Protein AF-A0A139MU69-F1 (afdb_monomer)

Mean predicted aligned error: 9.37 Å

Solvent-accessible surface area (backbone atoms only — not comparable to full-atom values): 25262 Å² total; per-residue (Å²): 107,77,69,49,55,79,63,37,50,41,62,69,64,75,73,54,64,96,88,66,72,86,47,88,47,71,69,44,45,25,43,49,53,46,54,61,52,50,75,86,38,44,63,69,55,56,43,46,54,33,32,76,75,68,75,51,57,77,60,75,48,75,47,77,56,99,90,41,80,45,60,46,54,68,58,50,38,25,66,50,50,47,55,44,51,50,55,53,51,60,60,43,34,82,79,35,79,86,57,38,70,68,53,52,52,53,50,50,46,66,46,70,63,71,76,56,83,47,34,45,54,64,43,96,91,43,53,29,84,79,19,17,26,26,76,88,71,51,73,43,90,41,52,62,62,82,68,53,56,52,8,64,75,43,71,91,38,53,32,26,28,49,54,8,52,61,46,36,51,44,50,31,42,40,49,54,32,46,33,34,39,79,46,98,82,32,46,70,52,41,68,56,49,53,54,51,51,53,50,37,54,70,44,95,78,70,53,38,66,58,51,44,49,52,51,16,62,76,57,78,47,52,58,87,58,51,43,62,66,47,65,46,89,82,74,41,70,44,57,68,48,42,65,56,61,44,56,50,57,70,45,88,80,46,68,55,88,78,51,52,65,68,56,44,30,51,49,23,37,45,52,45,74,33,88,47,63,68,51,38,53,52,48,51,59,64,75,37,77,85,58,87,63,53,75,68,41,50,53,48,52,45,51,50,42,63,79,40,43,75,64,34,66,72,46,66,41,70,46,16,56,70,58,45,64,67,44,44,60,52,38,42,76,39,61,51,35,68,67,58,50,34,56,74,71,66,61,58,65,74,68,78,79,72,87,77,59,98,55,78,63,45,60,74,76,30,67,88,44,85,50,66,67,60,32,49,52,53,31,51,54,45,50,50,51,42,51,47,37,70,75,74,42,86,71,97,72,85,92,76,92,69,101,68,84,85,63,51,74,66,57,48,52,55,49,51,50,53,56,37,52,57,50,53,50,52,50,50,56,56,49,51,64,66,72,75,114

Secondary structure (DSSP, 8-state):
-HHHHHT--BSTTTTS-TTS---SSHHHHHHHHHHHHTTTS-HHHHHHHHHHHHS--SSEEEEEETTEEEEEE---BHHHHHHHHHHHHHHHHTT-TT--HHHHHHHHHHHH----TTT-S-BTTB--TTSSB-TTS-B-S-TTGGGSPBPSS-TTSBPPBTTSHHHHHHHHHHHHHH-B-SSTTSS--HHHHHHHHHHHHH-SS--HHHHHHHHHHHTTS-STT-B--EE-TTS-EE----HHHHHHTT-SS--GGGS-HHHHHHHHHHHHH--SHHHHHHHHHHH-TT--S-HHHHHHHHHHHHHTHHHHTT-B-SS-HHHHHHHHHHHHHSS--HHHHHHHTT-----------SS--TTGGGTT---HHHHHHHHHHHHHHHHHHHHH---S------------HHHHHHHHHHHHHHHHHHHHHHHHHHT--

Nearest PDB structures (foldseek):
  6m0w-assembly1_A  TM=9.654E-01  e=9.403E-43  Streptococcus thermophilus LMD-9
  6m0x-assembly1_A  TM=9.626E-01  e=1.706E-41  Streptococcus thermophilus LMD-9
  6rj9-assembly1_C  TM=9.426E-01  e=1.218E-40  Streptococcus thermophilus LMD-9
  6rjd-assembly1_C  TM=9.379E-01  e=3.252E-40  Streptococcus thermophilus DGCC 7710
  6rjg-assembly1_C  TM=9.411E-01  e=6.511E-39  Streptococcus thermophilus DGCC 7710

Structure (mmCIF, N/CA/C/O backbone):
data_AF-A0A139MU69-F1
#
_entry.id   AF-A0A139MU69-F1
#
loop_
_atom_site.group_PDB
_atom_site.id
_atom_site.type_symbol
_atom_site.label_atom_id
_atom_site.label_alt_id
_atom_site.label_comp_id
_atom_site.label_asym_id
_atom_site.label_entity_id
_atom_site.label_seq_id
_atom_site.pdbx_PDB_ins_code
_atom_site.Cartn_x
_atom_site.Cartn_y
_atom_site.Cartn_z
_atom_site.occupancy
_atom_site.B_iso_or_equiv
_atom_site.auth_seq_id
_atom_site.auth_comp_id
_atom_site.auth_asym_id
_atom_site.auth_atom_id
_atom_site.pdbx_PDB_model_num
ATOM 1 N N . MET A 1 1 ? 22.999 -3.461 -32.732 1.00 93.31 1 MET A N 1
ATOM 2 C CA . MET A 1 1 ? 21.613 -3.038 -32.420 1.00 93.31 1 MET A CA 1
ATOM 3 C C . MET A 1 1 ? 20.670 -4.208 -32.127 1.00 93.31 1 MET A C 1
ATOM 5 O O . MET A 1 1 ? 20.370 -4.431 -30.964 1.00 93.31 1 MET A O 1
ATOM 9 N N . LYS A 1 2 ? 20.269 -5.047 -33.101 1.00 95.94 2 LYS A N 1
ATOM 10 C CA . LYS A 1 2 ? 19.337 -6.184 -32.860 1.00 95.94 2 LYS A CA 1
ATOM 11 C C . LYS A 1 2 ? 19.743 -7.125 -31.710 1.00 95.94 2 LYS A C 1
ATOM 13 O O . LYS A 1 2 ? 18.878 -7.624 -30.998 1.00 95.94 2 LYS A O 1
ATOM 18 N N . ASN A 1 3 ? 21.041 -7.390 -31.535 1.00 95.44 3 ASN A N 1
ATOM 19 C CA . ASN A 1 3 ? 21.543 -8.219 -30.432 1.00 95.44 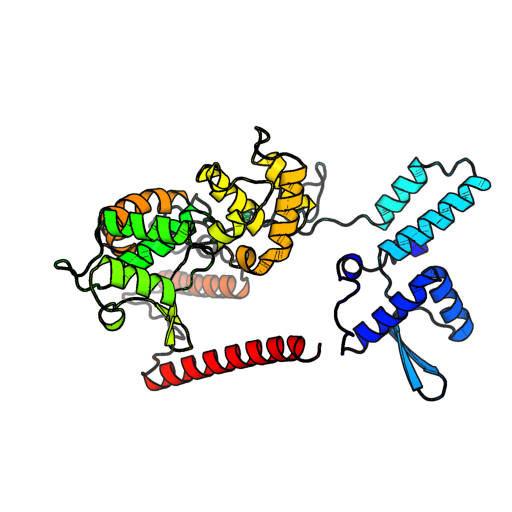3 ASN A CA 1
ATOM 20 C C . ASN A 1 3 ? 21.282 -7.574 -29.056 1.00 95.44 3 ASN A C 1
ATOM 22 O O . ASN A 1 3 ? 20.731 -8.239 -28.182 1.00 95.44 3 ASN A O 1
ATOM 26 N N . ILE A 1 4 ? 21.575 -6.276 -28.924 1.00 95.31 4 ILE A N 1
ATOM 27 C CA . ILE A 1 4 ? 21.392 -5.490 -27.695 1.00 95.31 4 ILE A CA 1
ATOM 28 C C . ILE A 1 4 ? 19.915 -5.503 -27.269 1.00 95.31 4 ILE A C 1
ATOM 30 O O . ILE A 1 4 ? 19.604 -5.845 -26.134 1.00 95.31 4 ILE A O 1
ATOM 34 N N . VAL A 1 5 ? 18.982 -5.259 -28.200 1.00 94.75 5 VAL A N 1
ATOM 35 C CA . VAL A 1 5 ? 17.531 -5.273 -27.904 1.00 94.75 5 VAL A CA 1
ATOM 36 C C . VAL A 1 5 ? 17.056 -6.625 -27.360 1.00 94.75 5 VAL A C 1
ATOM 38 O O . VAL A 1 5 ? 16.236 -6.673 -26.446 1.00 94.75 5 VAL A O 1
ATOM 41 N N . LYS A 1 6 ? 17.589 -7.744 -27.873 1.00 93.81 6 LYS A N 1
ATOM 42 C CA . LYS A 1 6 ? 17.211 -9.090 -27.401 1.00 93.81 6 LYS A CA 1
ATOM 43 C C . LYS A 1 6 ? 17.614 -9.352 -25.947 1.00 93.81 6 LYS A C 1
ATOM 45 O O . LYS A 1 6 ? 17.043 -10.248 -25.331 1.00 93.81 6 LYS A O 1
ATOM 50 N N . ARG A 1 7 ? 18.621 -8.644 -25.422 1.00 91.94 7 ARG A N 1
ATOM 51 C CA . ARG A 1 7 ? 19.172 -8.833 -24.069 1.00 91.94 7 ARG A CA 1
ATOM 52 C C . ARG A 1 7 ? 19.522 -7.496 -23.435 1.00 91.94 7 ARG A C 1
ATOM 54 O O . ARG A 1 7 ? 20.656 -7.245 -23.058 1.00 91.94 7 ARG A O 1
ATOM 61 N N . ARG A 1 8 ? 18.501 -6.667 -23.297 1.00 91.62 8 ARG A N 1
ATOM 62 C CA . ARG A 1 8 ? 18.551 -5.289 -22.798 1.00 91.62 8 ARG A CA 1
ATOM 63 C C . ARG A 1 8 ? 18.842 -5.121 -21.297 1.00 91.62 8 ARG A C 1
ATOM 65 O O . ARG A 1 8 ? 18.516 -4.085 -20.728 1.00 91.62 8 ARG A O 1
ATOM 72 N N . GLY A 1 9 ? 19.423 -6.129 -20.651 1.00 90.56 9 GLY A N 1
ATOM 73 C CA . GLY A 1 9 ? 19.780 -6.075 -19.233 1.00 90.56 9 GLY A CA 1
ATOM 74 C C . GLY A 1 9 ? 18.594 -6.033 -18.263 1.00 90.56 9 GLY A C 1
ATOM 75 O O . GLY A 1 9 ? 17.453 -6.330 -18.626 1.00 90.56 9 GLY A O 1
ATOM 76 N N . ILE A 1 10 ? 18.903 -5.689 -17.014 1.00 87.62 10 ILE A N 1
ATOM 77 C CA . ILE A 1 10 ? 17.967 -5.599 -15.890 1.00 87.62 10 ILE A CA 1
ATOM 78 C C . ILE A 1 10 ? 17.878 -4.145 -15.419 1.00 87.62 10 ILE A C 1
ATOM 80 O O . ILE A 1 10 ? 18.896 -3.543 -15.093 1.00 87.62 10 ILE A O 1
ATOM 84 N N . SER A 1 11 ? 16.661 -3.603 -15.335 1.00 83.50 11 SER A N 1
ATOM 85 C CA . SER A 1 11 ? 16.449 -2.192 -14.986 1.00 83.50 11 SER A CA 1
ATOM 86 C C . SER A 1 11 ? 16.471 -1.907 -13.481 1.00 83.50 11 SER A C 1
ATOM 88 O O . SER A 1 11 ? 16.871 -0.828 -13.091 1.00 83.50 11 SER A O 1
ATOM 90 N N . TYR A 1 12 ? 16.079 -2.849 -12.610 1.00 76.00 12 TYR A N 1
ATOM 91 C CA . TYR A 1 12 ? 16.060 -2.587 -11.155 1.00 76.00 12 TYR A CA 1
ATOM 92 C C . TYR A 1 12 ? 17.467 -2.477 -10.543 1.00 76.00 12 TYR A C 1
ATOM 94 O O . TYR A 1 12 ? 17.614 -2.010 -9.420 1.00 76.00 12 TYR A O 1
ATOM 102 N N . LEU A 1 13 ? 18.505 -2.925 -11.263 1.00 72.50 13 LEU A N 1
ATOM 103 C CA . LEU A 1 13 ? 19.899 -2.727 -10.855 1.00 72.50 13 LEU A CA 1
ATOM 104 C C . LEU A 1 13 ? 20.318 -1.254 -10.933 1.00 72.50 13 LEU A C 1
ATOM 106 O O . LEU A 1 13 ? 21.306 -0.887 -10.302 1.00 72.50 13 LEU A O 1
ATOM 110 N N . ASP A 1 14 ? 19.585 -0.444 -11.703 1.00 67.25 14 ASP A N 1
ATOM 111 C CA . ASP A 1 14 ? 19.800 0.999 -11.810 1.00 67.25 14 ASP A CA 1
ATOM 112 C C . ASP A 1 14 ? 19.248 1.750 -10.581 1.00 67.25 14 ASP A C 1
ATOM 114 O O . ASP A 1 14 ? 19.761 2.808 -10.237 1.00 67.25 14 ASP A O 1
ATOM 118 N N . ASP A 1 15 ? 18.251 1.180 -9.890 1.00 57.56 15 ASP A N 1
ATOM 119 C CA . ASP A 1 15 ? 17.611 1.764 -8.699 1.00 57.56 15 ASP A CA 1
ATOM 120 C C . ASP A 1 15 ? 18.249 1.306 -7.373 1.00 57.56 15 ASP A C 1
ATOM 122 O O . ASP A 1 15 ? 17.943 1.837 -6.304 1.00 57.56 15 ASP A O 1
ATOM 126 N N . ALA A 1 16 ? 19.111 0.287 -7.414 1.00 57.97 16 ALA A N 1
ATOM 127 C CA . ALA A 1 16 ? 19.837 -0.202 -6.249 1.00 57.97 16 ALA A CA 1
ATOM 128 C C . ALA A 1 16 ? 21.079 0.677 -6.017 1.00 57.97 16 ALA A C 1
ATOM 130 O O . ALA A 1 16 ? 22.056 0.540 -6.758 1.00 57.97 16 ALA A O 1
ATOM 131 N N . ASN A 1 17 ? 21.008 1.567 -5.014 1.00 47.91 17 ASN A N 1
ATOM 132 C CA . ASN A 1 17 ? 22.061 2.509 -4.598 1.00 47.91 17 ASN A CA 1
ATOM 133 C C . ASN A 1 17 ? 23.495 1.946 -4.692 1.00 47.91 17 ASN A C 1
ATOM 135 O O . ASN A 1 17 ? 23.742 0.774 -4.404 1.00 47.91 17 ASN A O 1
ATOM 139 N N . GLU A 1 18 ? 24.440 2.833 -5.021 1.00 46.91 18 GLU A N 1
ATOM 140 C CA . GLU A 1 18 ? 25.888 2.568 -5.102 1.00 46.91 18 GLU A CA 1
ATOM 141 C C . GLU A 1 18 ? 26.520 2.179 -3.745 1.00 46.91 18 GLU A C 1
ATOM 143 O O . GLU A 1 18 ? 27.543 1.504 -3.736 1.00 46.91 18 GLU A O 1
ATOM 148 N N . ASP A 1 19 ? 25.864 2.483 -2.615 1.00 39.53 19 ASP A N 1
ATOM 149 C CA . ASP A 1 19 ? 26.404 2.299 -1.253 1.00 39.53 19 ASP A CA 1
ATOM 150 C C . ASP A 1 19 ? 25.739 1.167 -0.428 1.00 39.53 19 ASP A C 1
ATOM 152 O O . ASP A 1 19 ? 25.703 1.215 0.802 1.00 39.53 19 ASP A O 1
ATOM 156 N N . GLY A 1 20 ? 25.164 0.141 -1.069 1.00 38.88 20 GLY A N 1
ATOM 157 C CA . GLY A 1 20 ? 24.408 -0.917 -0.376 1.00 38.88 20 GLY A CA 1
ATOM 158 C C . GLY A 1 20 ? 24.973 -2.332 -0.522 1.00 38.88 20 GLY A C 1
ATOM 159 O O . GLY A 1 20 ? 24.798 -2.932 -1.575 1.00 38.88 20 GLY A O 1
ATOM 160 N N . GLU A 1 21 ? 25.556 -2.852 0.569 1.00 42.44 21 GLU A N 1
ATOM 161 C CA . GLU A 1 21 ? 25.925 -4.253 0.877 1.00 42.44 21 GLU A CA 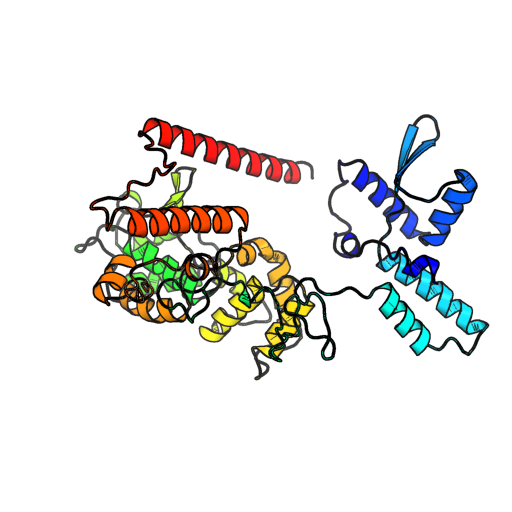1
ATOM 162 C C . GLU A 1 21 ? 26.591 -5.076 -0.246 1.00 42.44 21 GLU A C 1
ATOM 164 O O . GLU A 1 21 ? 25.975 -5.459 -1.241 1.00 42.44 21 GLU A O 1
ATOM 169 N N . SER A 1 22 ? 27.828 -5.533 -0.005 1.00 44.19 22 SER A N 1
ATOM 170 C CA . SER A 1 22 ? 28.369 -6.686 -0.727 1.00 44.19 22 SER A CA 1
ATOM 171 C C . SER A 1 22 ? 27.390 -7.854 -0.582 1.00 44.19 22 SER A C 1
ATOM 173 O O . SER A 1 22 ? 27.273 -8.440 0.498 1.00 44.19 22 SER A O 1
ATOM 175 N N . SER A 1 23 ? 26.656 -8.184 -1.645 1.00 50.22 23 SER A N 1
ATOM 176 C CA . SER A 1 23 ? 25.734 -9.313 -1.613 1.00 50.22 23 SER A CA 1
ATOM 177 C C . SER A 1 23 ? 26.505 -10.564 -1.199 1.00 50.22 23 SER A C 1
ATOM 179 O O . SER A 1 23 ? 27.459 -10.973 -1.861 1.00 50.22 23 SER A O 1
ATOM 181 N N . SER A 1 24 ? 26.100 -11.182 -0.090 1.00 56.81 24 SER A N 1
ATOM 182 C CA . SER A 1 24 ? 26.714 -12.422 0.395 1.00 56.81 24 SER A CA 1
ATOM 183 C C . SER A 1 24 ? 26.454 -13.601 -0.548 1.00 56.81 24 SER A C 1
ATOM 185 O O . SER A 1 24 ? 27.184 -14.593 -0.516 1.00 56.81 24 SER A O 1
ATOM 187 N N . SER A 1 25 ? 25.448 -13.478 -1.422 1.00 72.88 25 SER A N 1
ATOM 188 C CA . SER A 1 25 ? 25.125 -14.465 -2.445 1.00 72.88 25 SER A CA 1
ATOM 189 C C . SER A 1 25 ? 26.139 -14.445 -3.590 1.00 72.88 25 SER A C 1
ATOM 191 O O . SER A 1 25 ? 26.544 -13.386 -4.069 1.00 72.88 25 SER A O 1
ATOM 193 N N . GLU A 1 26 ? 26.503 -15.624 -4.095 1.00 73.81 26 GLU A N 1
ATOM 194 C CA . GLU A 1 26 ? 27.380 -15.751 -5.268 1.00 73.81 26 GLU A CA 1
ATOM 195 C C . GLU A 1 26 ? 26.846 -15.001 -6.497 1.00 73.81 26 GLU A C 1
ATOM 197 O O . GLU A 1 26 ? 27.622 -14.437 -7.264 1.00 73.81 26 GLU A O 1
ATOM 202 N N . TYR A 1 27 ? 25.519 -14.951 -6.659 1.00 79.50 27 TYR A N 1
ATOM 203 C CA . TYR A 1 27 ? 24.873 -14.196 -7.730 1.00 79.50 27 TYR A CA 1
ATOM 204 C C . TYR A 1 27 ? 25.175 -12.698 -7.626 1.00 79.50 27 TYR A C 1
ATOM 206 O O . TYR A 1 27 ? 25.574 -12.073 -8.605 1.00 79.50 27 TYR A O 1
ATOM 214 N N . GLY A 1 28 ? 25.005 -12.112 -6.439 1.00 79.56 28 GLY A N 1
ATOM 215 C CA . GLY A 1 28 ? 25.227 -10.683 -6.266 1.00 79.56 28 GLY A CA 1
ATOM 216 C C . GLY A 1 28 ? 26.703 -10.292 -6.350 1.00 79.56 28 GLY A C 1
ATOM 217 O O . GLY A 1 28 ? 26.999 -9.239 -6.905 1.00 79.56 28 GLY A O 1
ATOM 218 N N . LYS A 1 29 ? 27.635 -11.163 -5.932 1.00 81.69 29 LYS A N 1
ATOM 219 C CA . LYS A 1 29 ? 29.077 -10.959 -6.175 1.00 81.69 29 LYS A CA 1
ATOM 220 C C . LYS A 1 29 ? 29.403 -10.869 -7.669 1.00 81.69 29 LYS A C 1
ATOM 222 O O . LYS A 1 29 ? 30.111 -9.958 -8.081 1.00 81.69 29 LYS A O 1
ATOM 227 N N . ALA A 1 30 ? 28.843 -11.767 -8.479 1.00 83.56 30 ALA A N 1
ATOM 228 C CA . ALA A 1 30 ? 29.053 -11.776 -9.927 1.00 83.56 30 ALA A CA 1
ATOM 229 C C . ALA A 1 30 ? 28.421 -10.556 -10.635 1.00 83.56 30 ALA A C 1
ATOM 231 O O . ALA A 1 30 ? 28.959 -10.053 -11.623 1.00 83.56 30 ALA A O 1
ATOM 232 N N . VAL A 1 31 ? 27.291 -10.045 -10.129 1.00 85.50 31 VAL A N 1
ATOM 233 C CA . VAL A 1 31 ? 26.697 -8.784 -10.614 1.00 85.50 31 VAL A CA 1
ATOM 234 C C . VAL A 1 31 ? 27.564 -7.579 -10.236 1.00 85.50 31 VAL A C 1
ATOM 236 O O . VAL A 1 31 ? 27.759 -6.690 -11.063 1.00 85.50 31 VAL A O 1
ATOM 239 N N . GLU A 1 32 ? 28.119 -7.558 -9.026 1.00 84.56 32 GLU A N 1
ATOM 240 C CA . GLU A 1 32 ? 29.001 -6.483 -8.561 1.00 84.56 32 GLU A CA 1
ATOM 241 C C . GLU A 1 32 ? 30.325 -6.447 -9.340 1.00 84.56 32 GLU A C 1
ATOM 243 O O . GLU A 1 32 ? 30.812 -5.384 -9.715 1.00 84.56 32 GLU A O 1
ATOM 248 N N . GLU A 1 33 ? 30.882 -7.609 -9.681 1.00 86.50 33 GLU A N 1
ATOM 249 C CA . GLU A 1 33 ? 32.050 -7.697 -10.561 1.00 86.50 33 GLU A CA 1
ATOM 250 C C . GLU A 1 33 ? 31.767 -7.092 -11.947 1.00 86.50 33 GLU A C 1
ATOM 252 O O . GLU A 1 33 ? 32.555 -6.290 -12.452 1.00 86.50 33 GLU A O 1
ATOM 257 N N . ASN A 1 34 ? 30.603 -7.393 -12.538 1.00 89.88 34 ASN A N 1
ATOM 258 C CA . ASN A 1 34 ? 30.174 -6.741 -13.777 1.00 89.88 34 ASN A CA 1
ATOM 259 C C . ASN A 1 34 ? 30.075 -5.221 -13.606 1.00 89.88 34 ASN A C 1
ATOM 261 O O . ASN A 1 34 ? 30.511 -4.489 -14.490 1.00 89.88 34 ASN A O 1
ATOM 265 N N . ARG A 1 35 ? 29.520 -4.740 -12.487 1.00 87.44 35 ARG A N 1
ATOM 266 C CA . ARG A 1 35 ? 29.383 -3.305 -12.198 1.00 87.44 35 ARG A CA 1
ATOM 267 C C . ARG A 1 35 ? 30.746 -2.608 -12.131 1.00 87.44 35 ARG A C 1
ATOM 269 O O . ARG A 1 35 ? 30.896 -1.551 -12.734 1.00 87.44 35 ARG A O 1
ATOM 276 N N . LYS A 1 36 ? 31.750 -3.227 -11.504 1.00 89.62 36 LYS A N 1
ATOM 277 C CA . LYS A 1 36 ? 33.132 -2.710 -11.482 1.00 89.62 36 LYS A CA 1
ATOM 278 C C . LYS A 1 36 ? 33.729 -2.599 -12.883 1.00 89.62 36 LYS A C 1
ATOM 280 O O . LYS A 1 36 ? 34.282 -1.564 -13.232 1.00 89.62 36 LYS A O 1
ATOM 285 N N . LEU A 1 37 ? 33.570 -3.632 -13.714 1.00 91.06 37 LEU A N 1
ATOM 286 C CA . LEU A 1 37 ? 34.056 -3.613 -15.100 1.00 91.06 37 LEU A CA 1
ATOM 287 C C . LEU A 1 37 ? 33.347 -2.555 -15.964 1.00 91.06 37 LEU A C 1
ATOM 289 O O . LEU A 1 37 ? 33.948 -2.019 -16.896 1.00 91.06 37 LEU A O 1
ATOM 293 N N . LEU A 1 38 ? 32.084 -2.240 -15.653 1.00 92.00 38 LEU A N 1
ATOM 294 C CA . LEU A 1 38 ? 31.299 -1.217 -16.348 1.00 92.00 38 LEU A CA 1
ATOM 295 C C . LEU A 1 38 ? 31.778 0.223 -16.099 1.00 92.00 38 LEU A C 1
ATOM 297 O O . LEU A 1 38 ? 31.307 1.124 -16.795 1.00 92.00 38 LEU A O 1
ATOM 301 N N . ALA A 1 39 ? 32.692 0.453 -15.148 1.00 90.56 39 ALA A N 1
ATOM 302 C CA . ALA A 1 39 ? 33.307 1.764 -14.944 1.00 90.56 39 ALA A CA 1
ATOM 303 C C . ALA A 1 39 ? 34.108 2.207 -16.183 1.00 90.56 39 ALA A C 1
ATOM 305 O O . ALA A 1 39 ? 33.970 3.343 -16.634 1.00 90.56 39 ALA A O 1
ATOM 306 N N . ASP A 1 40 ? 34.858 1.277 -16.784 1.00 92.75 40 ASP A N 1
ATOM 307 C CA . ASP A 1 40 ? 35.762 1.563 -17.905 1.00 92.75 40 ASP A CA 1
ATOM 308 C C . ASP A 1 40 ? 35.285 0.971 -19.241 1.00 92.75 40 ASP A C 1
ATOM 310 O O . ASP A 1 40 ? 35.675 1.436 -20.317 1.00 92.75 40 ASP A O 1
ATOM 314 N N . LYS A 1 41 ? 34.443 -0.071 -19.204 1.00 95.25 41 LYS A N 1
ATOM 315 C CA . LYS A 1 41 ? 34.051 -0.852 -20.387 1.00 95.25 41 LYS A CA 1
ATOM 316 C C . LYS A 1 41 ? 32.544 -0.858 -20.607 1.00 95.25 41 LYS A C 1
ATOM 318 O O . LYS A 1 41 ? 31.738 -0.809 -19.687 1.00 95.25 41 LYS A O 1
ATOM 323 N N . THR A 1 42 ? 32.145 -0.976 -21.867 1.00 96.19 42 THR A N 1
ATOM 324 C CA . THR A 1 42 ? 30.750 -1.248 -22.242 1.00 96.19 42 THR A CA 1
ATOM 325 C C . THR A 1 42 ? 30.412 -2.734 -22.068 1.00 96.19 42 THR A C 1
ATOM 327 O O . THR A 1 42 ? 31.316 -3.572 -22.165 1.00 96.19 42 THR A O 1
ATOM 330 N N . PRO A 1 43 ? 29.129 -3.103 -21.869 1.00 96.50 43 PRO A N 1
ATOM 331 C CA . PRO A 1 43 ? 28.713 -4.505 -21.844 1.00 96.50 43 PRO A CA 1
ATOM 332 C C . PRO A 1 43 ? 29.248 -5.319 -23.030 1.00 96.50 43 PRO A C 1
ATOM 334 O O . PRO A 1 43 ? 29.755 -6.419 -22.828 1.00 96.50 43 PRO A O 1
ATOM 337 N N . GLY A 1 44 ? 29.197 -4.781 -24.251 1.00 96.88 44 GLY A N 1
ATOM 338 C CA . GLY A 1 44 ? 29.717 -5.429 -25.455 1.00 96.88 44 GLY A CA 1
ATOM 339 C C . GLY A 1 44 ? 31.223 -5.701 -25.414 1.00 96.88 44 GLY A C 1
ATOM 340 O O . GLY A 1 44 ? 31.648 -6.779 -25.822 1.00 96.88 44 GLY A O 1
ATOM 341 N N . GLN A 1 45 ? 32.029 -4.783 -24.869 1.00 97.50 45 GLN A N 1
ATOM 342 C CA . GLN A 1 45 ? 33.475 -4.991 -24.692 1.00 97.50 45 GLN A CA 1
ATOM 343 C C . GLN A 1 45 ? 33.764 -6.098 -23.675 1.00 97.50 45 GLN A C 1
ATOM 345 O O . GLN A 1 45 ? 34.541 -7.003 -23.961 1.00 97.50 45 GLN A O 1
ATOM 350 N N . ILE A 1 46 ? 33.080 -6.084 -22.526 1.00 96.06 46 ILE A N 1
ATOM 351 C CA . ILE A 1 46 ? 33.221 -7.131 -21.499 1.00 96.06 46 ILE A CA 1
ATOM 352 C C . ILE A 1 46 ? 32.814 -8.496 -22.072 1.00 96.06 46 ILE A C 1
ATOM 354 O O . ILE A 1 46 ? 33.464 -9.514 -21.836 1.00 96.06 46 ILE A O 1
ATOM 358 N N . GLN A 1 47 ? 31.726 -8.531 -22.843 1.00 96.19 47 GLN A N 1
ATOM 359 C CA . GLN A 1 47 ? 31.255 -9.740 -23.513 1.00 96.19 47 GLN A CA 1
ATOM 360 C C . GLN A 1 47 ? 32.245 -10.247 -24.566 1.00 96.19 47 GLN A C 1
ATOM 362 O O . GLN A 1 47 ? 32.435 -11.457 -24.662 1.00 96.19 47 GLN A O 1
ATOM 367 N N . LEU A 1 48 ? 32.871 -9.356 -25.338 1.00 97.00 48 LEU A N 1
ATOM 368 C CA . LEU A 1 48 ? 33.878 -9.726 -26.330 1.00 97.00 48 LEU A CA 1
ATOM 369 C C . LEU A 1 48 ? 35.121 -10.321 -25.664 1.00 97.00 48 LEU A C 1
ATOM 371 O O . LEU A 1 48 ? 35.540 -11.406 -26.046 1.00 97.00 48 LEU A O 1
ATOM 375 N N . GLU A 1 49 ? 35.636 -9.690 -24.609 1.00 95.38 49 GLU A N 1
ATOM 376 C CA . GLU A 1 49 ? 36.794 -10.206 -23.866 1.00 95.38 49 GLU A CA 1
ATOM 377 C C . GLU A 1 49 ? 36.522 -11.592 -23.271 1.00 95.38 49 GLU A C 1
ATOM 379 O O . GLU A 1 49 ? 37.358 -12.490 -23.350 1.00 95.38 49 GLU A O 1
ATOM 384 N N . ARG A 1 50 ? 35.318 -11.809 -22.724 1.00 94.75 50 ARG A N 1
ATOM 385 C CA . ARG A 1 50 ? 34.895 -13.135 -22.245 1.00 94.75 50 ARG A CA 1
ATOM 386 C C . ARG A 1 50 ? 34.819 -14.157 -23.373 1.00 94.75 50 ARG A C 1
ATOM 388 O O . ARG A 1 50 ? 35.178 -15.313 -23.170 1.00 94.75 50 ARG A O 1
ATOM 395 N N . PHE A 1 51 ? 34.358 -13.747 -24.552 1.00 95.75 51 PHE A N 1
ATOM 396 C CA . PHE A 1 51 ? 34.307 -14.626 -25.713 1.00 95.75 51 PHE A CA 1
ATOM 397 C C . PHE A 1 51 ? 35.705 -15.028 -26.180 1.00 95.75 51 PHE A C 1
ATOM 399 O O . PHE A 1 51 ? 35.952 -16.207 -26.397 1.00 95.75 51 PHE A O 1
ATOM 406 N N . GLU A 1 52 ? 36.620 -14.069 -26.295 1.00 95.88 52 GLU A N 1
ATOM 407 C CA . GLU A 1 52 ? 37.991 -14.312 -26.744 1.00 95.88 52 GLU A CA 1
ATOM 408 C C . GLU A 1 52 ? 38.778 -15.157 -25.738 1.00 95.88 52 GLU A C 1
ATOM 410 O O . GLU A 1 52 ? 39.507 -16.064 -26.130 1.00 95.88 52 GLU A O 1
ATOM 415 N N . LYS A 1 53 ? 38.595 -14.899 -24.438 1.00 93.56 53 LYS A N 1
ATOM 416 C CA . LYS A 1 53 ? 39.345 -15.570 -23.373 1.00 93.56 53 LYS A CA 1
ATOM 417 C C . LYS A 1 53 ? 38.779 -16.935 -22.984 1.00 93.56 53 LYS A C 1
ATOM 419 O O . LYS A 1 53 ? 39.545 -17.853 -22.708 1.00 93.56 53 LYS A O 1
ATOM 424 N N . TYR A 1 54 ? 37.454 -17.078 -22.948 1.00 92.38 54 TYR A N 1
ATOM 425 C CA . TYR A 1 54 ? 36.786 -18.276 -22.420 1.00 92.38 54 TYR A CA 1
ATOM 426 C C . TYR A 1 54 ? 35.951 -19.026 -23.466 1.00 92.38 54 TYR A C 1
ATOM 428 O O . TYR A 1 54 ? 35.377 -20.067 -23.158 1.00 92.38 54 TYR A O 1
ATOM 436 N N . GLY A 1 55 ? 35.807 -18.499 -24.686 1.00 93.25 55 GLY A N 1
ATOM 437 C CA . GLY A 1 55 ? 34.961 -19.089 -25.733 1.00 93.25 55 GLY A CA 1
ATOM 438 C C . GLY A 1 55 ? 33.455 -19.004 -25.452 1.00 93.25 55 GLY A C 1
ATOM 439 O O . GLY A 1 55 ? 32.645 -19.471 -26.256 1.00 93.25 55 GLY A O 1
ATOM 440 N N . GLN A 1 56 ? 33.047 -18.403 -24.329 1.00 91.62 56 GLN A N 1
ATOM 441 C CA . GLN A 1 56 ? 31.664 -18.377 -23.862 1.00 91.62 56 GLN A CA 1
ATOM 442 C C . GLN A 1 56 ? 31.289 -17.017 -23.266 1.00 91.62 56 GLN A C 1
ATOM 444 O O . GLN A 1 56 ? 32.022 -16.405 -22.500 1.00 91.62 56 GLN A O 1
ATOM 449 N N . VAL A 1 57 ? 30.076 -16.566 -23.599 1.00 91.25 57 VAL A N 1
ATOM 450 C CA . VAL A 1 57 ? 29.472 -15.332 -23.056 1.00 91.25 57 VAL A CA 1
ATOM 451 C C . VAL A 1 57 ? 28.148 -15.613 -22.352 1.00 91.25 57 VAL A C 1
ATOM 453 O O . VAL A 1 57 ? 27.669 -14.820 -21.553 1.00 91.25 57 VAL A O 1
ATOM 456 N N . ARG A 1 58 ? 27.475 -16.709 -22.702 1.00 90.19 58 ARG A N 1
ATOM 457 C CA . ARG A 1 58 ? 26.067 -16.924 -22.363 1.00 90.19 58 ARG A CA 1
ATOM 458 C C . ARG A 1 58 ? 25.906 -17.628 -21.027 1.00 90.19 58 ARG A C 1
ATOM 460 O O . ARG A 1 58 ? 26.624 -18.578 -20.742 1.00 90.19 58 ARG A O 1
ATOM 467 N N . GLY A 1 59 ? 24.847 -17.236 -20.324 1.00 87.44 59 GLY A N 1
ATOM 468 C CA . GLY A 1 59 ? 24.378 -17.915 -19.127 1.00 87.44 59 GLY A CA 1
ATOM 469 C C . GLY A 1 59 ? 25.150 -17.496 -17.887 1.00 87.44 59 GLY A C 1
ATOM 470 O O . GLY A 1 59 ? 25.557 -16.341 -17.755 1.00 87.44 59 GLY A O 1
ATOM 471 N N . ASP A 1 60 ? 25.279 -18.468 -17.002 1.00 89.12 60 ASP A N 1
ATOM 472 C CA . ASP A 1 60 ? 25.974 -18.420 -15.731 1.00 89.12 60 ASP A CA 1
ATOM 473 C C . ASP A 1 60 ? 27.013 -19.533 -15.773 1.00 89.12 60 ASP A C 1
ATOM 475 O O . ASP A 1 60 ? 26.651 -20.694 -15.988 1.00 89.12 60 ASP A O 1
ATOM 479 N N . PHE A 1 61 ? 28.289 -19.171 -15.705 1.00 89.31 61 PHE A N 1
ATOM 480 C CA . PHE A 1 61 ? 29.370 -20.137 -15.829 1.00 89.31 61 PHE A CA 1
ATOM 481 C C . PHE A 1 61 ? 30.534 -19.779 -14.920 1.00 89.31 61 PHE A C 1
ATOM 483 O O . PHE A 1 61 ? 30.822 -18.611 -14.665 1.00 89.31 61 PHE A O 1
ATOM 490 N N . THR A 1 62 ? 31.203 -20.812 -14.427 1.00 89.25 62 THR A N 1
ATOM 491 C CA . THR A 1 62 ? 32.376 -20.677 -13.573 1.00 89.25 62 THR A CA 1
ATOM 492 C C . THR A 1 62 ? 33.629 -20.814 -14.421 1.00 89.25 62 THR A C 1
ATOM 494 O O . THR A 1 62 ? 33.753 -21.761 -15.195 1.00 89.25 62 THR A O 1
ATOM 497 N N . ILE A 1 63 ? 34.549 -19.876 -14.258 1.00 88.62 63 ILE A N 1
ATOM 498 C CA . ILE A 1 63 ? 35.908 -19.948 -14.785 1.00 88.62 63 ILE A CA 1
ATOM 499 C C . ILE A 1 63 ? 36.872 -20.248 -13.637 1.00 88.62 63 ILE A C 1
ATOM 501 O O . ILE A 1 63 ? 36.543 -20.030 -12.470 1.00 88.62 63 ILE A O 1
ATOM 505 N N . GLU A 1 64 ? 38.066 -20.718 -13.969 1.00 85.94 64 GLU A N 1
ATOM 506 C CA . GLU A 1 64 ? 39.158 -20.867 -13.014 1.00 85.94 64 GLU A CA 1
ATOM 507 C C . GLU A 1 64 ? 40.304 -19.947 -13.436 1.00 85.94 64 GLU A C 1
ATOM 509 O O . GLU A 1 64 ? 40.817 -20.067 -14.549 1.00 85.94 64 GLU A O 1
ATOM 514 N N . GLU A 1 65 ? 40.679 -19.009 -12.569 1.00 83.06 65 GLU A N 1
ATOM 515 C CA . GLU A 1 65 ? 41.795 -18.088 -12.781 1.00 83.06 65 GLU A CA 1
ATOM 516 C C . GLU A 1 65 ? 42.704 -18.111 -11.563 1.00 83.06 65 GLU A C 1
ATOM 518 O O . GLU A 1 65 ? 42.243 -17.990 -10.435 1.00 83.06 65 GLU A O 1
ATOM 523 N N . ASN A 1 66 ? 44.010 -18.286 -11.776 1.00 81.31 66 ASN A N 1
ATOM 524 C CA . ASN A 1 66 ? 45.005 -18.332 -10.697 1.00 81.31 66 ASN A CA 1
ATOM 525 C C . ASN A 1 66 ? 44.695 -19.362 -9.582 1.00 81.31 66 ASN A C 1
ATOM 527 O O . ASN A 1 66 ? 45.122 -19.188 -8.445 1.00 81.31 66 ASN A O 1
ATOM 531 N N . GLY A 1 67 ? 43.971 -20.441 -9.909 1.00 80.56 67 GLY A N 1
ATOM 532 C CA . GLY A 1 67 ? 43.549 -21.481 -8.960 1.00 80.56 67 GLY A CA 1
ATOM 533 C C . GLY A 1 67 ? 42.278 -21.151 -8.167 1.00 80.56 67 GLY A C 1
ATOM 534 O O . GLY A 1 67 ? 41.837 -21.968 -7.357 1.00 80.56 67 GLY A O 1
ATOM 535 N N . GLU A 1 68 ? 41.661 -19.991 -8.404 1.00 84.00 68 GLU A N 1
ATOM 536 C CA . GLU A 1 68 ? 40.386 -19.591 -7.813 1.00 84.00 68 GLU A CA 1
ATOM 537 C C . GLU A 1 68 ? 39.239 -19.718 -8.822 1.00 84.00 68 GLU A C 1
ATOM 539 O O . GLU A 1 68 ? 39.373 -19.440 -10.014 1.00 84.00 68 GLU A O 1
ATOM 544 N N . LYS A 1 69 ? 38.073 -20.157 -8.336 1.00 84.69 69 LYS A N 1
ATOM 545 C CA . LYS A 1 69 ? 36.863 -20.292 -9.150 1.00 84.69 69 LYS A CA 1
ATOM 546 C C . LYS A 1 69 ? 36.045 -19.007 -9.099 1.00 84.69 69 LYS A C 1
ATOM 548 O O . LYS A 1 69 ? 35.509 -18.664 -8.047 1.00 84.69 69 LYS A O 1
ATOM 553 N N . HIS A 1 70 ? 35.871 -18.358 -10.245 1.00 84.19 70 HIS A N 1
ATOM 554 C CA . HIS A 1 70 ? 35.056 -17.151 -10.384 1.00 84.19 70 HIS A CA 1
ATOM 555 C C . HIS A 1 70 ? 33.779 -17.455 -11.160 1.00 84.19 70 HIS A C 1
ATOM 557 O O . HIS A 1 70 ? 33.809 -18.085 -12.215 1.00 84.19 70 HIS A O 1
ATOM 563 N N . ARG A 1 71 ? 32.632 -17.009 -10.646 1.00 87.56 71 ARG A N 1
ATOM 564 C CA . ARG A 1 71 ? 31.332 -17.169 -11.305 1.00 87.56 71 ARG A CA 1
ATOM 565 C C . ARG A 1 71 ? 31.029 -15.924 -12.130 1.00 87.56 71 ARG A C 1
ATOM 567 O O . ARG A 1 71 ? 30.926 -14.836 -11.580 1.00 87.56 71 ARG A O 1
ATOM 574 N N . LEU A 1 72 ? 30.845 -16.089 -13.435 1.00 88.38 72 LEU A N 1
ATOM 575 C CA . LEU A 1 72 ? 30.517 -15.008 -14.355 1.00 88.38 72 LEU A CA 1
ATOM 576 C C . LEU A 1 72 ? 29.053 -15.078 -14.781 1.00 88.38 72 LEU A C 1
ATOM 578 O O . LEU A 1 72 ? 28.542 -16.125 -15.181 1.00 88.38 72 LEU A O 1
ATOM 582 N N . LEU A 1 73 ? 28.396 -13.918 -14.774 1.00 90.44 73 LEU A N 1
ATOM 583 C CA . LEU A 1 73 ? 27.015 -13.759 -15.217 1.00 90.44 73 LEU A CA 1
ATOM 584 C C . LEU A 1 73 ? 26.930 -12.827 -16.416 1.00 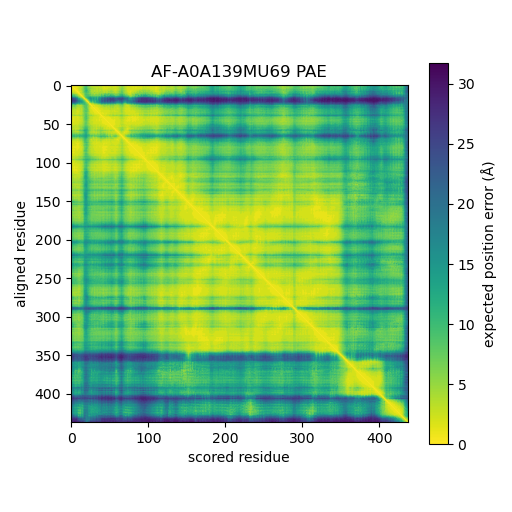90.44 73 LEU A C 1
ATOM 586 O O . LEU A 1 73 ? 27.511 -11.740 -16.428 1.00 90.44 73 LEU A O 1
ATOM 590 N N . ASN A 1 74 ? 26.107 -13.193 -17.396 1.00 92.12 74 ASN A N 1
ATOM 591 C CA . ASN A 1 74 ? 25.754 -12.297 -18.495 1.00 92.12 74 ASN A CA 1
ATOM 592 C C . ASN A 1 74 ? 24.578 -11.371 -18.140 1.00 92.12 74 ASN A C 1
ATOM 594 O O . ASN A 1 74 ? 23.574 -11.317 -18.860 1.00 92.12 74 ASN A O 1
ATOM 598 N N . VAL A 1 75 ? 24.701 -10.689 -17.002 1.00 91.75 75 VAL A N 1
ATOM 599 C CA . VAL A 1 75 ? 23.694 -9.797 -16.426 1.00 91.75 75 VAL A CA 1
ATOM 600 C C . VAL A 1 75 ? 24.306 -8.411 -16.260 1.00 91.75 75 VAL A C 1
ATOM 602 O O . VAL A 1 75 ? 25.207 -8.219 -15.452 1.00 91.75 75 VAL A O 1
ATOM 605 N N . PHE A 1 76 ? 23.794 -7.448 -17.020 1.00 92.19 76 PHE A N 1
ATOM 606 C CA . PHE A 1 76 ? 24.201 -6.044 -16.973 1.00 92.19 76 PHE A CA 1
ATOM 607 C C . PHE A 1 76 ? 22.965 -5.162 -16.797 1.00 92.19 76 PHE A C 1
ATOM 609 O O . PHE A 1 76 ? 21.840 -5.606 -17.060 1.00 92.19 76 PHE A O 1
ATOM 616 N N . SER A 1 77 ? 23.161 -3.919 -16.367 1.00 92.38 77 SER A N 1
ATOM 617 C CA . SER A 1 77 ? 22.056 -2.978 -16.230 1.00 92.38 77 SER A CA 1
ATOM 618 C C . SER A 1 77 ? 21.529 -2.513 -17.590 1.00 92.38 77 SER A C 1
ATOM 620 O O . SER A 1 77 ? 22.248 -2.485 -18.596 1.00 92.38 77 SER A O 1
ATOM 622 N N . THR A 1 78 ? 20.246 -2.152 -17.643 1.00 93.62 78 THR A N 1
ATOM 623 C CA . THR A 1 78 ? 19.651 -1.586 -18.861 1.00 93.62 78 THR A CA 1
ATOM 624 C C . THR A 1 78 ? 20.287 -0.241 -19.213 1.00 93.62 78 THR A C 1
ATOM 626 O O . THR A 1 78 ? 20.514 0.028 -20.395 1.00 93.62 78 THR A O 1
ATOM 629 N N . SER A 1 79 ? 20.648 0.574 -18.215 1.00 92.56 79 SER A N 1
ATOM 630 C CA . SER A 1 79 ? 21.364 1.835 -18.433 1.00 92.56 79 SER A CA 1
ATOM 631 C C . SER A 1 79 ? 22.726 1.648 -19.116 1.00 92.56 79 SER A C 1
ATOM 633 O O . SER A 1 79 ? 23.066 2.424 -20.011 1.00 92.56 79 SER A O 1
ATOM 635 N N . ALA A 1 80 ? 23.481 0.596 -18.779 1.00 94.75 80 ALA A N 1
ATOM 636 C CA . ALA A 1 80 ? 24.766 0.307 -19.412 1.00 94.75 80 ALA A CA 1
ATOM 637 C C . ALA A 1 80 ? 24.602 -0.021 -20.905 1.00 94.75 80 ALA A C 1
ATOM 639 O O . ALA A 1 80 ? 25.322 0.523 -21.744 1.00 94.75 80 ALA A O 1
ATOM 640 N N . TYR A 1 81 ? 23.600 -0.835 -21.258 1.00 96.88 81 TYR A N 1
ATOM 641 C CA . TYR A 1 81 ? 23.262 -1.099 -22.660 1.00 96.88 81 TYR A CA 1
ATOM 642 C C . TYR A 1 81 ? 22.739 0.138 -23.394 1.00 96.88 81 TYR A C 1
ATOM 644 O O . TYR A 1 81 ? 23.023 0.296 -24.582 1.00 96.88 81 TYR A O 1
ATOM 652 N N . LYS A 1 82 ? 21.994 1.019 -22.710 1.00 96.44 82 LYS A N 1
ATOM 653 C CA . LYS A 1 82 ? 21.564 2.310 -23.267 1.00 96.44 82 LYS A CA 1
ATOM 654 C C . LYS A 1 82 ? 22.785 3.153 -23.644 1.00 96.44 82 LYS A C 1
ATOM 656 O O . LYS A 1 82 ? 22.888 3.551 -24.799 1.00 96.44 82 LYS A O 1
ATOM 661 N N . LYS A 1 83 ? 23.727 3.342 -22.709 1.00 95.94 83 LYS A N 1
ATOM 662 C CA . LYS A 1 83 ? 24.975 4.100 -22.921 1.00 95.94 83 LYS A CA 1
ATOM 663 C C . LYS A 1 83 ? 25.813 3.519 -24.062 1.00 95.94 83 LYS A C 1
ATOM 665 O O . LYS A 1 83 ? 26.311 4.263 -24.900 1.00 95.94 83 LYS A O 1
ATOM 670 N N . GLU A 1 84 ? 25.969 2.195 -24.117 1.00 97.75 84 GLU A N 1
ATOM 671 C CA . GLU A 1 84 ? 26.689 1.530 -25.210 1.00 97.75 84 GLU A CA 1
ATOM 672 C C . GLU A 1 84 ? 26.016 1.776 -26.563 1.00 97.75 84 GLU A C 1
ATOM 674 O O . GLU A 1 84 ? 26.676 2.176 -27.521 1.00 97.75 84 GLU A O 1
ATOM 679 N N . ALA A 1 85 ? 24.704 1.552 -26.652 1.00 97.50 85 ALA A N 1
ATOM 680 C CA . ALA A 1 85 ? 23.995 1.699 -27.912 1.00 97.50 85 ALA A CA 1
ATOM 681 C C . ALA A 1 85 ? 23.964 3.148 -28.405 1.00 97.50 85 ALA A C 1
ATOM 683 O O . ALA A 1 85 ? 24.143 3.373 -29.599 1.00 97.50 85 ALA A O 1
ATOM 684 N N . GLU A 1 86 ? 23.778 4.108 -27.499 1.00 97.19 86 GLU A N 1
ATOM 685 C CA . GLU A 1 86 ? 23.847 5.539 -27.792 1.00 97.19 86 GLU A CA 1
ATOM 686 C C . GLU A 1 86 ? 25.223 5.909 -28.355 1.00 97.19 86 GLU A C 1
ATOM 688 O O . GLU A 1 86 ? 25.298 6.419 -29.467 1.00 97.19 86 GLU A O 1
ATOM 693 N N . ARG A 1 87 ? 26.320 5.509 -27.692 1.00 97.19 87 ARG A N 1
ATOM 694 C CA . ARG A 1 87 ? 27.690 5.731 -28.195 1.00 97.19 87 ARG A CA 1
ATOM 695 C C . ARG A 1 87 ? 27.914 5.150 -29.591 1.00 97.19 87 ARG A C 1
ATOM 697 O O . ARG A 1 87 ? 28.526 5.807 -30.430 1.00 97.19 87 ARG A O 1
ATOM 704 N N . ILE A 1 88 ? 27.447 3.923 -29.842 1.00 97.75 88 ILE A N 1
ATOM 705 C CA . ILE A 1 88 ? 27.583 3.293 -31.162 1.00 97.75 88 ILE A CA 1
ATOM 706 C C . ILE A 1 88 ? 26.811 4.097 -32.208 1.00 97.75 88 ILE A C 1
ATOM 708 O O . ILE A 1 88 ? 27.366 4.404 -33.258 1.00 97.75 88 ILE A O 1
ATOM 712 N N . LEU A 1 89 ? 25.547 4.427 -31.939 1.00 97.31 89 LEU A N 1
ATOM 713 C CA . LEU A 1 89 ? 24.693 5.113 -32.904 1.00 97.31 89 LEU A CA 1
ATOM 714 C C . LEU A 1 89 ? 25.186 6.529 -33.193 1.00 97.31 89 LEU A C 1
ATOM 716 O O . LEU A 1 89 ? 25.335 6.856 -34.365 1.00 97.31 89 LEU A O 1
ATOM 720 N N . THR A 1 90 ? 25.537 7.308 -32.167 1.00 96.50 90 THR A N 1
ATOM 721 C CA . THR A 1 90 ? 26.128 8.643 -32.331 1.00 96.50 90 THR A CA 1
ATOM 722 C C . THR A 1 90 ? 27.401 8.575 -33.165 1.00 96.50 90 THR A C 1
ATOM 724 O O . THR A 1 90 ? 27.567 9.352 -34.096 1.00 96.50 90 THR A O 1
ATOM 727 N N . LYS A 1 91 ? 28.278 7.585 -32.931 1.00 97.06 91 LYS A N 1
ATOM 728 C CA . LYS A 1 91 ? 29.483 7.444 -33.758 1.00 97.06 91 LYS A CA 1
ATOM 729 C C . LYS A 1 91 ? 29.172 7.064 -35.208 1.00 97.06 91 LYS A C 1
ATOM 731 O O . LYS A 1 91 ? 29.921 7.430 -36.106 1.00 97.06 91 LYS A O 1
ATOM 736 N N . GLN A 1 92 ? 28.099 6.315 -35.450 1.00 96.69 92 GLN A N 1
ATOM 737 C CA . GLN A 1 92 ? 27.671 5.977 -36.806 1.00 96.69 92 GLN A CA 1
ATOM 738 C C . GLN A 1 92 ? 27.053 7.170 -37.551 1.00 96.69 92 GLN A C 1
ATOM 740 O O . GLN A 1 92 ? 27.111 7.169 -38.779 1.00 96.69 92 GLN A O 1
ATOM 745 N N . GLN A 1 93 ? 26.544 8.198 -36.857 1.00 96.25 93 GLN A N 1
ATOM 746 C CA . GLN A 1 93 ? 26.062 9.435 -37.497 1.00 96.25 93 GLN A CA 1
ATOM 747 C C . GLN A 1 93 ? 27.162 10.135 -38.306 1.00 96.25 93 GLN A C 1
ATOM 749 O O . GLN A 1 93 ? 26.884 10.668 -39.378 1.00 96.25 93 GLN A O 1
ATOM 754 N N . ASP A 1 94 ? 28.421 10.053 -37.853 1.00 96.06 94 ASP A N 1
ATOM 755 C CA . ASP A 1 94 ? 29.582 10.598 -38.574 1.00 96.06 94 ASP A CA 1
ATOM 756 C C . ASP A 1 94 ? 29.749 9.989 -39.981 1.00 96.06 94 ASP A C 1
ATOM 758 O O . ASP A 1 94 ? 30.323 10.619 -40.871 1.00 96.06 94 ASP A O 1
ATOM 762 N N . TYR A 1 95 ? 29.269 8.757 -40.186 1.00 96.69 95 TYR A N 1
ATOM 763 C CA . TYR A 1 95 ? 29.443 7.991 -41.425 1.00 96.69 95 TYR A CA 1
ATOM 764 C C . TYR A 1 95 ? 28.147 7.825 -42.223 1.00 96.69 95 TYR A C 1
ATOM 766 O O . TYR A 1 95 ? 28.199 7.633 -43.437 1.00 96.69 95 TYR A O 1
ATOM 774 N N . ASN A 1 96 ? 26.990 7.880 -41.561 1.00 95.38 96 ASN A N 1
ATOM 775 C CA . ASN A 1 96 ? 25.685 7.706 -42.180 1.00 95.38 96 ASN A CA 1
ATOM 776 C C . ASN A 1 96 ? 24.700 8.776 -41.693 1.00 95.38 96 ASN A C 1
ATOM 778 O O . ASN A 1 96 ? 24.193 8.709 -40.574 1.00 95.38 96 ASN A O 1
ATOM 782 N N . LYS A 1 97 ? 24.380 9.718 -42.586 1.00 93.00 97 LYS A N 1
ATOM 783 C CA . LYS A 1 97 ? 23.464 10.836 -42.319 1.00 93.00 97 LYS A CA 1
ATOM 784 C C . LYS A 1 97 ? 22.000 10.417 -42.153 1.00 93.00 97 LYS A C 1
ATOM 786 O O . LYS A 1 97 ? 21.224 11.199 -41.617 1.00 93.00 97 LYS A O 1
ATOM 791 N N . ASP A 1 98 ? 21.629 9.202 -42.564 1.00 95.19 98 ASP A N 1
ATOM 792 C CA . ASP A 1 98 ? 20.271 8.674 -42.365 1.00 95.19 98 ASP A CA 1
ATOM 793 C C . ASP A 1 98 ? 20.006 8.291 -40.898 1.00 95.19 98 ASP A C 1
ATOM 795 O O . ASP A 1 98 ? 18.862 8.066 -40.499 1.00 95.19 98 ASP A O 1
ATOM 799 N N . ILE A 1 99 ? 21.055 8.208 -40.070 1.00 96.06 99 ILE A N 1
ATOM 800 C CA . ILE A 1 99 ? 20.931 8.002 -38.625 1.00 96.06 99 ILE A CA 1
ATOM 801 C C . ILE A 1 99 ? 20.649 9.360 -37.981 1.00 96.06 99 ILE A C 1
ATOM 803 O O . ILE A 1 99 ? 21.546 10.052 -37.507 1.00 96.06 99 ILE A O 1
ATOM 807 N N . THR A 1 100 ? 19.385 9.762 -37.978 1.00 97.00 100 THR A N 1
ATOM 808 C CA . THR A 1 100 ? 18.970 11.018 -37.346 1.00 97.00 100 THR A CA 1
ATOM 809 C C . THR A 1 100 ? 18.841 10.871 -35.831 1.00 97.00 100 THR A C 1
ATOM 811 O O . THR A 1 100 ? 18.756 9.757 -35.300 1.00 97.00 100 THR A O 1
ATOM 814 N N . ASP A 1 101 ? 18.779 11.993 -35.117 1.00 96.12 101 ASP A N 1
ATOM 815 C CA . ASP A 1 101 ? 18.555 11.982 -33.670 1.00 96.12 101 ASP A CA 1
ATOM 816 C C . ASP A 1 101 ? 17.204 11.341 -33.316 1.00 96.12 101 ASP A C 1
ATOM 818 O O . ASP A 1 101 ? 17.108 10.588 -32.343 1.00 96.12 101 ASP A O 1
ATOM 822 N N . GLU A 1 102 ? 16.175 11.528 -34.151 1.00 97.06 102 GLU A N 1
ATOM 823 C CA . GLU A 1 102 ? 14.881 10.856 -33.999 1.00 97.06 102 GLU A CA 1
ATOM 824 C C . GLU A 1 102 ? 15.016 9.333 -34.087 1.00 97.06 102 GLU A C 1
ATOM 826 O O . GLU A 1 102 ? 14.398 8.612 -33.299 1.00 97.06 102 GLU A O 1
ATOM 831 N N . PHE A 1 103 ? 15.848 8.823 -35.003 1.00 97.44 103 PHE A N 1
ATOM 832 C CA . PHE A 1 103 ? 16.115 7.389 -35.105 1.00 97.44 103 PHE A CA 1
ATOM 833 C C . PHE A 1 103 ? 16.791 6.855 -33.837 1.00 97.44 103 PHE A C 1
ATOM 835 O O . PHE A 1 103 ? 16.395 5.803 -33.323 1.00 97.44 103 PHE A O 1
ATOM 842 N N . ILE A 1 104 ? 17.780 7.581 -33.305 1.00 96.94 104 ILE A N 1
ATOM 843 C CA . ILE A 1 104 ? 18.469 7.198 -32.066 1.00 96.94 104 ILE A CA 1
ATOM 844 C C . ILE A 1 104 ? 17.474 7.150 -30.908 1.00 96.94 104 ILE A C 1
ATOM 846 O O . ILE A 1 104 ? 17.381 6.126 -30.228 1.00 96.94 104 ILE A O 1
ATOM 850 N N . GLN A 1 105 ? 16.676 8.202 -30.714 1.00 96.88 105 GLN A N 1
ATOM 851 C CA . GLN A 1 105 ? 15.691 8.249 -29.631 1.00 96.88 105 GLN A CA 1
ATOM 852 C C . GLN A 1 105 ? 14.618 7.162 -29.767 1.00 96.88 105 GLN A C 1
ATOM 854 O O . GLN A 1 105 ? 14.259 6.517 -28.775 1.00 96.88 105 GLN A O 1
ATOM 859 N N . ALA A 1 106 ? 14.151 6.878 -30.986 1.00 97.00 106 ALA A N 1
ATOM 860 C CA . ALA A 1 106 ? 13.216 5.786 -31.241 1.00 97.00 106 ALA A CA 1
ATOM 861 C C . ALA A 1 106 ? 13.828 4.421 -30.884 1.00 97.00 106 ALA A C 1
ATOM 863 O O . ALA A 1 106 ? 13.197 3.608 -30.200 1.00 97.00 106 ALA A O 1
ATOM 864 N N . TYR A 1 107 ? 15.079 4.171 -31.282 1.00 97.25 107 TYR A N 1
ATOM 865 C CA . TYR A 1 107 ? 15.782 2.941 -30.929 1.00 97.25 107 TYR A CA 1
ATOM 866 C C . TYR A 1 107 ? 15.989 2.812 -29.414 1.00 97.25 107 TYR A C 1
ATOM 868 O O . TYR A 1 107 ? 15.731 1.744 -28.853 1.00 97.25 107 TYR A O 1
ATOM 876 N N . LEU A 1 108 ? 16.426 3.879 -28.736 1.00 96.50 108 LEU A N 1
ATOM 877 C CA . LEU A 1 108 ? 16.627 3.867 -27.287 1.00 96.50 108 LEU A CA 1
ATOM 878 C C . LEU A 1 108 ? 15.307 3.628 -26.548 1.00 96.50 108 LEU A C 1
ATOM 880 O O . LEU A 1 108 ? 15.291 2.855 -25.595 1.00 96.50 108 LEU A O 1
ATOM 884 N N . THR A 1 109 ? 14.196 4.180 -27.041 1.00 95.88 109 THR A N 1
ATOM 885 C CA . THR A 1 109 ? 12.847 3.915 -26.516 1.00 95.88 109 THR A CA 1
ATOM 886 C C . THR A 1 109 ? 12.461 2.441 -26.655 1.00 95.88 109 THR A C 1
ATOM 888 O O . THR A 1 109 ? 11.935 1.847 -25.715 1.00 95.88 109 THR A O 1
ATOM 891 N N . ILE A 1 110 ? 12.758 1.803 -27.793 1.00 96.38 110 ILE A N 1
ATOM 892 C CA . ILE A 1 110 ? 12.545 0.356 -27.977 1.00 96.38 110 ILE A CA 1
ATOM 893 C C . ILE A 1 110 ? 13.434 -0.446 -27.015 1.00 96.38 110 ILE A C 1
ATOM 895 O O . ILE A 1 110 ? 12.989 -1.430 -26.416 1.00 96.38 110 ILE A O 1
ATOM 899 N N . LEU A 1 111 ? 14.693 -0.031 -26.865 1.00 96.00 111 LEU A N 1
ATOM 900 C CA . LEU A 1 111 ? 15.671 -0.718 -26.036 1.00 96.00 111 LEU A CA 1
ATOM 901 C C . LEU A 1 111 ? 15.276 -0.685 -24.557 1.00 96.00 111 LEU A C 1
ATOM 903 O O . LEU A 1 111 ? 15.247 -1.735 -23.920 1.00 96.00 111 LEU A O 1
ATOM 907 N N . THR A 1 112 ? 14.952 0.486 -24.015 1.00 94.25 112 THR A N 1
ATOM 908 C CA . THR A 1 112 ? 14.691 0.678 -22.579 1.00 94.25 112 THR A CA 1
ATOM 909 C C . THR A 1 112 ? 13.214 0.548 -22.209 1.00 94.25 112 THR A C 1
ATOM 911 O O . THR A 1 112 ? 12.888 0.378 -21.035 1.00 94.25 112 THR A O 1
ATOM 914 N N . GLY A 1 113 ? 12.314 0.570 -23.195 1.00 92.00 113 GLY A N 1
ATOM 915 C CA . GLY A 1 113 ? 10.871 0.573 -22.993 1.00 92.00 113 GLY A CA 1
ATOM 916 C C . GLY A 1 113 ? 10.371 -0.621 -22.182 1.00 92.00 113 GLY A C 1
ATOM 917 O O . GLY A 1 113 ? 10.471 -1.783 -22.598 1.00 92.00 113 GLY A O 1
ATOM 918 N N . LYS A 1 114 ? 9.766 -0.331 -21.030 1.00 90.62 114 LYS A N 1
ATOM 919 C CA . LYS A 1 114 ? 9.147 -1.306 -20.131 1.00 90.62 114 LYS A CA 1
ATOM 920 C C . LYS A 1 114 ? 7.762 -0.809 -19.732 1.00 90.62 114 LYS A C 1
ATOM 922 O O . LYS A 1 114 ? 7.547 0.380 -19.526 1.00 90.62 114 LYS A O 1
ATOM 927 N N . ARG A 1 115 ? 6.812 -1.735 -19.611 1.00 91.12 115 ARG A N 1
ATOM 928 C CA . ARG A 1 115 ? 5.495 -1.421 -19.054 1.00 91.12 115 ARG A CA 1
ATOM 929 C C . ARG A 1 115 ? 5.619 -1.237 -17.546 1.00 91.12 115 ARG A C 1
ATOM 931 O O . ARG A 1 115 ? 6.210 -2.077 -16.867 1.00 91.12 115 ARG A O 1
ATOM 938 N N . LYS A 1 116 ? 5.024 -0.162 -17.037 1.00 89.25 116 LYS A N 1
ATOM 939 C CA . LYS A 1 116 ? 4.801 0.044 -15.606 1.00 89.25 116 LYS A CA 1
ATOM 940 C C . LYS A 1 116 ? 3.946 -1.109 -15.068 1.00 89.25 116 LYS A C 1
ATOM 942 O O . LYS A 1 116 ? 2.952 -1.487 -15.696 1.00 89.25 116 LYS A O 1
ATOM 947 N N . TYR A 1 117 ? 4.321 -1.673 -13.920 1.00 89.06 117 TYR A N 1
ATOM 948 C CA . TYR A 1 117 ? 3.626 -2.840 -13.361 1.00 89.06 117 TYR A CA 1
ATOM 949 C C . TYR A 1 117 ? 2.162 -2.521 -12.992 1.00 89.06 117 TYR A C 1
ATOM 951 O O . TYR A 1 117 ? 1.308 -3.393 -13.096 1.00 89.06 117 TYR A O 1
ATOM 959 N N . TYR A 1 118 ? 1.871 -1.261 -12.648 1.00 88.31 118 TYR A N 1
ATOM 960 C CA . TYR A 1 118 ? 0.533 -0.736 -12.352 1.00 88.31 118 TYR A CA 1
ATOM 961 C C . TYR A 1 118 ? -0.295 -0.336 -13.583 1.00 88.31 118 TYR A C 1
ATOM 963 O O . TYR A 1 118 ? -1.465 -0.001 -13.432 1.00 88.31 118 TYR A O 1
ATOM 971 N N . HIS A 1 119 ? 0.260 -0.403 -14.798 1.00 93.00 119 HIS A N 1
ATOM 972 C CA . HIS A 1 119 ? -0.515 -0.263 -16.040 1.00 93.00 119 HIS A CA 1
ATOM 973 C C . HIS A 1 119 ? -0.862 -1.617 -16.658 1.00 93.00 119 HIS A C 1
ATOM 975 O O . HIS A 1 119 ? -1.931 -1.779 -17.239 1.00 93.00 119 HIS A O 1
ATOM 981 N N . GLY A 1 120 ? 0.055 -2.586 -16.587 1.00 92.88 120 GLY A N 1
ATOM 982 C CA . GLY A 1 120 ? -0.141 -3.892 -17.209 1.00 92.88 120 GLY A CA 1
ATOM 983 C C . GLY A 1 120 ? -0.160 -3.855 -18.755 1.00 92.88 120 GLY A C 1
ATOM 984 O O . GLY A 1 120 ? 0.463 -2.985 -19.381 1.00 92.88 120 GLY A O 1
ATOM 985 N N . PRO A 1 121 ? -0.785 -4.856 -19.403 1.00 95.00 121 PRO A N 1
ATOM 986 C CA . PRO A 1 121 ? -0.850 -4.983 -20.861 1.00 95.00 121 PRO A CA 1
ATOM 987 C C . PRO A 1 121 ? -1.833 -3.994 -21.518 1.00 95.00 121 PRO A C 1
ATOM 989 O O . PRO A 1 121 ? -2.566 -3.276 -20.849 1.00 95.00 121 PRO A O 1
ATOM 992 N N . GLY A 1 122 ? -1.837 -3.958 -22.854 1.00 93.00 122 GLY A N 1
ATOM 993 C CA . GLY A 1 122 ? -2.796 -3.174 -23.645 1.00 93.00 122 GLY A CA 1
ATOM 994 C C . GLY A 1 122 ? -2.327 -1.778 -24.067 1.00 93.00 122 GLY A C 1
ATOM 995 O O . GLY A 1 122 ? -1.254 -1.306 -23.675 1.00 93.00 122 GLY A O 1
ATOM 996 N N . ASN A 1 123 ? -3.114 -1.156 -24.937 1.00 93.38 123 ASN A N 1
ATOM 997 C CA . ASN A 1 123 ? -3.044 0.248 -25.356 1.00 93.38 123 ASN A CA 1
ATOM 998 C C . ASN A 1 123 ? -4.469 0.703 -25.741 1.00 93.38 123 ASN A C 1
ATOM 1000 O O . ASN A 1 123 ? -5.374 -0.125 -25.753 1.00 93.38 123 ASN A O 1
ATOM 1004 N N . GLU A 1 124 ? -4.668 1.971 -26.095 1.00 92.25 124 GLU A N 1
ATOM 1005 C CA . GLU A 1 124 ? -5.989 2.537 -26.444 1.00 92.25 124 GLU A CA 1
ATOM 1006 C C . GLU A 1 124 ? -6.743 1.778 -27.550 1.00 92.25 124 GLU A C 1
ATOM 1008 O O . GLU A 1 124 ? -7.968 1.754 -27.563 1.00 92.25 124 GLU A O 1
ATOM 1013 N N . LYS A 1 125 ? -6.027 1.135 -28.479 1.00 94.44 125 LYS A N 1
ATOM 1014 C CA . LYS A 1 125 ? -6.613 0.329 -29.565 1.00 94.44 125 LYS A CA 1
ATOM 1015 C C . LYS A 1 125 ? -6.668 -1.163 -29.239 1.00 94.44 125 LYS A C 1
ATOM 1017 O O . LYS A 1 125 ? -7.213 -1.951 -30.003 1.00 94.44 125 LYS A O 1
ATOM 1022 N N . SER A 1 126 ? -6.033 -1.581 -28.153 1.00 94.44 126 SER A N 1
ATOM 1023 C CA . SER A 1 126 ? -5.891 -2.969 -27.722 1.00 94.44 126 SER A CA 1
ATOM 1024 C C . SER A 1 126 ? -6.299 -3.066 -26.257 1.00 94.44 126 SER A C 1
ATOM 1026 O O . SER A 1 126 ? -5.460 -3.310 -25.383 1.00 94.44 126 SER A O 1
ATOM 1028 N N . CYS A 1 127 ? -7.585 -2.815 -26.006 1.00 94.19 127 CYS A N 1
ATOM 1029 C CA . CYS A 1 127 ? -8.180 -2.879 -24.678 1.00 94.19 127 CYS A CA 1
ATOM 1030 C C . CYS A 1 127 ? -8.140 -4.310 -24.124 1.00 94.19 127 CYS A C 1
ATOM 1032 O O . CYS A 1 127 ? -8.356 -5.287 -24.844 1.00 94.19 127 CYS A O 1
ATOM 1034 N N . THR A 1 128 ? -7.844 -4.437 -22.834 1.00 93.75 128 THR A N 1
ATOM 1035 C CA . THR A 1 128 ? -7.775 -5.704 -22.110 1.00 93.75 128 THR A CA 1
ATOM 1036 C C . THR A 1 128 ? -8.022 -5.499 -20.621 1.00 93.75 128 THR A C 1
ATOM 1038 O O . THR A 1 128 ? -7.399 -4.661 -19.972 1.00 93.75 128 THR A O 1
ATOM 1041 N N . ASP A 1 129 ? -8.856 -6.360 -20.044 1.00 93.75 129 ASP A N 1
ATOM 1042 C CA . ASP A 1 129 ? -9.184 -6.340 -18.616 1.00 93.75 129 ASP A CA 1
ATOM 1043 C C . ASP A 1 129 ? -8.060 -6.861 -17.700 1.00 93.75 129 ASP A C 1
ATOM 1045 O O . ASP A 1 129 ? -8.236 -6.988 -16.488 1.00 93.75 129 ASP A O 1
ATOM 1049 N N . TYR A 1 130 ? -6.879 -7.136 -18.251 1.00 93.19 130 TYR A N 1
ATOM 1050 C CA . TYR A 1 130 ? -5.665 -7.367 -17.466 1.00 93.19 130 TYR A CA 1
ATOM 1051 C C . TYR A 1 130 ? -4.852 -6.090 -17.230 1.00 93.19 130 TYR A C 1
ATOM 1053 O O . TYR A 1 130 ? -3.921 -6.106 -16.428 1.00 93.19 130 TYR A O 1
ATOM 1061 N N . GLY A 1 131 ? -5.155 -5.009 -17.952 1.00 92.94 131 GLY A N 1
ATOM 1062 C CA . GLY A 1 131 ? -4.394 -3.767 -17.918 1.00 92.94 131 GLY A CA 1
ATOM 1063 C C . GLY A 1 131 ? -5.256 -2.536 -17.671 1.00 92.94 131 GLY A C 1
ATOM 1064 O O . GLY A 1 131 ? -6.427 -2.621 -17.298 1.00 92.94 131 GLY A O 1
ATOM 1065 N N . ARG A 1 132 ? -4.627 -1.379 -17.870 1.00 93.75 132 ARG A N 1
ATOM 1066 C CA . ARG A 1 132 ? -5.200 -0.049 -17.653 1.00 93.75 132 ARG A CA 1
ATOM 1067 C C . ARG A 1 132 ? -6.350 0.273 -18.606 1.00 93.75 132 ARG A C 1
ATOM 1069 O O . ARG A 1 132 ? -7.306 0.907 -18.182 1.00 93.75 132 ARG A O 1
ATOM 1076 N N . PHE A 1 133 ? -6.245 -0.134 -19.870 1.00 94.88 133 PHE A N 1
ATOM 1077 C CA . PHE A 1 133 ? -7.248 0.145 -20.902 1.00 94.88 133 PHE A CA 1
ATOM 1078 C C . PHE A 1 133 ? -8.297 -0.965 -20.904 1.00 94.88 133 PHE A C 1
ATOM 1080 O O . PHE A 1 133 ? -8.054 -2.039 -21.454 1.00 94.88 133 PHE A O 1
ATOM 1087 N N . ARG A 1 134 ? -9.427 -0.726 -20.244 1.00 94.44 134 ARG A N 1
ATOM 1088 C CA . ARG A 1 134 ? -10.473 -1.721 -19.988 1.00 94.44 134 ARG A CA 1
ATOM 1089 C C . ARG A 1 134 ? -11.361 -1.937 -21.209 1.00 94.44 134 ARG A C 1
ATOM 1091 O O . ARG A 1 134 ? -11.469 -1.072 -22.077 1.00 94.44 134 ARG A O 1
ATOM 1098 N N . THR A 1 135 ? -11.993 -3.107 -21.295 1.00 93.19 135 THR A N 1
ATOM 1099 C CA . THR A 1 135 ? -12.887 -3.437 -22.423 1.00 93.19 135 THR A CA 1
ATOM 1100 C C . THR A 1 135 ? -14.191 -2.635 -22.405 1.00 93.19 135 THR A C 1
ATOM 1102 O O . THR A 1 135 ? -14.788 -2.429 -23.458 1.00 93.19 135 THR A O 1
ATOM 1105 N N . ASP A 1 136 ? -14.585 -2.120 -21.239 1.00 92.75 136 ASP A N 1
ATO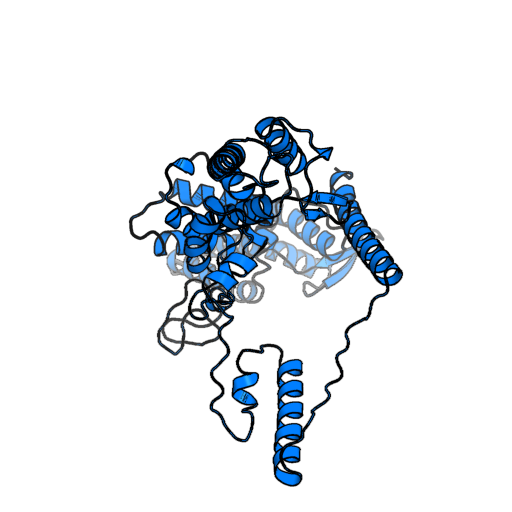M 1106 C CA . ASP A 1 136 ? -15.731 -1.222 -21.046 1.00 92.75 136 ASP A CA 1
ATOM 1107 C C . ASP A 1 136 ? -15.447 0.250 -21.422 1.00 92.75 136 ASP A C 1
ATOM 1109 O O . ASP A 1 136 ? -16.332 1.096 -21.316 1.00 92.75 136 ASP A O 1
ATOM 1113 N N . GLY A 1 137 ? -14.226 0.562 -21.876 1.00 91.56 137 GLY A N 1
ATOM 1114 C CA . GLY A 1 137 ? -13.796 1.907 -22.264 1.00 91.56 137 GLY A CA 1
ATOM 1115 C C . GLY A 1 137 ? -13.187 2.736 -21.131 1.00 91.56 137 GLY A C 1
ATOM 1116 O O . GLY A 1 137 ? -12.662 3.820 -21.390 1.00 91.56 137 GLY A O 1
ATOM 1117 N N . THR A 1 138 ? -13.196 2.244 -19.889 1.00 91.88 138 THR A N 1
ATOM 1118 C CA . THR A 1 138 ? -12.536 2.933 -18.775 1.00 91.88 138 THR A CA 1
ATOM 1119 C C . THR A 1 138 ? -11.008 2.837 -18.887 1.00 91.88 138 THR A C 1
ATOM 1121 O O . THR A 1 138 ? -10.443 1.843 -19.350 1.00 91.88 138 THR A O 1
ATOM 1124 N N . THR A 1 139 ? -10.310 3.898 -18.477 1.00 90.62 139 THR A N 1
ATOM 1125 C CA . THR A 1 139 ? -8.842 3.922 -18.395 1.00 90.62 139 THR A CA 1
ATOM 1126 C C . THR A 1 139 ? -8.444 4.176 -16.950 1.00 90.62 139 THR A C 1
ATOM 1128 O O . THR A 1 139 ? -8.771 5.217 -16.395 1.00 90.62 139 THR A O 1
ATOM 1131 N N . LEU A 1 140 ? -7.776 3.201 -16.336 1.00 90.31 140 LEU A N 1
ATOM 1132 C CA . LEU A 1 140 ? -7.364 3.253 -14.932 1.00 90.31 140 LEU A CA 1
ATOM 1133 C C . LEU A 1 140 ? -5.937 3.786 -14.788 1.00 90.31 140 LEU A C 1
ATOM 1135 O O . LEU A 1 140 ? -5.017 3.195 -15.346 1.00 90.31 140 LEU A O 1
ATOM 1139 N N . ASP A 1 141 ? -5.703 4.793 -13.953 1.00 86.62 141 ASP A N 1
ATOM 1140 C CA . ASP A 1 141 ? -4.333 5.266 -13.687 1.00 86.62 141 ASP A CA 1
ATOM 1141 C C . ASP A 1 141 ? -3.464 4.169 -13.051 1.00 86.62 141 ASP A C 1
ATOM 1143 O O . ASP A 1 141 ? -2.294 3.982 -13.393 1.00 86.62 141 ASP A O 1
ATOM 1147 N N . ASN A 1 142 ? -4.070 3.368 -12.171 1.00 91.12 142 ASN A N 1
ATOM 1148 C CA . ASN A 1 142 ? -3.431 2.235 -11.521 1.00 91.12 142 ASN A CA 1
ATOM 1149 C C . ASN A 1 142 ? -4.401 1.045 -11.421 1.00 91.12 142 ASN A C 1
ATOM 1151 O O . ASN A 1 142 ? -5.421 1.108 -10.732 1.00 91.12 142 ASN A O 1
ATOM 1155 N N . ILE A 1 143 ? -4.059 -0.076 -12.068 1.00 93.62 143 ILE A N 1
ATOM 1156 C CA . ILE A 1 143 ? -4.897 -1.289 -12.105 1.00 93.62 143 ILE A CA 1
ATOM 1157 C C . ILE A 1 143 ? -5.085 -1.950 -10.735 1.00 93.62 143 ILE A C 1
ATOM 1159 O O . ILE A 1 143 ? -5.981 -2.771 -10.572 1.00 93.62 143 ILE A O 1
ATOM 1163 N N . PHE A 1 144 ? -4.256 -1.623 -9.741 1.00 92.75 144 PHE A N 1
ATOM 1164 C CA . PHE A 1 144 ? -4.414 -2.137 -8.382 1.00 92.75 144 PHE A CA 1
ATOM 1165 C C . PHE A 1 144 ? -5.465 -1.358 -7.581 1.00 92.75 144 PHE A C 1
ATOM 1167 O O . PHE A 1 144 ? -5.913 -1.854 -6.550 1.00 92.75 144 PHE A O 1
ATOM 1174 N N . GLY A 1 145 ? -5.911 -0.188 -8.058 1.00 91.19 145 GLY A N 1
ATOM 1175 C CA . GLY A 1 145 ? -6.951 0.607 -7.398 1.00 91.19 145 GLY A CA 1
ATOM 1176 C C . GLY A 1 145 ? -8.281 -0.143 -7.271 1.00 91.19 145 GLY A C 1
ATOM 1177 O O . GLY A 1 145 ? -8.898 -0.142 -6.210 1.00 91.19 145 GLY A O 1
ATOM 1178 N N . ILE A 1 146 ? -8.676 -0.895 -8.303 1.00 90.56 146 ILE A N 1
ATOM 1179 C CA . ILE A 1 146 ? -9.904 -1.716 -8.280 1.00 90.56 146 ILE A CA 1
ATOM 1180 C C . ILE A 1 146 ? -9.807 -2.929 -7.340 1.00 90.56 146 ILE A C 1
ATOM 1182 O O . ILE A 1 146 ? -10.820 -3.539 -7.013 1.00 90.56 146 ILE A O 1
ATOM 1186 N N . LEU A 1 147 ? -8.595 -3.286 -6.896 1.00 91.00 147 LEU A N 1
ATOM 1187 C CA . LEU A 1 147 ? -8.354 -4.380 -5.951 1.00 91.00 147 LEU A CA 1
ATOM 1188 C C . LEU A 1 147 ? -8.382 -3.908 -4.491 1.00 91.00 147 LEU A C 1
ATOM 1190 O O . LEU A 1 147 ? -8.256 -4.725 -3.574 1.00 91.00 147 LEU A O 1
ATOM 1194 N N . ILE A 1 148 ? -8.546 -2.603 -4.251 1.00 93.88 148 ILE A N 1
ATOM 1195 C CA . ILE A 1 148 ? -8.758 -2.073 -2.907 1.00 93.88 148 ILE A CA 1
ATOM 1196 C C . ILE A 1 148 ? -10.075 -2.642 -2.377 1.00 93.88 148 ILE A C 1
ATOM 1198 O O . ILE A 1 148 ? -11.124 -2.552 -3.013 1.00 93.88 148 ILE A O 1
ATOM 1202 N N . GLY A 1 149 ? -10.027 -3.235 -1.184 1.00 90.62 149 GLY A N 1
ATOM 1203 C CA . GLY A 1 149 ? -11.219 -3.808 -0.570 1.00 90.62 149 GLY A CA 1
ATOM 1204 C C . GLY A 1 149 ? -12.304 -2.754 -0.334 1.00 90.62 149 GLY A C 1
ATOM 1205 O O . GLY A 1 149 ? -12.018 -1.588 -0.057 1.00 90.62 149 GLY A O 1
ATOM 1206 N N . LYS A 1 150 ? -13.563 -3.182 -0.383 1.00 90.25 150 LYS A N 1
ATOM 1207 C CA . LYS A 1 150 ? -14.721 -2.337 -0.082 1.00 90.25 150 LYS A CA 1
ATOM 1208 C C . LYS A 1 150 ? -15.010 -2.258 1.414 1.00 90.25 150 LYS A C 1
ATOM 1210 O O . LYS A 1 150 ? -14.594 -3.128 2.194 1.00 90.25 150 LYS A O 1
ATOM 1215 N N . CYS A 1 151 ? -15.673 -1.185 1.834 1.00 91.62 151 CYS A N 1
ATOM 1216 C CA . CYS A 1 151 ? -16.048 -0.985 3.226 1.00 91.62 151 CYS A CA 1
ATOM 1217 C C . CYS A 1 151 ? -17.088 -2.018 3.674 1.00 91.62 151 CYS A C 1
ATOM 1219 O O . CYS A 1 151 ? -18.034 -2.345 2.966 1.00 91.62 151 CYS A O 1
ATOM 1221 N N . THR A 1 152 ? -16.930 -2.489 4.911 1.00 83.75 152 THR A N 1
ATOM 1222 C CA . THR A 1 152 ? -17.806 -3.498 5.530 1.00 83.75 152 THR A CA 1
ATOM 1223 C C . THR A 1 152 ? -19.278 -3.057 5.632 1.00 83.75 152 THR A C 1
ATOM 1225 O O . THR A 1 152 ? -20.172 -3.898 5.574 1.00 83.75 152 THR A O 1
ATOM 1228 N N . PHE A 1 153 ? -19.532 -1.755 5.798 1.00 87.69 153 PHE A N 1
ATOM 1229 C CA . PHE A 1 153 ? -20.881 -1.192 5.968 1.00 87.69 153 PHE A CA 1
ATOM 1230 C C . PHE A 1 153 ? -21.357 -0.378 4.757 1.00 87.69 153 PHE A C 1
ATOM 1232 O O . PHE A 1 153 ? -22.553 -0.147 4.612 1.00 87.69 153 PHE A O 1
ATOM 1239 N N . TYR A 1 154 ? -20.439 0.003 3.865 1.00 90.19 154 TYR A N 1
ATOM 1240 C CA . TYR A 1 154 ? -20.732 0.674 2.601 1.00 90.19 154 TYR A CA 1
ATOM 1241 C C . TYR A 1 154 ? -20.051 -0.069 1.442 1.00 90.19 154 TYR A C 1
ATOM 1243 O O . TYR A 1 154 ? -18.939 0.297 1.066 1.00 90.19 154 TYR A O 1
ATOM 1251 N N . PRO A 1 155 ? -20.689 -1.110 0.875 1.00 86.75 155 PRO A N 1
ATOM 1252 C CA . PRO A 1 155 ? -20.074 -1.958 -0.152 1.00 86.75 155 PRO A CA 1
ATOM 1253 C C . PRO A 1 155 ? -19.657 -1.218 -1.430 1.00 86.75 155 PRO A C 1
ATOM 1255 O O . PRO A 1 155 ? -18.709 -1.628 -2.089 1.00 86.75 155 PRO A O 1
ATOM 1258 N N . GLU A 1 156 ? -20.302 -0.096 -1.750 1.00 88.94 156 GLU A N 1
ATOM 1259 C CA . GLU A 1 156 ? -19.935 0.725 -2.912 1.00 88.94 156 GLU A CA 1
ATOM 1260 C C . GLU A 1 156 ? -18.649 1.537 -2.680 1.00 88.94 156 GLU A C 1
ATOM 1262 O O . GLU A 1 156 ? -17.912 1.853 -3.617 1.00 88.94 156 GLU A O 1
ATOM 1267 N N . GLU A 1 157 ? -18.317 1.817 -1.419 1.00 93.75 157 GLU A N 1
ATOM 1268 C CA . GLU A 1 157 ? -17.217 2.698 -1.033 1.00 93.75 157 GLU A CA 1
ATOM 1269 C C . GLU A 1 157 ? -15.922 1.908 -0.824 1.00 93.75 157 GLU A C 1
ATOM 1271 O O . GLU A 1 157 ? -15.887 0.884 -0.130 1.00 93.75 157 GLU A O 1
ATOM 1276 N N . TYR A 1 158 ? -14.818 2.409 -1.376 1.00 95.69 158 TYR A N 1
ATOM 1277 C CA . TYR A 1 158 ? -13.496 1.848 -1.107 1.00 95.69 158 TYR A CA 1
ATOM 1278 C C . TYR A 1 158 ? -13.052 2.117 0.334 1.00 95.69 158 TYR A C 1
ATOM 1280 O O . TYR A 1 158 ? -13.428 3.102 0.974 1.00 95.69 158 TYR A O 1
ATOM 1288 N N . ARG A 1 159 ? -12.230 1.211 0.862 1.00 97.19 159 ARG A N 1
ATOM 1289 C CA . ARG A 1 159 ? -11.555 1.389 2.149 1.00 97.19 159 ARG A CA 1
ATOM 1290 C C . ARG A 1 159 ? -10.600 2.581 2.111 1.00 97.19 159 ARG A C 1
ATOM 1292 O O . ARG A 1 159 ? -9.922 2.812 1.116 1.00 97.19 159 ARG A O 1
ATOM 1299 N N . ALA A 1 160 ? -10.500 3.289 3.231 1.00 97.75 160 ALA A N 1
ATOM 1300 C CA . ALA A 1 160 ? -9.543 4.375 3.400 1.00 97.75 160 ALA A CA 1
ATOM 1301 C C . ALA A 1 160 ? -8.102 3.854 3.491 1.00 97.75 160 ALA A C 1
ATOM 1303 O O . ALA A 1 160 ? -7.862 2.762 4.014 1.00 97.75 160 ALA A O 1
ATOM 1304 N N . ALA A 1 161 ? -7.122 4.646 3.054 1.00 97.62 161 ALA A N 1
ATOM 1305 C CA . ALA A 1 161 ? -5.723 4.369 3.368 1.00 97.62 161 ALA A CA 1
ATOM 1306 C C . ALA A 1 161 ? -5.517 4.456 4.888 1.00 97.62 161 ALA A C 1
ATOM 1308 O O . ALA A 1 161 ? -6.031 5.377 5.524 1.00 97.62 161 ALA A O 1
ATOM 1309 N N . LYS A 1 162 ? -4.734 3.555 5.498 1.00 96.69 162 LYS A N 1
ATOM 1310 C CA . LYS A 1 162 ? -4.401 3.695 6.935 1.00 96.69 162 LYS A CA 1
ATOM 1311 C C . LYS A 1 162 ? -3.635 4.986 7.236 1.00 96.69 162 LYS A C 1
ATOM 1313 O O . LYS A 1 162 ? -3.680 5.466 8.360 1.00 96.69 162 LYS A O 1
ATOM 1318 N N . ALA A 1 163 ? -2.950 5.517 6.226 1.00 96.44 163 ALA A N 1
ATOM 1319 C CA . ALA A 1 163 ? -2.230 6.781 6.260 1.00 96.44 163 ALA A CA 1
ATOM 1320 C C . ALA A 1 163 ? -3.127 8.026 6.180 1.00 96.44 163 ALA A C 1
ATOM 1322 O O . ALA A 1 163 ? -2.642 9.124 6.433 1.00 96.44 163 ALA A O 1
ATOM 1323 N N . SER A 1 164 ? -4.409 7.871 5.837 1.00 97.75 164 SER A N 1
ATOM 1324 C CA . SER A 1 164 ? -5.345 8.996 5.727 1.00 97.75 164 SER A CA 1
ATOM 1325 C C . SER A 1 164 ? -5.531 9.695 7.073 1.00 97.75 164 SER A C 1
ATOM 1327 O O . SER A 1 164 ? -5.437 9.062 8.129 1.00 97.75 164 SER A O 1
ATOM 1329 N N . TYR A 1 165 ? -5.779 11.003 7.048 1.00 97.94 165 TYR A N 1
ATOM 1330 C CA . TYR A 1 165 ? -6.042 11.785 8.251 1.00 97.94 165 TYR A CA 1
ATOM 1331 C C . TYR A 1 165 ? -7.260 11.226 8.988 1.00 97.94 165 TYR A C 1
ATOM 1333 O O . TYR A 1 165 ? -7.197 10.954 10.187 1.00 97.94 165 TYR A O 1
ATOM 1341 N N . THR A 1 166 ? -8.339 10.955 8.252 1.00 98.31 166 THR A N 1
ATOM 1342 C CA . THR A 1 166 ? -9.581 10.421 8.817 1.00 98.31 166 THR A CA 1
ATOM 1343 C C . THR A 1 166 ? -9.367 9.062 9.493 1.00 98.31 166 THR A C 1
ATOM 1345 O O . THR A 1 166 ? -9.895 8.839 10.582 1.00 98.31 166 THR A O 1
ATOM 1348 N N . ALA A 1 167 ? -8.565 8.156 8.915 1.00 98.06 167 ALA A N 1
ATOM 1349 C CA . ALA A 1 167 ? -8.256 6.882 9.572 1.00 98.06 167 ALA A CA 1
ATOM 1350 C C . ALA A 1 167 ? -7.415 7.073 10.841 1.00 98.06 167 ALA A C 1
ATOM 1352 O O . ALA A 1 167 ? -7.641 6.382 11.835 1.00 98.06 167 ALA A O 1
ATOM 1353 N N . GLN A 1 168 ? -6.449 7.994 10.820 1.00 97.81 168 GLN A N 1
ATOM 1354 C CA . GLN A 1 168 ? -5.604 8.284 11.978 1.00 97.81 168 GLN A CA 1
ATOM 1355 C C . GLN A 1 168 ? -6.414 8.857 13.148 1.00 97.81 168 GLN A C 1
ATOM 1357 O O . GLN A 1 168 ? -6.245 8.410 14.286 1.00 97.81 168 GLN A O 1
ATOM 1362 N N . GLU A 1 169 ? -7.322 9.789 12.857 1.00 98.38 169 GLU A N 1
ATOM 1363 C CA . GLU A 1 169 ? -8.238 10.377 13.833 1.00 98.38 169 GLU A CA 1
ATOM 1364 C C . GLU A 1 169 ? -9.183 9.334 14.414 1.00 98.38 169 GLU A C 1
ATOM 1366 O O . GLU A 1 169 ? -9.236 9.158 15.631 1.00 98.38 169 GLU A O 1
ATOM 1371 N N . PHE A 1 170 ? -9.851 8.575 13.544 1.00 98.44 170 PHE A N 1
ATOM 1372 C CA . PHE A 1 170 ? -10.750 7.502 13.947 1.00 98.44 170 PHE A CA 1
ATOM 1373 C C . PHE A 1 170 ? -10.063 6.483 14.869 1.00 98.44 170 PHE A C 1
ATOM 1375 O O . PHE A 1 170 ? -10.597 6.135 15.921 1.00 98.44 170 PHE A O 1
ATOM 1382 N N . ASN A 1 171 ? -8.862 6.022 14.501 1.00 97.81 171 ASN A N 1
ATOM 1383 C CA . ASN A 1 171 ? -8.134 5.015 15.272 1.00 97.81 171 ASN A CA 1
ATOM 1384 C C . ASN A 1 171 ? -7.756 5.516 16.668 1.00 97.81 171 ASN A C 1
ATOM 1386 O O . ASN A 1 171 ? -7.930 4.782 17.639 1.00 97.81 171 ASN A O 1
ATOM 1390 N N . LEU A 1 172 ? -7.248 6.750 16.776 1.00 98.06 172 LEU A N 1
ATOM 1391 C CA . LEU A 1 172 ? -6.894 7.312 18.077 1.00 98.06 172 LEU A CA 1
ATOM 1392 C C . LEU A 1 172 ? -8.146 7.544 18.929 1.00 98.06 172 LEU A C 1
ATOM 1394 O O . LEU A 1 172 ? -8.164 7.130 20.081 1.00 98.06 172 LEU A O 1
ATOM 1398 N N . LEU A 1 173 ? -9.219 8.114 18.379 1.00 98.25 173 LEU A N 1
ATOM 1399 C CA . LEU A 1 173 ? -10.461 8.310 19.135 1.00 98.25 173 LEU A CA 1
ATOM 1400 C C . LEU A 1 173 ? -11.047 6.995 19.653 1.00 98.25 173 LEU A C 1
ATOM 1402 O O . LEU A 1 173 ? -11.453 6.909 20.812 1.00 98.25 173 LEU A O 1
ATOM 1406 N N . ASN A 1 174 ? -11.041 5.949 18.827 1.00 97.81 174 ASN A N 1
ATOM 1407 C CA . ASN A 1 174 ? -11.500 4.637 19.254 1.00 97.81 174 ASN A CA 1
ATOM 1408 C C . ASN A 1 174 ? -10.587 4.037 20.340 1.00 97.81 174 ASN A C 1
ATOM 1410 O O . ASN A 1 174 ? -11.090 3.455 21.299 1.00 97.81 174 ASN A O 1
ATOM 1414 N N . ASP A 1 175 ? -9.263 4.201 20.246 1.00 97.56 175 ASP A N 1
ATOM 1415 C CA . ASP A 1 175 ? -8.344 3.814 21.327 1.00 97.56 175 ASP A CA 1
ATOM 1416 C C . ASP A 1 175 ? -8.656 4.576 22.629 1.00 97.56 175 ASP A C 1
ATOM 1418 O O . ASP A 1 175 ? -8.708 3.960 23.691 1.00 97.56 175 ASP A O 1
ATOM 1422 N N . LEU A 1 176 ? -8.922 5.887 22.557 1.00 97.75 176 LEU A N 1
ATOM 1423 C CA . LEU A 1 176 ? -9.253 6.725 23.717 1.00 97.75 176 LEU A CA 1
ATOM 1424 C C . LEU A 1 176 ? -10.570 6.311 24.385 1.00 97.75 176 LEU A C 1
ATOM 1426 O O . LEU A 1 176 ? -10.624 6.213 25.610 1.00 97.75 176 LEU A O 1
ATOM 1430 N N . ASN A 1 177 ? -11.615 6.013 23.609 1.00 97.50 177 ASN A N 1
ATOM 1431 C CA . ASN A 1 177 ? -12.904 5.570 24.154 1.00 97.50 177 ASN A CA 1
ATOM 1432 C C . ASN A 1 177 ? -12.833 4.172 24.785 1.00 97.50 177 ASN A C 1
ATOM 1434 O O . ASN A 1 177 ? -13.615 3.860 25.687 1.00 97.50 177 ASN A O 1
ATOM 1438 N N . ASN A 1 178 ? -11.863 3.346 24.386 1.00 97.00 178 ASN A N 1
ATOM 1439 C CA . ASN A 1 178 ? -11.597 2.057 25.026 1.00 97.00 178 ASN A CA 1
ATOM 1440 C C . ASN A 1 178 ? -10.871 2.183 26.373 1.00 97.00 178 ASN A C 1
ATOM 1442 O O . ASN A 1 178 ? -10.920 1.249 27.179 1.00 97.00 178 ASN A O 1
ATOM 1446 N N . LEU A 1 179 ? -10.259 3.334 26.670 1.00 96.56 179 LEU A N 1
ATOM 1447 C CA . LEU A 1 179 ? -9.606 3.547 27.956 1.00 96.56 179 LEU A CA 1
ATOM 1448 C C . LEU A 1 179 ? -10.618 3.601 29.105 1.00 96.56 179 LEU A C 1
ATOM 1450 O O . LEU A 1 179 ? -11.781 3.982 28.957 1.00 96.56 179 LEU A O 1
ATOM 1454 N N . THR A 1 180 ? -10.141 3.219 30.281 1.00 95.94 180 THR A N 1
ATOM 1455 C CA . THR A 1 180 ? -10.757 3.498 31.576 1.00 95.94 180 THR A CA 1
ATOM 1456 C C . THR A 1 180 ? -9.781 4.378 32.342 1.00 95.94 180 THR A C 1
ATOM 1458 O O . THR A 1 180 ? -8.634 3.977 32.527 1.00 95.94 180 THR A O 1
ATOM 1461 N N . VAL A 1 181 ? -10.217 5.572 32.734 1.00 95.44 181 VAL A N 1
ATOM 1462 C CA . VAL A 1 181 ? -9.389 6.607 33.383 1.00 95.44 181 VAL A CA 1
ATOM 1463 C C . VAL A 1 181 ? -9.964 6.969 34.759 1.00 95.44 181 VAL A C 1
ATOM 1465 O O . VAL A 1 181 ? -11.153 6.732 34.975 1.00 95.44 181 VAL A O 1
ATOM 1468 N N . PRO A 1 182 ? -9.178 7.526 35.700 1.00 92.31 182 PRO A N 1
ATOM 1469 C CA . PRO A 1 182 ? -9.637 7.868 37.053 1.00 92.31 182 PRO A CA 1
ATOM 1470 C C . PRO A 1 182 ? -10.499 9.149 37.104 1.00 92.31 182 PRO A C 1
ATOM 1472 O O . PRO A 1 182 ? -10.257 10.048 37.897 1.00 92.31 182 PRO A O 1
ATOM 1475 N N . THR A 1 183 ? -11.525 9.237 36.258 1.00 91.56 183 THR A N 1
ATOM 1476 C CA . THR A 1 183 ? -12.542 10.302 36.276 1.00 91.56 183 THR A CA 1
ATOM 1477 C C . THR A 1 183 ? -13.847 9.786 36.890 1.00 91.56 183 THR A C 1
ATOM 1479 O O . THR A 1 183 ? -14.045 8.575 37.016 1.00 91.56 183 THR A O 1
ATOM 1482 N N . GLU A 1 184 ? -14.785 10.677 37.231 1.00 89.31 184 GLU A N 1
ATOM 1483 C CA . GLU A 1 184 ? -16.099 10.289 37.781 1.00 89.31 184 GLU A CA 1
ATOM 1484 C C . GLU A 1 184 ? -16.863 9.320 36.862 1.00 89.31 184 GLU A C 1
ATOM 1486 O O . GLU A 1 184 ? -17.448 8.336 37.315 1.00 89.31 184 GLU A O 1
ATOM 1491 N N . THR A 1 185 ? -16.804 9.556 35.549 1.00 90.31 185 THR A N 1
ATOM 1492 C CA . THR A 1 185 ? -17.439 8.714 34.520 1.00 90.31 185 THR A CA 1
ATOM 1493 C C . THR A 1 185 ? -16.583 7.515 34.110 1.00 90.31 185 THR A C 1
ATOM 1495 O O . THR A 1 185 ? -17.010 6.695 33.297 1.00 90.31 185 THR A O 1
ATOM 1498 N N . LYS A 1 186 ? -15.360 7.413 34.645 1.00 94.88 186 LYS A N 1
ATOM 1499 C CA . LYS A 1 186 ? -14.299 6.483 34.235 1.00 94.88 186 LYS A CA 1
ATOM 1500 C C . LYS A 1 186 ? -13.871 6.603 32.767 1.00 94.88 186 LYS A C 1
ATOM 1502 O O . LYS A 1 186 ? -13.210 5.706 32.235 1.00 94.88 186 LYS A O 1
ATOM 1507 N N . LYS A 1 187 ? -14.266 7.684 32.094 1.00 96.12 187 LYS A N 1
ATOM 1508 C CA . LYS A 1 187 ? -14.068 7.939 30.664 1.00 96.12 187 LYS A CA 1
ATOM 1509 C C . LYS A 1 187 ? -13.559 9.360 30.433 1.00 96.12 187 LYS A C 1
ATOM 1511 O O . LYS A 1 187 ? -13.703 10.230 31.290 1.00 96.12 187 LYS A O 1
ATOM 1516 N N . LEU A 1 188 ? -12.956 9.572 29.265 1.00 95.88 188 LEU A N 1
ATOM 1517 C CA . LEU A 1 188 ? -12.510 10.888 28.809 1.00 95.88 188 LEU A CA 1
ATOM 1518 C C . LEU A 1 188 ? -13.698 11.692 28.270 1.00 95.88 188 LEU A C 1
ATOM 1520 O O . LEU A 1 188 ? -14.535 11.143 27.547 1.00 95.88 188 LEU A O 1
ATOM 1524 N N . SER A 1 189 ? -13.756 12.983 28.595 1.00 96.19 189 SER A N 1
ATOM 1525 C CA . SER A 1 189 ? -14.732 13.909 28.012 1.00 96.19 189 SER A CA 1
ATOM 1526 C C . SER A 1 189 ? -14.354 14.304 26.581 1.00 96.19 189 SER A C 1
ATOM 1528 O O . SER A 1 189 ? -13.227 14.081 26.135 1.00 96.19 189 SER A O 1
ATOM 1530 N N . GLU A 1 190 ? -15.291 14.907 25.849 1.00 97.19 190 GLU A N 1
ATOM 1531 C CA . GLU A 1 190 ? -15.043 15.414 24.496 1.00 97.19 190 GLU A CA 1
ATOM 1532 C C . GLU A 1 190 ? -13.865 16.401 24.452 1.00 97.19 190 GLU A C 1
ATOM 1534 O O . GLU A 1 190 ? -12.944 16.235 23.652 1.00 97.19 190 GLU A O 1
ATOM 1539 N N . GLU A 1 191 ? -13.858 17.386 25.351 1.00 96.56 191 GLU A N 1
ATOM 1540 C CA . GLU A 1 191 ? -12.806 18.404 25.432 1.00 96.56 191 GLU A CA 1
ATOM 1541 C C . GLU A 1 191 ? -11.431 17.773 25.688 1.00 96.56 191 GLU A C 1
ATOM 1543 O O . GLU A 1 191 ? -10.448 18.094 25.019 1.00 96.56 191 GLU A O 1
ATOM 1548 N N . GLN A 1 192 ? -11.370 16.789 26.589 1.00 96.81 192 GLN A N 1
ATOM 1549 C CA . GLN A 1 192 ? -10.138 16.053 26.867 1.00 96.81 192 GLN A CA 1
ATOM 1550 C C . GLN A 1 192 ? -9.635 15.311 25.621 1.00 96.81 192 GLN A C 1
ATOM 1552 O O . GLN A 1 192 ? -8.442 15.347 25.322 1.00 96.81 192 GLN A O 1
ATOM 1557 N N . LYS A 1 193 ? -10.527 14.679 24.844 1.00 98.12 193 LYS A N 1
ATOM 1558 C CA . LYS A 1 193 ? -10.147 14.018 23.584 1.00 98.12 193 LYS A CA 1
ATOM 1559 C C . LYS A 1 193 ? -9.609 15.017 22.565 1.00 98.12 193 LYS A C 1
ATOM 1561 O O . LYS A 1 193 ? -8.584 14.734 21.950 1.00 98.12 193 LYS A O 1
ATOM 1566 N N . ARG A 1 194 ? -10.247 16.183 22.405 1.00 97.94 194 ARG A N 1
ATOM 1567 C CA . ARG A 1 194 ? -9.778 17.243 21.492 1.00 97.94 194 ARG A CA 1
ATOM 1568 C C . ARG A 1 194 ? -8.370 17.714 21.863 1.00 97.94 194 ARG A C 1
ATOM 1570 O O . ARG A 1 194 ? -7.503 17.775 20.994 1.00 97.94 194 ARG A O 1
ATOM 1577 N N . GLN A 1 195 ? -8.104 17.931 23.151 1.00 97.50 195 GLN A N 1
ATOM 1578 C CA . GLN A 1 195 ? -6.770 18.294 23.644 1.00 97.50 195 GLN A CA 1
ATOM 1579 C C . GLN A 1 195 ? -5.724 17.207 23.363 1.00 97.50 195 GLN A C 1
ATOM 1581 O O . GLN A 1 195 ? -4.616 17.509 22.918 1.00 97.50 195 GLN A O 1
ATOM 1586 N N . ILE A 1 196 ? -6.077 15.932 23.561 1.00 97.56 196 ILE A N 1
ATOM 1587 C CA . ILE A 1 196 ? -5.188 14.799 23.268 1.00 97.56 196 ILE A CA 1
ATOM 1588 C C . ILE A 1 196 ? -4.885 14.698 21.765 1.00 97.56 196 ILE A C 1
ATOM 1590 O O . ILE A 1 196 ? -3.741 14.427 21.397 1.00 97.56 196 ILE A O 1
ATOM 1594 N N . ILE A 1 197 ? -5.874 14.929 20.897 1.00 97.25 197 ILE A N 1
ATOM 1595 C CA . ILE A 1 197 ? -5.702 14.915 19.436 1.00 97.25 197 ILE A CA 1
ATOM 1596 C C . ILE A 1 197 ? -4.762 16.039 18.990 1.00 97.25 197 ILE A C 1
ATOM 1598 O O . ILE A 1 197 ? -3.807 15.779 18.256 1.00 97.25 197 ILE A O 1
ATOM 1602 N N . GLU A 1 198 ? -4.966 17.266 19.473 1.00 96.31 198 GLU A N 1
ATOM 1603 C CA . GLU A 1 198 ? -4.082 18.389 19.140 1.00 96.31 198 GLU A CA 1
ATOM 1604 C C . GLU A 1 198 ? -2.662 18.186 19.682 1.00 96.31 198 GLU A C 1
ATOM 1606 O O . GLU A 1 198 ? -1.684 18.420 18.966 1.00 96.31 198 GLU A O 1
ATOM 1611 N N . TYR A 1 199 ? -2.519 17.640 20.894 1.00 96.25 199 TYR A N 1
ATOM 1612 C CA . TYR A 1 199 ? -1.212 17.239 21.414 1.00 96.25 199 TYR A CA 1
ATOM 1613 C C . TYR A 1 199 ? -0.544 16.178 20.526 1.00 96.25 199 TYR A C 1
ATOM 1615 O O . TYR A 1 199 ? 0.645 16.284 20.215 1.00 96.25 199 TYR A O 1
ATOM 1623 N N . ALA A 1 200 ? -1.300 15.174 20.072 1.00 95.62 200 ALA A N 1
ATOM 1624 C CA . ALA A 1 200 ? -0.780 14.117 19.214 1.00 95.62 200 ALA A CA 1
ATOM 1625 C C . ALA A 1 200 ? -0.312 14.630 17.847 1.00 95.62 200 ALA A C 1
ATOM 1627 O O . ALA A 1 200 ? 0.707 14.155 17.333 1.00 95.62 200 ALA A O 1
ATOM 1628 N N . LYS A 1 201 ? -1.010 15.623 17.291 1.00 94.62 201 LYS A N 1
ATOM 1629 C CA . LYS A 1 201 ? -0.625 16.308 16.055 1.00 94.62 201 LYS A CA 1
ATOM 1630 C C . LYS A 1 201 ? 0.631 17.164 16.237 1.00 94.62 201 LYS A C 1
ATOM 1632 O O . LYS A 1 201 ? 1.521 17.079 15.407 1.00 94.62 201 LYS A O 1
ATOM 1637 N N . GLY A 1 202 ? 0.740 17.944 17.315 1.00 90.94 202 GLY A N 1
ATOM 1638 C CA . GLY A 1 202 ? 1.844 18.901 17.497 1.00 90.94 202 GLY A CA 1
ATOM 1639 C C . GLY A 1 202 ? 3.154 18.328 18.064 1.00 90.94 202 GLY A C 1
ATOM 1640 O O . GLY A 1 202 ? 4.205 18.967 17.985 1.00 90.94 202 GLY A O 1
ATOM 1641 N N . ALA A 1 203 ? 3.136 17.141 18.676 1.00 90.38 203 ALA A N 1
ATOM 1642 C CA . ALA A 1 203 ? 4.305 16.601 19.375 1.00 90.38 203 ALA A CA 1
ATOM 1643 C C . ALA A 1 203 ? 5.374 16.030 18.422 1.00 90.38 203 ALA A C 1
ATOM 1645 O O . ALA A 1 203 ? 5.160 14.972 17.856 1.00 90.38 203 ALA A O 1
ATOM 1646 N N . LYS A 1 204 ? 6.581 16.615 18.332 1.00 83.25 204 LYS A N 1
ATOM 1647 C CA . LYS A 1 204 ? 7.676 16.138 17.441 1.00 83.25 204 LYS A CA 1
ATOM 1648 C C . LYS A 1 204 ? 7.916 14.618 17.457 1.00 83.25 204 LYS A C 1
ATOM 1650 O O . LYS A 1 204 ? 8.105 14.002 16.410 1.00 83.25 204 LYS A O 1
ATOM 1655 N N . THR A 1 205 ? 7.898 14.009 18.639 1.00 86.25 205 THR A N 1
ATOM 1656 C CA . THR A 1 205 ? 8.050 12.561 18.820 1.00 86.25 205 THR A CA 1
ATOM 1657 C C . THR A 1 205 ? 7.047 12.081 19.853 1.00 86.25 205 THR A C 1
ATOM 1659 O O . THR A 1 205 ? 7.068 12.524 21.001 1.00 86.25 205 THR A O 1
ATOM 1662 N N . LEU A 1 206 ? 6.184 11.142 19.461 1.00 92.19 206 LEU A N 1
ATOM 1663 C CA . LEU A 1 206 ? 5.158 10.597 20.341 1.00 92.19 206 LEU A CA 1
ATOM 1664 C C . LEU A 1 206 ? 5.047 9.081 20.186 1.00 92.19 206 LEU A C 1
ATOM 1666 O O . LEU A 1 206 ? 4.748 8.563 19.109 1.00 92.19 206 LEU A O 1
ATOM 1670 N N . GLY A 1 207 ? 5.258 8.382 21.298 1.00 93.38 207 GLY A N 1
ATOM 1671 C CA . GLY A 1 207 ? 4.918 6.972 21.461 1.00 93.38 207 GLY A CA 1
ATOM 1672 C C . GLY A 1 207 ? 3.760 6.799 22.443 1.00 93.38 207 GLY A C 1
ATOM 1673 O O . GLY A 1 207 ? 3.426 7.725 23.184 1.00 93.38 207 GLY A O 1
ATOM 1674 N N . ALA A 1 208 ? 3.191 5.593 22.489 1.00 93.44 208 ALA A N 1
ATOM 1675 C CA . ALA A 1 208 ? 2.055 5.267 23.355 1.00 93.44 208 ALA A CA 1
ATOM 1676 C C . ALA A 1 208 ? 2.323 5.586 24.838 1.00 93.44 208 ALA A C 1
ATOM 1678 O O . ALA A 1 208 ? 1.492 6.200 25.495 1.00 93.44 208 ALA A O 1
ATOM 1679 N N . ALA A 1 209 ? 3.515 5.264 25.352 1.00 92.75 209 ALA A N 1
ATOM 1680 C CA . ALA A 1 209 ? 3.882 5.557 26.740 1.00 92.75 209 ALA A CA 1
ATOM 1681 C C . ALA A 1 209 ? 3.895 7.065 27.057 1.00 92.75 209 ALA A C 1
ATOM 1683 O O . ALA A 1 209 ? 3.457 7.479 28.127 1.00 92.75 209 ALA A O 1
ATOM 1684 N N . THR A 1 210 ? 4.384 7.898 26.133 1.00 94.44 210 THR A N 1
ATOM 1685 C CA . THR A 1 210 ? 4.384 9.361 26.299 1.00 94.44 210 THR A CA 1
ATOM 1686 C C . THR A 1 210 ? 2.964 9.916 26.236 1.00 94.44 210 THR A C 1
ATOM 1688 O O . THR A 1 210 ? 2.614 10.781 27.034 1.00 94.44 210 THR A O 1
ATOM 1691 N N . LEU A 1 211 ? 2.129 9.379 25.341 1.00 96.06 211 LEU A N 1
ATOM 1692 C CA . LEU A 1 211 ? 0.723 9.757 25.242 1.00 96.06 211 LEU A CA 1
ATOM 1693 C C . LEU A 1 211 ? -0.048 9.405 26.522 1.00 96.06 211 LEU A C 1
ATOM 1695 O O . LEU A 1 211 ? -0.758 10.251 27.050 1.00 96.06 211 LEU A O 1
ATOM 1699 N N . LEU A 1 212 ? 0.158 8.210 27.081 1.00 95.31 212 LEU A N 1
ATOM 1700 C CA . LEU A 1 212 ? -0.453 7.804 28.352 1.00 95.31 212 LEU A CA 1
ATOM 1701 C C . LEU A 1 212 ? -0.029 8.704 29.519 1.00 95.31 212 LEU A C 1
ATOM 1703 O O . LEU A 1 212 ? -0.868 9.070 30.335 1.00 95.31 212 LEU A O 1
ATOM 1707 N N . LYS A 1 213 ? 1.243 9.123 29.576 1.00 95.00 213 LYS A N 1
ATOM 1708 C CA . LYS A 1 213 ? 1.713 10.105 30.571 1.00 95.00 213 LYS A CA 1
ATOM 1709 C C . LYS A 1 213 ? 1.007 11.453 30.431 1.00 95.00 213 LYS A C 1
ATOM 1711 O O . LYS A 1 213 ? 0.675 12.072 31.438 1.00 95.00 213 LYS A O 1
ATOM 1716 N N . TYR A 1 214 ? 0.782 11.908 29.199 1.00 95.94 214 TYR A N 1
ATOM 1717 C CA . TYR A 1 214 ? 0.031 13.135 28.941 1.00 95.94 214 TYR A CA 1
ATOM 1718 C C . TYR A 1 214 ? -1.431 13.000 29.384 1.00 95.94 214 TYR A C 1
ATOM 1720 O O . TYR A 1 214 ? -1.933 13.877 30.080 1.00 95.94 214 TYR A O 1
ATOM 1728 N N . ILE A 1 215 ? -2.080 11.874 29.065 1.00 95.25 215 ILE A N 1
ATOM 1729 C CA . ILE A 1 215 ? -3.457 11.584 29.488 1.00 95.25 215 ILE A CA 1
ATOM 1730 C C . ILE A 1 215 ? -3.560 11.549 31.015 1.00 95.25 215 ILE A C 1
ATOM 1732 O O . ILE A 1 215 ? -4.446 12.193 31.561 1.00 95.25 215 ILE A O 1
ATOM 1736 N N . ALA A 1 216 ? -2.641 10.863 31.704 1.00 94.62 216 ALA A N 1
ATOM 1737 C CA . ALA A 1 216 ? -2.610 10.792 33.167 1.00 94.62 216 ALA A CA 1
ATOM 1738 C C . ALA A 1 216 ? -2.536 12.189 33.802 1.00 94.62 216 ALA A C 1
ATOM 1740 O O . ALA A 1 216 ? -3.319 12.507 34.692 1.00 94.62 216 ALA A O 1
ATOM 1741 N N . LYS A 1 217 ? -1.663 13.057 33.272 1.00 94.62 217 LYS A N 1
ATOM 1742 C CA . LYS A 1 217 ? -1.555 14.455 33.709 1.00 94.62 217 LYS A CA 1
ATOM 1743 C C . LYS A 1 217 ? -2.844 15.249 33.469 1.00 94.62 217 LYS A C 1
ATOM 1745 O O . LYS A 1 217 ? -3.171 16.120 34.259 1.00 94.62 217 LYS A O 1
ATOM 1750 N N . LEU A 1 218 ? -3.544 14.979 32.373 1.00 94.06 218 LEU A N 1
ATOM 1751 C CA . LEU A 1 218 ? -4.750 15.699 31.964 1.00 94.06 218 LEU A CA 1
ATOM 1752 C C . LEU A 1 218 ? -5.998 15.299 32.773 1.00 94.06 218 LEU A C 1
ATOM 1754 O O . LEU A 1 218 ? -6.965 16.055 32.818 1.00 94.06 218 LEU A O 1
ATOM 1758 N N . VAL A 1 219 ? -5.974 14.130 33.418 1.00 92.81 219 VAL A N 1
ATOM 1759 C CA . VAL A 1 219 ? -7.041 13.638 34.309 1.00 92.81 219 VAL A CA 1
ATOM 1760 C C . VAL A 1 219 ? -6.655 13.689 35.794 1.00 92.81 219 VAL A C 1
ATOM 1762 O O . VAL A 1 219 ? -7.323 13.053 36.602 1.00 92.81 219 VAL A O 1
ATOM 1765 N N . ASP A 1 220 ? -5.570 14.392 36.144 1.00 90.00 220 ASP A N 1
ATOM 1766 C CA . ASP A 1 220 ? -5.012 14.477 37.505 1.00 90.00 220 ASP A CA 1
ATOM 1767 C C . ASP A 1 220 ? -4.779 13.103 38.177 1.00 90.00 220 ASP A C 1
ATOM 1769 O O . ASP A 1 220 ? -4.956 12.933 39.384 1.00 90.00 220 ASP A O 1
ATOM 1773 N N . GLY A 1 221 ? -4.370 12.104 37.386 1.00 88.50 221 GLY A N 1
ATOM 1774 C CA . GLY A 1 221 ? -4.158 10.721 37.821 1.00 88.50 221 GLY A CA 1
ATOM 1775 C C . GLY A 1 221 ? -2.751 10.185 37.542 1.00 88.50 221 GLY A C 1
ATOM 1776 O O . GLY A 1 221 ? -1.853 10.906 37.099 1.00 88.50 221 GLY A O 1
ATOM 1777 N N . SER A 1 222 ? -2.557 8.887 37.784 1.00 90.69 222 SER A N 1
ATOM 1778 C CA . SER A 1 222 ? -1.319 8.168 37.458 1.00 90.69 222 SER A CA 1
ATOM 1779 C C . SER A 1 222 ? -1.472 7.309 36.195 1.00 90.69 222 SER A C 1
ATOM 1781 O O . SER A 1 222 ? -2.581 7.048 35.726 1.00 90.69 222 SER A O 1
ATOM 1783 N N . VAL A 1 223 ? -0.357 6.872 35.601 1.00 90.44 223 VAL A N 1
ATOM 1784 C CA . VAL A 1 223 ? -0.406 5.998 34.410 1.00 90.44 223 VAL A CA 1
ATOM 1785 C C . VAL A 1 223 ? -0.923 4.609 34.790 1.00 90.44 223 VAL A C 1
ATOM 1787 O O . VAL A 1 223 ? -1.577 3.949 33.986 1.00 90.44 223 VAL A O 1
ATOM 1790 N N . GLU A 1 224 ? -0.667 4.189 36.026 1.00 90.94 224 GLU A N 1
ATOM 1791 C CA . GLU A 1 224 ? -1.090 2.926 36.624 1.00 90.94 224 GLU A CA 1
ATOM 1792 C C . GLU A 1 224 ? -2.620 2.830 36.769 1.00 90.94 224 GLU A C 1
ATOM 1794 O O . GLU A 1 224 ? -3.181 1.729 36.753 1.00 90.94 224 GLU A O 1
ATOM 1799 N N . ASP A 1 225 ? -3.302 3.976 36.849 1.00 91.25 225 ASP A N 1
ATOM 1800 C CA . ASP A 1 225 ? -4.763 4.062 36.934 1.00 91.25 225 ASP A CA 1
ATOM 1801 C C . ASP A 1 225 ? -5.455 3.920 35.570 1.00 91.25 225 ASP A C 1
ATOM 1803 O O . ASP A 1 225 ? -6.660 3.659 35.508 1.00 91.25 225 ASP A O 1
ATOM 1807 N N . ILE A 1 226 ? -4.711 4.065 34.468 1.00 94.38 226 ILE A N 1
ATOM 1808 C CA . ILE A 1 226 ? -5.252 3.954 33.113 1.00 94.38 226 ILE A CA 1
ATOM 1809 C C . ILE A 1 226 ? -5.284 2.483 32.694 1.00 94.38 226 ILE A C 1
ATOM 1811 O O . ILE A 1 226 ? -4.270 1.787 32.698 1.00 94.38 226 ILE A O 1
ATOM 1815 N N . LYS A 1 227 ? -6.455 2.004 32.270 1.00 94.19 22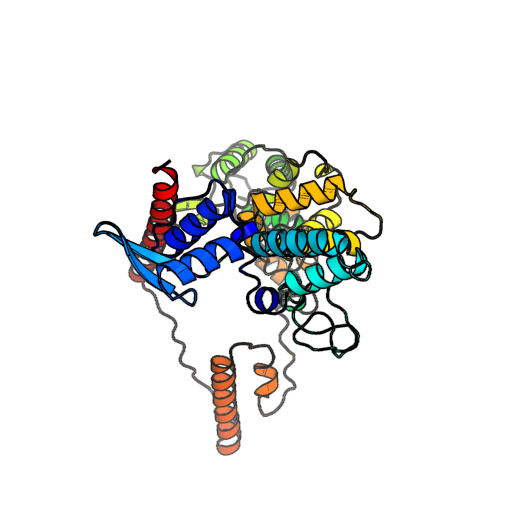7 LYS A N 1
ATOM 1816 C CA . LYS A 1 227 ? -6.665 0.626 31.790 1.00 94.19 227 LYS A CA 1
ATOM 1817 C C . LYS A 1 227 ? -7.327 0.616 30.415 1.00 94.19 227 LYS A C 1
ATOM 1819 O O . LYS A 1 227 ? -7.876 1.623 29.988 1.00 94.19 227 LYS A O 1
ATOM 1824 N N . GLY A 1 228 ? -7.303 -0.527 29.728 1.00 92.25 228 GLY A N 1
ATOM 1825 C CA . GLY A 1 228 ? -8.015 -0.717 28.453 1.00 92.25 228 GLY A CA 1
ATOM 1826 C C . GLY A 1 228 ? -7.253 -0.286 27.194 1.00 92.25 228 GLY A C 1
ATOM 1827 O O . GLY A 1 228 ? -7.820 -0.334 26.106 1.00 92.25 228 GLY A O 1
ATOM 1828 N N . TYR A 1 229 ? -5.977 0.097 27.308 1.00 94.62 229 TYR A N 1
ATOM 1829 C CA . TYR A 1 229 ? -5.105 0.283 26.142 1.00 94.62 229 TYR A CA 1
ATOM 1830 C C . TYR A 1 229 ? -4.695 -1.066 25.530 1.00 94.62 229 TYR A C 1
ATOM 1832 O O . TYR A 1 229 ? -4.686 -2.100 26.204 1.00 94.62 229 TYR A O 1
ATOM 1840 N N . ARG A 1 230 ? -4.328 -1.061 24.243 1.00 94.31 230 ARG A N 1
ATOM 1841 C CA . ARG A 1 230 ? -3.824 -2.258 23.552 1.00 94.31 230 ARG A CA 1
ATOM 1842 C C . ARG A 1 230 ? -2.411 -2.581 24.042 1.00 94.31 230 ARG A C 1
ATOM 1844 O O . ARG A 1 230 ? -1.660 -1.679 24.403 1.00 94.31 230 ARG A O 1
ATOM 1851 N N . ILE A 1 231 ? -2.043 -3.858 24.049 1.00 91.50 231 ILE A N 1
ATOM 1852 C CA . ILE A 1 231 ? -0.690 -4.315 24.389 1.00 91.50 231 ILE A CA 1
ATOM 1853 C C . ILE A 1 231 ? -0.059 -5.013 23.190 1.00 91.50 231 ILE A C 1
ATOM 1855 O O . ILE A 1 231 ? -0.720 -5.787 22.494 1.00 91.50 231 ILE A O 1
ATOM 1859 N N . ASP A 1 232 ? 1.219 -4.736 22.953 1.00 87.75 232 ASP A N 1
ATOM 1860 C CA . ASP A 1 232 ? 1.994 -5.428 21.932 1.00 87.75 232 ASP A CA 1
ATOM 1861 C C . ASP A 1 232 ? 2.434 -6.827 22.414 1.00 87.75 232 ASP A C 1
ATOM 1863 O O . ASP A 1 232 ? 2.209 -7.238 23.556 1.00 87.75 232 ASP A O 1
ATOM 1867 N N . LYS A 1 233 ? 3.118 -7.588 21.551 1.00 82.38 233 LYS A N 1
ATOM 1868 C CA . LYS A 1 233 ? 3.635 -8.930 21.901 1.00 82.38 233 LYS A CA 1
ATOM 1869 C C . LYS A 1 233 ? 4.734 -8.920 22.970 1.00 82.38 233 LYS A C 1
ATOM 1871 O O . LYS A 1 233 ? 5.129 -9.978 23.460 1.00 82.38 233 LYS A O 1
ATOM 1876 N N . SER A 1 234 ? 5.288 -7.751 23.272 1.00 82.75 234 SER A N 1
ATOM 1877 C CA . SER A 1 234 ? 6.268 -7.532 24.335 1.00 82.75 234 SER A CA 1
ATOM 1878 C C . SER A 1 234 ? 5.620 -7.005 25.616 1.00 82.75 234 SER A C 1
ATOM 1880 O O . SER A 1 234 ? 6.359 -6.596 26.508 1.00 82.75 234 SER A O 1
ATOM 1882 N N . GLU A 1 235 ? 4.284 -7.021 25.701 1.00 84.88 235 GLU A N 1
ATOM 1883 C CA . GLU A 1 235 ? 3.491 -6.502 26.823 1.00 84.88 235 GLU A CA 1
ATOM 1884 C C . GLU A 1 235 ? 3.678 -4.995 27.055 1.00 84.88 235 GLU A C 1
ATOM 1886 O O . GLU A 1 235 ? 3.434 -4.479 28.144 1.00 84.88 235 GLU A O 1
ATOM 1891 N N . LYS A 1 236 ? 4.105 -4.259 26.024 1.00 89.75 236 LYS A N 1
ATOM 1892 C CA . LYS A 1 236 ? 4.216 -2.801 26.076 1.00 89.75 236 LYS A CA 1
ATOM 1893 C C . LYS A 1 236 ? 2.917 -2.153 25.600 1.00 89.75 236 LYS A C 1
ATOM 1895 O O . LYS A 1 236 ? 2.272 -2.690 24.699 1.00 89.75 236 LYS A O 1
ATOM 1900 N N . PRO A 1 237 ? 2.551 -0.978 26.144 1.00 92.12 237 PRO A N 1
ATOM 1901 C CA . PRO A 1 237 ? 1.390 -0.243 25.666 1.00 92.12 237 PRO A CA 1
ATOM 1902 C C . PRO A 1 237 ? 1.509 0.109 24.181 1.00 92.12 237 PRO A C 1
ATOM 1904 O O . PRO A 1 237 ? 2.535 0.624 23.730 1.00 92.12 237 PRO A O 1
ATOM 1907 N N . GLU A 1 238 ? 0.428 -0.115 23.446 1.00 93.44 238 GLU A N 1
ATOM 1908 C CA . GLU A 1 238 ? 0.255 0.235 22.045 1.00 93.44 238 GLU A CA 1
ATOM 1909 C C . GLU A 1 238 ? -0.976 1.137 21.902 1.00 93.44 238 GLU A C 1
ATOM 1911 O O . GLU A 1 238 ? -2.068 0.826 22.375 1.00 93.44 238 GLU A O 1
ATOM 1916 N N . MET A 1 239 ? -0.798 2.267 21.226 1.00 94.44 239 MET A N 1
ATOM 1917 C CA . MET A 1 239 ? -1.867 3.193 20.871 1.00 94.44 239 MET A CA 1
ATOM 1918 C C . MET A 1 239 ? -1.557 3.796 19.511 1.00 94.44 239 MET A C 1
ATOM 1920 O O . MET A 1 239 ? -0.389 3.934 19.133 1.00 94.44 239 MET A O 1
ATOM 1924 N N . HIS A 1 240 ? -2.597 4.181 18.780 1.00 95.81 240 HIS A N 1
ATOM 1925 C CA . HIS A 1 240 ? -2.423 5.037 17.623 1.00 95.81 240 HIS A CA 1
ATOM 1926 C C . HIS A 1 240 ? -1.847 6.383 18.076 1.00 95.81 240 HIS A C 1
ATOM 1928 O O . HIS A 1 240 ? -2.197 6.878 19.143 1.00 95.81 240 HIS A O 1
ATOM 1934 N N . THR A 1 241 ? -0.947 6.984 17.297 1.00 94.94 241 THR A N 1
ATOM 1935 C CA . THR A 1 241 ? -0.320 8.243 17.717 1.00 94.94 241 THR A CA 1
ATOM 1936 C C . THR A 1 241 ? -0.414 9.360 16.701 1.00 94.94 241 THR A C 1
ATOM 1938 O O . THR A 1 241 ? 0.091 10.403 17.041 1.00 94.94 241 THR A O 1
ATOM 1941 N N . PHE A 1 242 ? -1.035 9.231 15.523 1.00 95.00 242 PHE A N 1
ATOM 1942 C CA . PHE A 1 242 ? -0.880 10.214 14.422 1.00 95.00 242 PHE A CA 1
ATOM 1943 C C . PHE A 1 242 ? 0.567 10.288 13.886 1.00 95.00 242 PHE A C 1
ATOM 1945 O O . PHE A 1 242 ? 1.073 11.345 13.511 1.00 95.00 242 PHE A O 1
ATOM 1952 N N . ASP A 1 243 ? 1.268 9.150 13.861 1.00 92.44 243 ASP A N 1
ATOM 1953 C CA . ASP A 1 243 ? 2.652 9.052 13.382 1.00 92.44 243 ASP A CA 1
ATOM 1954 C C . ASP A 1 243 ? 2.822 9.544 11.943 1.00 92.44 243 ASP A C 1
ATOM 1956 O O . ASP A 1 243 ? 3.814 10.204 11.639 1.00 92.44 243 ASP A O 1
ATOM 1960 N N . ILE A 1 244 ? 1.850 9.268 11.075 1.00 93.62 244 ILE A N 1
ATOM 1961 C CA . ILE A 1 244 ? 1.932 9.604 9.653 1.00 93.62 244 ILE A CA 1
ATOM 1962 C C . ILE A 1 244 ? 1.688 11.093 9.430 1.00 93.62 244 ILE A C 1
ATOM 1964 O O . ILE A 1 244 ? 2.484 11.721 8.739 1.00 93.62 244 ILE A O 1
ATOM 1968 N N . TYR A 1 245 ? 0.662 11.676 10.059 1.00 95.12 245 TYR A N 1
ATOM 1969 C CA . TYR A 1 245 ? 0.412 13.121 9.983 1.00 95.12 245 TYR A CA 1
ATOM 1970 C C . TYR A 1 245 ? 1.634 13.924 10.441 1.00 95.12 245 TYR A C 1
ATOM 1972 O O . TYR A 1 245 ? 2.121 14.789 9.717 1.00 95.12 245 TYR A O 1
ATOM 1980 N N . ARG A 1 246 ? 2.209 13.561 11.592 1.00 93.88 246 ARG A N 1
ATOM 1981 C CA . ARG A 1 246 ? 3.435 14.196 12.085 1.00 93.88 246 ARG A CA 1
ATOM 1982 C C . ARG A 1 246 ? 4.619 14.027 11.158 1.00 93.88 246 ARG A C 1
ATOM 1984 O O . ARG A 1 246 ? 5.434 14.932 11.020 1.00 93.88 246 ARG A O 1
ATOM 1991 N N . LYS A 1 247 ? 4.755 12.846 10.551 1.00 93.88 247 LYS A N 1
ATOM 1992 C CA . LYS A 1 247 ? 5.830 12.619 9.593 1.00 93.88 247 LYS A CA 1
ATOM 1993 C C . LYS A 1 247 ? 5.628 13.481 8.350 1.00 93.88 247 LYS A C 1
ATOM 1995 O O . LYS A 1 247 ? 6.606 13.999 7.840 1.00 93.88 247 LYS A O 1
ATOM 2000 N N . MET A 1 248 ? 4.392 13.680 7.897 1.00 93.25 248 MET A N 1
ATOM 2001 C CA . MET A 1 248 ? 4.091 14.585 6.785 1.00 93.25 248 MET A CA 1
ATOM 2002 C C . MET A 1 248 ? 4.387 16.047 7.136 1.00 93.25 248 MET A C 1
ATOM 2004 O O . MET A 1 248 ? 4.867 16.769 6.275 1.00 93.25 248 MET A O 1
ATOM 2008 N N . GLN A 1 249 ? 4.210 16.482 8.388 1.00 93.00 249 GLN A N 1
ATOM 2009 C CA . GLN A 1 249 ? 4.600 17.836 8.821 1.00 93.00 249 GLN A CA 1
ATOM 2010 C C . GLN A 1 249 ? 6.112 18.117 8.723 1.00 93.00 249 GLN A C 1
ATOM 2012 O O . GLN A 1 249 ? 6.525 19.256 8.911 1.00 93.00 249 GLN A O 1
ATOM 2017 N N . THR A 1 250 ? 6.954 17.111 8.452 1.00 93.19 250 THR A N 1
ATOM 2018 C CA . THR A 1 250 ? 8.382 17.338 8.178 1.00 93.19 250 THR A CA 1
ATOM 2019 C C . THR A 1 250 ? 8.668 17.697 6.720 1.00 93.19 250 THR A C 1
ATOM 2021 O O . THR A 1 250 ? 9.839 17.794 6.371 1.00 93.19 250 THR A O 1
ATOM 2024 N N . LEU A 1 251 ? 7.644 17.797 5.866 1.00 93.81 251 LEU A N 1
ATOM 2025 C CA . LEU A 1 251 ? 7.779 18.321 4.507 1.00 93.81 251 LEU A CA 1
ATOM 2026 C C . LEU A 1 251 ? 8.104 19.819 4.573 1.00 93.81 251 LEU A C 1
ATOM 2028 O O . LEU A 1 251 ? 7.506 20.556 5.354 1.00 93.81 251 LEU A O 1
ATOM 2032 N N . GLU A 1 252 ? 9.053 20.263 3.760 1.00 93.31 252 GLU A N 1
ATOM 2033 C CA . GLU A 1 252 ? 9.527 21.647 3.726 1.00 93.31 252 GLU A CA 1
ATOM 2034 C C . GLU A 1 252 ? 8.710 22.499 2.753 1.00 93.31 252 GLU A C 1
ATOM 2036 O O . GLU A 1 252 ? 8.431 23.667 3.025 1.00 93.31 252 GLU A O 1
ATOM 2041 N N . THR A 1 253 ? 8.306 21.923 1.618 1.00 91.88 253 THR A N 1
ATOM 2042 C CA . THR A 1 253 ? 7.605 22.656 0.553 1.00 91.88 253 THR A CA 1
ATOM 2043 C C . THR A 1 253 ? 6.084 22.567 0.670 1.00 91.88 253 THR A C 1
ATOM 2045 O O . THR A 1 253 ? 5.369 23.343 0.032 1.00 91.88 253 THR A O 1
ATOM 2048 N N . VAL A 1 254 ? 5.568 21.643 1.486 1.00 90.75 254 VAL A N 1
ATOM 2049 C CA . VAL A 1 254 ? 4.130 21.410 1.684 1.00 90.75 254 VAL A CA 1
ATOM 2050 C C . VAL A 1 254 ? 3.742 21.738 3.123 1.00 90.75 254 VAL A C 1
ATOM 2052 O O . VAL A 1 254 ? 4.112 21.032 4.057 1.00 90.75 254 VAL A O 1
ATOM 2055 N N . ASP A 1 255 ? 2.927 22.777 3.295 1.00 91.38 255 ASP A N 1
ATOM 2056 C CA . ASP A 1 255 ? 2.367 23.148 4.595 1.00 91.38 255 ASP A CA 1
ATOM 2057 C C . ASP A 1 255 ? 1.141 22.281 4.921 1.00 91.38 255 ASP A C 1
ATOM 2059 O O . ASP A 1 255 ? 0.007 22.594 4.554 1.00 91.38 255 ASP A O 1
ATOM 2063 N N . VAL A 1 256 ? 1.391 21.158 5.597 1.00 92.38 256 VAL A N 1
ATOM 2064 C CA . VAL A 1 256 ? 0.385 20.137 5.936 1.00 92.38 256 VAL A CA 1
ATOM 2065 C C . VAL A 1 256 ? -0.751 20.679 6.804 1.00 92.38 256 VAL A C 1
ATOM 2067 O O . VAL A 1 256 ? -1.873 20.193 6.691 1.00 92.38 256 VAL A O 1
ATOM 2070 N N . GLU A 1 257 ? -0.500 21.690 7.639 1.00 90.69 257 GLU A N 1
ATOM 2071 C CA . GLU A 1 257 ? -1.524 22.261 8.527 1.00 90.69 257 GLU A CA 1
ATOM 2072 C C . GLU A 1 257 ? -2.563 23.091 7.770 1.00 90.69 257 GLU A C 1
ATOM 2074 O O . GLU A 1 257 ? -3.695 23.234 8.232 1.00 90.69 257 GLU A O 1
ATOM 2079 N N . LYS A 1 258 ? -2.200 23.615 6.594 1.00 91.56 258 LYS A N 1
ATOM 2080 C CA . LYS A 1 258 ? -3.115 24.357 5.717 1.00 91.56 258 LYS A CA 1
ATOM 2081 C C . LYS A 1 258 ? -3.944 23.461 4.802 1.00 91.56 258 LYS A C 1
ATOM 2083 O O . LYS A 1 258 ? -4.896 23.948 4.193 1.00 91.56 258 LYS A O 1
ATOM 2088 N N . LEU A 1 259 ? -3.587 22.184 4.670 1.00 92.38 259 LEU A N 1
ATOM 2089 C CA . LEU A 1 259 ? -4.317 21.252 3.817 1.00 92.38 259 LEU A CA 1
ATOM 2090 C C . LEU A 1 259 ? -5.636 20.842 4.473 1.00 92.38 259 LEU A C 1
ATOM 2092 O O . LEU A 1 259 ? -5.704 20.587 5.676 1.00 92.38 259 LEU A O 1
ATOM 2096 N N . SER A 1 260 ? -6.696 20.744 3.669 1.00 94.25 260 SER A N 1
ATOM 2097 C CA . SER A 1 260 ? -7.969 20.223 4.161 1.00 94.25 260 SER A CA 1
ATOM 2098 C C . SER A 1 260 ? -7.870 18.717 4.429 1.00 94.25 260 SER A C 1
ATOM 2100 O O . SER A 1 260 ? -7.004 18.016 3.896 1.00 94.25 260 SER A O 1
ATOM 2102 N N . ARG A 1 261 ? -8.797 18.197 5.239 1.00 95.00 261 ARG A N 1
ATOM 2103 C CA . ARG A 1 261 ? -8.919 16.758 5.515 1.00 95.00 261 ARG A CA 1
ATOM 2104 C C . ARG A 1 261 ? -9.012 15.946 4.224 1.00 95.00 261 ARG A C 1
ATOM 2106 O O . ARG A 1 261 ? -8.333 14.935 4.091 1.00 95.00 261 ARG A O 1
ATOM 2113 N N . GLU A 1 262 ? -9.833 16.399 3.282 1.00 94.62 262 GLU A N 1
ATOM 2114 C CA . GLU A 1 262 ? -10.083 15.727 2.006 1.00 94.62 262 GLU A CA 1
ATOM 2115 C C . GLU A 1 262 ? -8.801 15.632 1.176 1.00 94.62 262 GLU A C 1
ATOM 2117 O O . GLU A 1 262 ? -8.497 14.572 0.633 1.00 94.62 262 GLU A O 1
ATOM 2122 N N . VAL A 1 263 ? -8.011 16.711 1.145 1.00 94.88 263 VAL A N 1
ATOM 2123 C CA . VAL A 1 263 ? -6.718 16.744 0.447 1.00 94.88 263 VAL A CA 1
ATOM 2124 C C . VAL A 1 263 ? -5.723 15.781 1.093 1.00 94.88 263 VAL A C 1
ATOM 2126 O O . VAL A 1 263 ? -5.049 15.029 0.391 1.00 94.88 263 VAL A O 1
ATOM 2129 N N . LEU A 1 264 ? -5.653 15.749 2.428 1.00 95.88 264 LEU A N 1
ATOM 2130 C CA . LEU A 1 264 ? -4.781 14.822 3.157 1.00 95.88 264 LEU A CA 1
ATOM 2131 C C . LEU A 1 264 ? -5.186 13.357 2.951 1.00 95.88 264 LEU A C 1
ATOM 2133 O O . LEU A 1 264 ? -4.320 12.491 2.805 1.00 95.88 264 LEU A O 1
ATOM 2137 N N . ASP A 1 265 ? -6.486 13.071 2.936 1.00 97.12 265 ASP A N 1
ATOM 2138 C CA . ASP A 1 265 ? -7.016 11.726 2.729 1.00 97.12 265 ASP A CA 1
ATOM 2139 C C . ASP A 1 265 ? -6.751 11.224 1.301 1.00 97.12 265 ASP A C 1
ATOM 2141 O O . ASP A 1 265 ? -6.310 10.082 1.130 1.00 97.12 265 ASP A O 1
ATOM 2145 N N . GLU A 1 266 ? -6.946 12.077 0.291 1.00 95.75 266 GLU A N 1
ATOM 2146 C CA . GLU A 1 266 ? -6.650 11.769 -1.113 1.00 95.75 266 GLU A CA 1
ATOM 2147 C C . GLU A 1 266 ? -5.141 11.612 -1.348 1.00 95.75 266 GLU A C 1
ATOM 2149 O O . GLU A 1 266 ? -4.690 10.640 -1.958 1.00 95.75 266 GLU A O 1
ATOM 2154 N N . LEU A 1 267 ? -4.320 12.499 -0.777 1.00 95.50 267 LEU A N 1
ATOM 2155 C CA . LEU A 1 267 ? -2.866 12.376 -0.849 1.00 95.50 267 LEU A CA 1
ATOM 2156 C C . LEU A 1 267 ? -2.403 11.053 -0.220 1.00 95.50 267 LEU A C 1
ATOM 2158 O O . LEU A 1 267 ? -1.619 10.311 -0.815 1.00 95.50 267 LEU A O 1
ATOM 2162 N N . ALA A 1 268 ? -2.936 10.690 0.947 1.00 96.62 268 ALA A N 1
ATOM 2163 C CA . ALA A 1 268 ? -2.642 9.409 1.576 1.00 96.62 268 ALA A CA 1
ATOM 2164 C C . ALA A 1 268 ? -3.090 8.207 0.729 1.00 96.62 268 ALA A C 1
ATOM 2166 O O . ALA A 1 268 ? -2.386 7.193 0.715 1.00 96.62 268 ALA A O 1
ATOM 2167 N N . HIS A 1 269 ? -4.219 8.298 0.017 1.00 96.50 269 HIS A N 1
ATOM 2168 C CA . HIS A 1 269 ? -4.653 7.281 -0.943 1.00 96.50 269 HIS A CA 1
ATOM 2169 C C . HIS A 1 269 ? -3.605 7.094 -2.048 1.00 96.50 269 HIS A C 1
ATOM 2171 O O . HIS A 1 269 ? -3.114 5.979 -2.254 1.00 96.50 269 HIS A O 1
ATOM 2177 N N . ILE A 1 270 ? -3.194 8.189 -2.692 1.00 95.31 270 ILE A N 1
ATOM 2178 C CA . ILE A 1 270 ? -2.224 8.180 -3.791 1.00 95.31 270 ILE A CA 1
ATOM 2179 C C . ILE A 1 270 ? -0.875 7.605 -3.347 1.00 95.31 270 ILE A C 1
ATOM 2181 O O . ILE A 1 270 ? -0.339 6.725 -4.024 1.00 95.31 270 ILE A O 1
ATOM 2185 N N . LEU A 1 271 ? -0.337 8.057 -2.208 1.00 95.69 271 LEU A N 1
ATOM 2186 C CA . LEU A 1 271 ? 0.978 7.636 -1.700 1.00 95.69 271 LEU A CA 1
ATOM 2187 C C . LEU A 1 271 ? 0.985 6.191 -1.168 1.00 95.69 271 LEU A C 1
ATOM 2189 O O . LEU A 1 271 ? 2.038 5.545 -1.124 1.00 95.69 271 LEU A O 1
ATOM 2193 N N . THR A 1 272 ? -0.187 5.672 -0.785 1.00 95.94 272 TH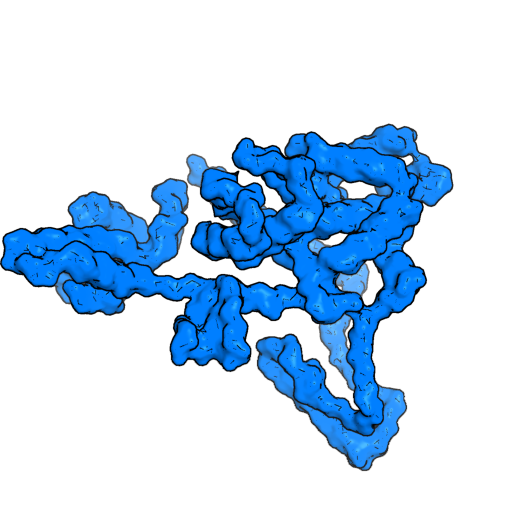R A N 1
ATOM 2194 C CA . THR A 1 272 ? -0.384 4.265 -0.402 1.00 95.94 272 THR A CA 1
ATOM 2195 C C . THR A 1 272 ? -0.461 3.362 -1.633 1.00 95.94 272 THR A C 1
ATOM 2197 O O . THR A 1 272 ? 0.143 2.289 -1.645 1.00 95.94 272 THR A O 1
ATOM 2200 N N . LEU A 1 273 ? -1.186 3.786 -2.673 1.00 95.06 273 LEU A N 1
ATOM 2201 C CA . LEU A 1 273 ? -1.420 2.989 -3.879 1.00 95.06 273 LEU A CA 1
ATOM 2202 C C . LEU A 1 273 ? -0.216 2.979 -4.834 1.00 95.06 273 LEU A C 1
ATOM 2204 O O . LEU A 1 273 ? 0.097 1.947 -5.435 1.00 95.06 273 LEU A O 1
ATOM 2208 N N . ASN A 1 274 ? 0.460 4.118 -4.984 1.00 92.12 274 ASN A N 1
ATOM 2209 C CA . ASN A 1 274 ? 1.526 4.306 -5.962 1.00 92.12 274 ASN A CA 1
ATOM 2210 C C . ASN A 1 274 ? 2.903 4.246 -5.302 1.00 92.12 274 ASN A C 1
ATOM 2212 O O . ASN A 1 274 ? 3.163 4.903 -4.293 1.00 92.12 274 ASN A O 1
ATOM 2216 N N . THR A 1 275 ? 3.805 3.448 -5.883 1.00 89.06 275 THR A N 1
ATOM 2217 C CA . THR A 1 275 ? 5.151 3.252 -5.325 1.00 89.06 275 THR A CA 1
ATOM 2218 C C . THR A 1 275 ? 6.265 3.937 -6.102 1.00 89.06 275 THR A C 1
ATOM 2220 O O . THR A 1 275 ? 7.325 4.212 -5.539 1.00 89.06 275 THR A O 1
ATOM 2223 N N . GLU A 1 276 ? 6.015 4.182 -7.383 1.00 84.88 276 GLU A N 1
ATOM 2224 C CA . GLU A 1 276 ? 6.955 4.708 -8.370 1.00 84.88 276 GLU A CA 1
ATOM 2225 C C . GLU A 1 276 ? 6.757 6.210 -8.553 1.00 84.88 276 GLU A C 1
ATOM 2227 O O . GLU A 1 276 ? 5.641 6.714 -8.404 1.00 84.88 276 GLU A O 1
ATOM 2232 N N . ARG A 1 277 ? 7.829 6.908 -8.940 1.00 87.56 277 ARG A N 1
ATOM 2233 C CA . ARG A 1 277 ? 7.814 8.360 -9.159 1.00 87.56 277 ARG A CA 1
ATOM 2234 C C . ARG A 1 277 ? 6.714 8.757 -10.134 1.00 87.56 277 ARG A C 1
ATOM 2236 O O . ARG A 1 277 ? 5.855 9.558 -9.795 1.00 87.56 277 ARG A O 1
ATOM 2243 N N . GLU A 1 278 ? 6.707 8.157 -11.318 1.00 85.12 278 GLU A N 1
ATOM 2244 C CA . GLU A 1 278 ? 5.785 8.533 -12.385 1.00 85.12 278 GLU A CA 1
ATOM 2245 C C . GLU A 1 278 ? 4.336 8.214 -12.021 1.00 85.12 278 GLU A C 1
ATOM 2247 O O . GLU A 1 278 ? 3.443 8.918 -12.466 1.00 85.12 278 GLU A O 1
ATOM 2252 N N . GLY A 1 279 ? 4.094 7.165 -11.228 1.00 87.00 279 GLY A N 1
ATOM 2253 C CA . GLY A 1 279 ? 2.743 6.800 -10.794 1.00 87.00 279 GLY A CA 1
ATOM 2254 C C . GLY A 1 279 ? 2.186 7.797 -9.783 1.00 87.00 279 GLY A C 1
ATOM 2255 O O . GLY A 1 279 ? 1.021 8.165 -9.860 1.00 87.00 279 GLY A O 1
ATOM 2256 N N . ILE A 1 280 ? 3.031 8.273 -8.864 1.00 91.00 280 ILE A N 1
ATOM 2257 C CA . ILE A 1 280 ? 2.666 9.324 -7.906 1.00 91.00 280 ILE A CA 1
ATOM 2258 C C . ILE A 1 280 ? 2.451 10.653 -8.637 1.00 91.00 280 ILE A C 1
ATOM 2260 O O . ILE A 1 280 ? 1.437 11.304 -8.416 1.00 91.00 280 ILE A O 1
ATOM 2264 N N . GLU A 1 281 ? 3.365 11.041 -9.532 1.00 90.50 281 GLU A N 1
ATOM 2265 C CA . GLU A 1 281 ? 3.248 12.284 -10.305 1.00 90.50 281 GLU A CA 1
ATOM 2266 C C . GLU A 1 281 ? 1.983 12.314 -11.178 1.00 90.50 281 GLU A C 1
ATOM 2268 O O . GLU A 1 281 ? 1.273 13.318 -11.188 1.00 90.50 281 GLU A O 1
ATOM 2273 N N . GLU A 1 282 ? 1.700 11.225 -11.904 1.00 87.88 282 GLU A N 1
ATOM 2274 C CA . GLU A 1 282 ? 0.508 11.077 -12.754 1.00 87.88 282 GLU A CA 1
ATOM 2275 C C . GLU A 1 282 ? -0.765 11.154 -11.896 1.00 87.88 282 GLU A C 1
ATOM 2277 O O . GLU A 1 282 ? -1.635 11.975 -12.177 1.00 87.88 282 GLU A O 1
ATOM 2282 N N . ALA A 1 283 ? -0.824 10.409 -10.786 1.00 90.56 283 ALA A N 1
ATOM 2283 C CA . ALA A 1 283 ? -1.983 10.401 -9.895 1.00 90.56 283 ALA A CA 1
ATOM 2284 C C . ALA A 1 283 ? -2.238 11.757 -9.211 1.00 90.56 283 ALA A C 1
ATOM 2286 O O . ALA A 1 283 ? -3.378 12.206 -9.175 1.00 90.56 283 ALA A O 1
ATOM 2287 N N . ILE A 1 284 ? -1.205 12.458 -8.721 1.00 91.38 284 ILE A N 1
ATOM 2288 C CA . ILE A 1 284 ? -1.379 13.795 -8.120 1.00 91.38 284 ILE A CA 1
ATOM 2289 C C . ILE A 1 284 ? -1.908 14.787 -9.165 1.00 91.38 284 ILE A C 1
ATOM 2291 O O . ILE A 1 284 ? -2.832 15.548 -8.884 1.00 91.38 284 ILE A O 1
ATOM 2295 N N . LYS A 1 285 ? -1.361 14.766 -10.387 1.00 88.06 285 LYS A N 1
ATOM 2296 C CA . LYS A 1 285 ? -1.794 15.670 -11.467 1.00 88.06 285 LYS A CA 1
ATOM 2297 C C . LYS A 1 285 ? -3.238 15.416 -11.904 1.00 88.06 285 LYS A C 1
ATOM 2299 O O . LYS A 1 285 ? -3.915 16.366 -12.287 1.00 88.06 285 LYS A O 1
ATOM 2304 N N . VAL A 1 286 ? -3.698 14.165 -11.850 1.00 85.75 286 VAL A N 1
ATOM 2305 C CA . VAL A 1 286 ? -5.080 13.788 -12.180 1.00 85.75 286 VAL A CA 1
ATOM 2306 C C . VAL A 1 286 ? -6.042 14.126 -11.037 1.00 85.75 286 VAL A C 1
ATOM 2308 O O . VAL A 1 286 ? -7.060 14.771 -11.286 1.00 85.75 286 VAL A O 1
ATOM 2311 N N . SER A 1 287 ? -5.726 13.745 -9.794 1.00 85.38 287 SER A N 1
ATOM 2312 C CA . SER A 1 287 ? -6.621 13.945 -8.643 1.00 85.38 287 SER A CA 1
ATOM 2313 C C . SER A 1 287 ? -6.786 15.422 -8.264 1.00 85.38 287 SER A C 1
ATOM 2315 O O . SER A 1 287 ? -7.883 15.847 -7.902 1.00 85.38 287 SER A O 1
ATOM 2317 N N . PHE A 1 288 ? -5.737 16.243 -8.388 1.00 86.06 288 PHE A N 1
ATOM 2318 C CA . PHE A 1 288 ? -5.754 17.649 -7.965 1.00 86.06 288 PHE A CA 1
ATOM 2319 C C . PHE A 1 288 ? -5.839 18.610 -9.158 1.00 86.06 288 PHE A C 1
ATOM 2321 O O . PHE A 1 288 ? -4.920 19.380 -9.444 1.00 86.06 288 PHE A O 1
ATOM 2328 N N . ILE A 1 289 ? -6.992 18.601 -9.840 1.00 62.94 289 ILE A N 1
ATOM 2329 C CA . ILE A 1 289 ? -7.278 19.366 -11.075 1.00 62.94 289 ILE A CA 1
ATOM 2330 C C . ILE A 1 289 ? -6.991 20.878 -10.937 1.00 62.94 289 ILE A C 1
ATOM 2332 O O . ILE A 1 289 ? -6.660 21.545 -11.917 1.00 62.94 289 ILE A O 1
ATOM 2336 N N . LYS A 1 290 ? -7.067 21.434 -9.721 1.00 62.69 290 LYS A N 1
ATOM 2337 C CA . LYS A 1 290 ? -6.779 22.851 -9.437 1.00 62.69 290 LYS A CA 1
ATOM 2338 C C . LYS A 1 290 ? -5.290 23.193 -9.281 1.00 62.69 290 LYS A C 1
ATOM 2340 O O . LYS A 1 290 ? -4.996 24.344 -8.983 1.00 62.69 290 LYS A O 1
ATOM 2345 N N . ARG A 1 291 ? -4.369 22.244 -9.503 1.00 67.88 291 ARG A N 1
ATOM 2346 C CA . ARG A 1 291 ? -2.926 22.401 -9.228 1.00 67.88 291 ARG A CA 1
ATOM 2347 C C . ARG A 1 291 ? -2.662 22.823 -7.784 1.00 67.88 291 ARG A C 1
ATOM 2349 O O . ARG A 1 291 ? -1.981 23.803 -7.521 1.00 67.88 291 ARG A O 1
ATOM 2356 N N . GLU A 1 292 ? -3.208 22.062 -6.844 1.00 76.31 292 GLU A N 1
ATOM 2357 C CA . GLU A 1 292 ? -2.930 22.279 -5.417 1.00 76.31 292 GLU A CA 1
ATOM 2358 C C . GLU A 1 292 ? -1.457 22.028 -5.059 1.00 76.31 292 GLU A C 1
ATOM 2360 O O . GLU A 1 292 ? -0.999 22.486 -4.016 1.00 76.31 292 GLU A O 1
ATOM 2365 N N . PHE A 1 293 ? -0.718 21.342 -5.941 1.00 86.88 293 PHE A N 1
ATOM 2366 C CA . PHE A 1 293 ? 0.701 21.057 -5.785 1.00 86.88 293 PHE A CA 1
ATOM 2367 C C . PHE A 1 293 ? 1.510 21.512 -7.005 1.00 86.88 293 PHE A C 1
ATOM 2369 O O . PHE A 1 293 ? 1.229 21.118 -8.141 1.00 86.88 293 PHE A O 1
ATOM 2376 N N . GLU A 1 294 ? 2.553 22.295 -6.746 1.00 89.69 294 GLU A N 1
ATOM 2377 C CA . GLU A 1 294 ? 3.581 22.686 -7.709 1.00 89.69 294 GLU A CA 1
ATOM 2378 C C . GLU A 1 294 ? 4.581 21.547 -7.962 1.00 89.69 294 GLU A C 1
ATOM 2380 O O . GLU A 1 294 ? 4.702 20.601 -7.181 1.00 89.69 294 GLU A O 1
ATOM 2385 N N . GLN A 1 295 ? 5.341 21.625 -9.057 1.00 88.69 295 GLN A N 1
ATOM 2386 C CA . GLN A 1 295 ? 6.235 20.533 -9.469 1.00 88.69 295 GLN A CA 1
ATOM 2387 C C . GLN A 1 295 ? 7.316 20.201 -8.420 1.00 88.69 295 GLN A C 1
ATOM 2389 O O . GLN A 1 295 ? 7.649 19.024 -8.257 1.00 88.69 295 GLN A O 1
ATOM 2394 N N . ASP A 1 296 ? 7.814 21.198 -7.686 1.00 91.81 296 ASP A N 1
ATOM 2395 C CA . ASP A 1 296 ? 8.785 20.997 -6.602 1.00 91.81 296 ASP A CA 1
ATOM 2396 C C . ASP A 1 296 ? 8.150 20.287 -5.395 1.00 91.81 296 ASP A C 1
ATOM 2398 O O . ASP A 1 296 ? 8.753 19.377 -4.825 1.00 91.81 296 ASP A O 1
ATOM 2402 N N . GLN A 1 297 ? 6.889 20.605 -5.077 1.00 93.12 297 GLN A N 1
ATOM 2403 C CA . GLN A 1 297 ? 6.124 19.928 -4.022 1.00 93.12 297 GLN A CA 1
ATOM 2404 C C . GLN A 1 297 ? 5.859 18.466 -4.375 1.00 93.12 297 GLN A C 1
ATOM 2406 O O . GLN A 1 297 ? 6.013 17.571 -3.545 1.00 93.12 297 GLN A O 1
ATOM 2411 N N . ILE A 1 298 ? 5.517 18.194 -5.636 1.00 92.38 298 ILE A N 1
ATOM 2412 C CA . ILE A 1 298 ? 5.342 16.826 -6.129 1.00 92.38 298 ILE A CA 1
ATOM 2413 C C . ILE A 1 298 ? 6.663 16.046 -6.036 1.00 92.38 298 ILE A C 1
ATOM 2415 O O . ILE A 1 298 ? 6.663 14.885 -5.617 1.00 92.38 298 ILE A O 1
ATOM 2419 N N . ALA A 1 299 ? 7.792 16.665 -6.398 1.00 91.81 299 ALA A N 1
ATOM 2420 C CA . ALA A 1 299 ? 9.105 16.033 -6.297 1.00 91.81 299 ALA A CA 1
ATOM 2421 C C . ALA A 1 299 ? 9.455 15.678 -4.841 1.00 91.81 299 ALA A C 1
ATOM 2423 O O . ALA A 1 299 ? 9.913 14.561 -4.578 1.00 91.81 299 ALA A O 1
ATOM 2424 N N . GLU A 1 300 ? 9.175 16.578 -3.894 1.00 95.12 300 GLU A N 1
ATOM 2425 C CA . GLU A 1 300 ? 9.345 16.303 -2.467 1.00 95.12 300 GLU A CA 1
ATOM 2426 C C . GLU A 1 300 ? 8.445 15.148 -2.002 1.00 95.12 300 GLU A C 1
ATOM 2428 O O . GLU A 1 300 ? 8.930 14.214 -1.364 1.00 95.12 300 GLU A O 1
ATOM 2433 N N . LEU A 1 301 ? 7.161 15.135 -2.377 1.00 94.69 301 LEU A N 1
ATOM 2434 C CA . LEU A 1 301 ? 6.216 14.069 -2.016 1.00 94.69 301 LEU A CA 1
ATOM 2435 C C . LEU A 1 301 ? 6.657 12.687 -2.527 1.00 94.69 301 LEU A C 1
ATOM 2437 O O . LEU A 1 301 ? 6.516 11.683 -1.819 1.00 94.69 301 LEU A O 1
ATOM 2441 N N . VAL A 1 302 ? 7.237 12.617 -3.729 1.00 92.56 302 VAL A N 1
ATOM 2442 C CA . VAL A 1 302 ? 7.813 11.378 -4.276 1.00 92.56 302 VAL A CA 1
ATOM 2443 C C . VAL A 1 302 ? 8.970 10.882 -3.407 1.00 92.56 302 VAL A C 1
ATOM 2445 O O . VAL A 1 302 ? 9.010 9.699 -3.049 1.00 92.56 302 VAL A O 1
ATOM 2448 N N . LEU A 1 303 ? 9.911 11.764 -3.059 1.00 92.06 303 LEU A N 1
ATOM 2449 C CA . LEU A 1 303 ? 11.051 11.420 -2.203 1.00 92.06 303 LEU A CA 1
ATOM 2450 C C . LEU A 1 303 ? 10.581 11.015 -0.806 1.00 92.06 303 LEU A C 1
ATOM 2452 O O . LEU A 1 303 ? 10.998 9.980 -0.283 1.00 92.06 303 LEU A O 1
ATOM 2456 N N . PHE A 1 304 ? 9.646 11.774 -0.241 1.00 94.19 304 PHE A N 1
ATOM 2457 C CA . PHE A 1 304 ? 9.038 11.507 1.051 1.00 94.19 304 PHE A CA 1
ATOM 2458 C C . PHE A 1 304 ? 8.402 10.119 1.098 1.00 94.19 304 PHE A C 1
ATOM 2460 O O . PHE A 1 304 ? 8.663 9.347 2.024 1.00 94.19 304 PHE A O 1
ATOM 2467 N N . ARG A 1 305 ? 7.622 9.751 0.076 1.00 93.44 305 ARG A N 1
ATOM 2468 C CA . ARG A 1 305 ? 7.025 8.417 -0.025 1.00 93.44 305 ARG A CA 1
ATOM 2469 C C . ARG A 1 305 ? 8.090 7.330 -0.074 1.00 93.44 305 ARG A C 1
ATOM 2471 O O . ARG A 1 305 ? 7.939 6.315 0.606 1.00 93.44 305 ARG A O 1
ATOM 2478 N N . LYS A 1 306 ? 9.148 7.501 -0.878 1.00 90.12 306 LYS A N 1
ATOM 2479 C CA . LYS A 1 306 ? 10.235 6.510 -1.000 1.00 90.12 306 LYS A CA 1
ATOM 2480 C C . LYS A 1 306 ? 10.939 6.292 0.342 1.00 90.12 306 LYS A C 1
ATOM 2482 O O . LYS A 1 306 ? 11.058 5.148 0.782 1.00 90.12 306 LYS A O 1
ATOM 2487 N N . SER A 1 307 ? 11.294 7.377 1.028 1.00 91.12 307 SER A N 1
ATOM 2488 C CA . SER A 1 307 ? 11.950 7.349 2.342 1.00 91.12 307 SER A CA 1
ATOM 2489 C C . SER A 1 307 ? 11.059 6.797 3.460 1.00 91.12 307 SER A C 1
ATOM 2491 O O . SER A 1 307 ? 11.563 6.290 4.458 1.00 91.12 307 SER A O 1
ATOM 2493 N N . ASN A 1 308 ? 9.732 6.850 3.298 1.00 92.88 308 ASN A N 1
ATOM 2494 C CA . ASN A 1 308 ? 8.753 6.414 4.299 1.00 92.88 308 ASN A CA 1
ATOM 2495 C C . ASN A 1 308 ? 7.869 5.255 3.805 1.00 92.88 308 ASN A C 1
ATOM 2497 O O . ASN A 1 308 ? 6.714 5.116 4.216 1.00 92.88 308 ASN A O 1
ATOM 2501 N N . SER A 1 309 ? 8.403 4.394 2.935 1.00 90.25 309 SER A N 1
ATOM 2502 C CA . SER A 1 309 ? 7.656 3.282 2.326 1.00 90.25 309 SER A CA 1
ATOM 2503 C C . SER A 1 309 ? 7.018 2.330 3.348 1.00 90.25 309 SER A C 1
ATOM 2505 O O . SER A 1 309 ? 5.941 1.796 3.095 1.00 90.25 309 SER A O 1
ATOM 2507 N N . SER A 1 310 ? 7.621 2.161 4.527 1.00 90.12 310 SER A N 1
ATOM 2508 C CA . SER A 1 310 ? 7.079 1.350 5.625 1.00 90.12 310 SER A CA 1
ATOM 2509 C C . SER A 1 310 ? 5.816 1.940 6.264 1.00 90.12 310 SER A C 1
ATOM 2511 O O . SER A 1 310 ? 4.993 1.184 6.781 1.00 90.12 310 SER A O 1
ATOM 2513 N N . LEU A 1 311 ? 5.627 3.265 6.215 1.00 90.06 311 LEU A N 1
ATOM 2514 C CA . LEU A 1 311 ? 4.430 3.937 6.729 1.00 90.06 311 LEU A CA 1
ATOM 2515 C C . LEU A 1 311 ? 3.252 3.776 5.765 1.00 90.06 311 LEU A C 1
ATOM 2517 O O . LEU A 1 311 ? 2.169 3.359 6.177 1.00 90.06 311 LEU A O 1
ATOM 2521 N N . PHE A 1 312 ? 3.488 4.025 4.477 1.00 92.38 312 PHE A N 1
ATOM 2522 C CA . PHE A 1 312 ? 2.473 3.900 3.425 1.00 92.38 312 PHE A CA 1
ATOM 2523 C C . PHE A 1 312 ? 2.218 2.440 3.013 1.00 92.38 312 PHE A C 1
ATOM 2525 O O . PHE A 1 312 ? 1.138 2.096 2.545 1.00 92.38 312 PHE A O 1
ATOM 2532 N N . GLY A 1 313 ? 3.164 1.535 3.273 1.00 90.81 313 GLY A N 1
ATOM 2533 C CA . GLY A 1 313 ? 3.035 0.096 3.032 1.00 90.81 313 GLY A CA 1
ATOM 2534 C C . GLY A 1 313 ? 2.153 -0.655 4.038 1.00 90.81 313 GLY A C 1
ATOM 2535 O O . GLY A 1 313 ? 1.938 -1.855 3.877 1.00 90.81 313 GLY A O 1
ATOM 2536 N N . LYS A 1 314 ? 1.607 0.016 5.068 1.00 90.19 314 LYS A N 1
ATOM 2537 C CA . LYS A 1 314 ? 0.696 -0.596 6.063 1.00 90.19 314 LYS A CA 1
ATOM 2538 C C . LYS A 1 314 ? -0.676 -0.978 5.473 1.00 90.19 314 LYS A C 1
ATOM 2540 O O . LYS A 1 314 ? -1.445 -1.698 6.128 1.00 90.19 314 LYS A O 1
ATOM 2545 N N . GLY A 1 315 ? -0.978 -0.508 4.260 1.00 93.81 315 GLY A N 1
ATOM 2546 C CA . GLY A 1 315 ? -2.164 -0.850 3.478 1.00 93.81 315 GLY A CA 1
ATOM 2547 C C . GLY A 1 315 ? -3.421 -0.071 3.869 1.00 93.81 315 GLY A C 1
ATOM 2548 O O . GLY A 1 315 ? -3.367 1.068 4.332 1.00 93.81 315 GLY A O 1
ATOM 2549 N N . TRP A 1 316 ? -4.572 -0.710 3.676 1.00 97.00 316 TRP A N 1
ATOM 2550 C CA . TRP A 1 316 ? -5.894 -0.088 3.768 1.00 97.00 316 TRP A CA 1
ATOM 2551 C C . TRP A 1 316 ? -6.584 -0.405 5.099 1.00 97.00 316 TRP A C 1
ATOM 2553 O O . TRP A 1 316 ? -6.398 -1.482 5.674 1.00 97.00 316 TRP A O 1
ATOM 2563 N N . HIS A 1 317 ? -7.361 0.545 5.610 1.00 96.88 317 HIS A N 1
ATOM 2564 C CA . HIS A 1 317 ? -8.235 0.370 6.766 1.00 96.88 317 HIS A CA 1
ATOM 2565 C C . HIS A 1 317 ? -9.426 -0.544 6.410 1.00 96.88 317 HIS A C 1
ATOM 2567 O O . HIS A 1 317 ? -9.641 -0.847 5.246 1.00 96.88 317 HIS A O 1
ATOM 2573 N N . ASN A 1 318 ? -10.225 -1.006 7.376 1.00 93.44 318 ASN A N 1
ATOM 2574 C CA . ASN A 1 318 ? -11.420 -1.822 7.077 1.00 93.44 318 ASN A CA 1
ATOM 2575 C C . ASN A 1 318 ? -12.675 -0.986 6.765 1.00 93.4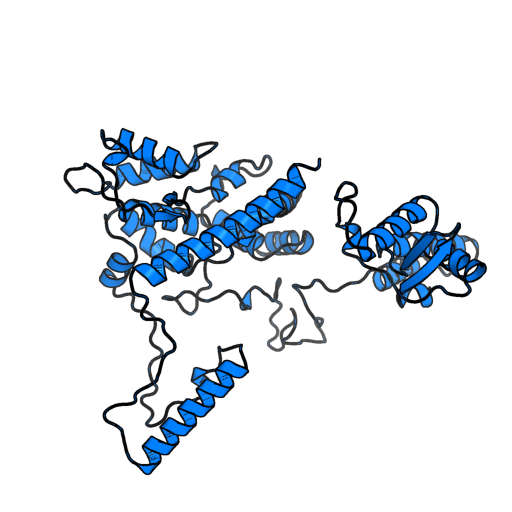4 318 ASN A C 1
ATOM 2577 O O . ASN A 1 318 ? -13.668 -1.511 6.244 1.00 93.44 318 ASN A O 1
ATOM 2581 N N . PHE A 1 319 ? -12.634 0.306 7.087 1.00 96.25 319 PHE A N 1
ATOM 2582 C CA . PHE A 1 319 ? -13.708 1.272 6.860 1.00 96.25 319 PHE A CA 1
ATOM 2583 C C . PHE A 1 319 ? -13.353 2.258 5.749 1.00 96.25 319 PHE A C 1
ATOM 2585 O O . PHE A 1 319 ? -12.178 2.542 5.516 1.00 96.25 319 PHE A O 1
ATOM 2592 N N . SER A 1 320 ? -14.379 2.751 5.055 1.00 97.44 320 SER A N 1
ATOM 2593 C CA . SER A 1 320 ? -14.256 3.870 4.122 1.00 97.44 320 SER A CA 1
ATOM 2594 C C . SER A 1 320 ? -14.121 5.187 4.882 1.00 97.44 320 SER A C 1
ATOM 2596 O O . SER A 1 320 ? -14.513 5.280 6.048 1.00 97.44 320 SER A O 1
ATOM 2598 N N . ILE A 1 321 ? -13.612 6.214 4.196 1.00 97.81 321 ILE A N 1
ATOM 2599 C CA . ILE A 1 321 ? -13.603 7.597 4.696 1.00 97.81 321 ILE A CA 1
ATOM 2600 C C . ILE A 1 321 ? -15.021 8.022 5.088 1.00 97.81 321 ILE A C 1
ATOM 2602 O O . ILE A 1 321 ? -15.235 8.481 6.203 1.00 97.81 321 ILE A O 1
ATOM 2606 N N . LYS A 1 322 ? -16.005 7.740 4.224 1.00 97.06 322 LYS A N 1
ATOM 2607 C CA . LYS A 1 322 ? -17.425 8.030 4.458 1.00 97.06 322 LYS A CA 1
ATOM 2608 C C . LYS A 1 322 ? -17.940 7.513 5.801 1.00 97.06 322 LYS A C 1
ATOM 2610 O O . LYS A 1 322 ? -18.530 8.274 6.557 1.00 97.06 322 LYS A O 1
ATOM 2615 N N . LEU A 1 323 ? -17.696 6.237 6.118 1.00 96.25 323 LEU A N 1
ATOM 2616 C CA . LEU A 1 323 ? -18.150 5.677 7.392 1.00 96.25 323 LEU A CA 1
ATOM 2617 C C . LEU A 1 323 ? -17.455 6.348 8.576 1.00 96.25 323 LEU A C 1
ATOM 2619 O O . LEU A 1 323 ? -18.094 6.636 9.577 1.00 96.25 323 LEU A O 1
ATOM 2623 N N . MET A 1 324 ? -16.146 6.570 8.479 1.00 97.69 324 MET A N 1
ATOM 2624 C CA . MET A 1 324 ? -15.393 7.162 9.581 1.00 97.69 324 MET A CA 1
ATOM 2625 C C . MET A 1 324 ? -15.812 8.611 9.833 1.00 97.69 324 MET A C 1
ATOM 2627 O O . MET A 1 324 ? -15.934 8.985 10.991 1.00 97.69 324 MET A O 1
ATOM 2631 N N . ILE A 1 325 ? -16.124 9.390 8.793 1.00 97.06 325 ILE A N 1
ATOM 2632 C CA . ILE A 1 325 ? -16.675 10.747 8.939 1.00 97.06 325 ILE A CA 1
ATOM 2633 C C . ILE A 1 325 ? -18.016 10.734 9.688 1.00 97.06 325 ILE A C 1
ATOM 2635 O O . ILE A 1 325 ? -18.250 11.620 10.501 1.00 97.06 325 ILE A O 1
ATOM 2639 N N . GLU A 1 326 ? -18.870 9.725 9.477 1.00 95.69 326 GLU A N 1
ATOM 2640 C CA . GLU A 1 326 ? -20.111 9.569 10.258 1.00 95.69 326 GLU A CA 1
ATOM 2641 C C . GLU A 1 326 ? -19.841 9.209 11.731 1.00 95.69 326 GLU A C 1
ATOM 2643 O O . GLU A 1 326 ? -20.583 9.634 12.609 1.00 95.69 326 GLU A O 1
ATOM 2648 N N . LEU A 1 327 ? -18.793 8.426 12.016 1.00 96.69 327 LEU A N 1
ATOM 2649 C CA . LEU A 1 327 ? -18.505 7.922 13.366 1.00 96.69 327 LEU A CA 1
ATOM 2650 C C . LEU A 1 327 ? -17.635 8.859 14.215 1.00 96.69 327 LEU A C 1
ATOM 2652 O O . LEU A 1 327 ? -17.715 8.811 15.437 1.00 96.69 327 LEU A O 1
ATOM 2656 N N . ILE A 1 328 ? -16.775 9.677 13.605 1.00 98.12 328 ILE A N 1
ATOM 2657 C CA . ILE A 1 328 ? -15.839 10.555 14.325 1.00 98.12 328 ILE A CA 1
ATOM 2658 C C . ILE A 1 328 ? -16.560 11.540 15.266 1.00 98.12 328 ILE A C 1
ATOM 2660 O O . ILE A 1 328 ? -16.137 11.625 16.419 1.00 98.12 328 ILE A O 1
ATOM 2664 N N . PRO A 1 329 ? -17.640 12.239 14.858 1.00 97.81 329 PRO A N 1
ATOM 2665 C CA . PRO A 1 329 ? -18.393 13.109 15.765 1.00 97.81 329 PRO A CA 1
ATOM 2666 C C . PRO A 1 329 ? -18.932 12.350 16.984 1.00 97.81 329 PRO A C 1
ATOM 2668 O O . PRO A 1 329 ? -18.699 12.751 18.119 1.00 97.81 329 PRO A O 1
ATOM 2671 N N . GLU A 1 330 ? -19.530 11.178 16.759 1.00 97.44 330 GLU A N 1
ATOM 2672 C CA . GLU A 1 330 ? -20.058 10.307 17.817 1.00 97.44 330 GLU A CA 1
ATOM 2673 C C . GLU A 1 330 ? -18.952 9.818 18.771 1.00 97.44 330 GLU A C 1
ATOM 2675 O O . GLU A 1 330 ? -19.164 9.711 19.978 1.00 97.44 330 GLU A O 1
ATOM 2680 N N . LEU A 1 331 ? -17.749 9.543 18.252 1.00 97.75 331 LEU A N 1
ATOM 2681 C CA . LEU A 1 331 ? -16.583 9.165 19.055 1.00 97.75 331 LEU A CA 1
ATOM 2682 C C . LEU A 1 331 ? -16.047 10.327 19.906 1.00 97.75 331 LEU A C 1
ATOM 2684 O O . LEU A 1 331 ? -15.491 10.081 20.981 1.00 97.75 331 LEU A O 1
ATOM 2688 N N . TYR A 1 332 ? -16.192 11.573 19.450 1.00 98.19 332 TYR A N 1
ATOM 2689 C CA . TYR A 1 332 ? -15.871 12.761 20.241 1.00 98.19 332 TYR A CA 1
ATOM 2690 C C . TYR A 1 332 ? -16.908 12.975 21.346 1.00 98.19 332 TYR A C 1
ATOM 2692 O O . TYR A 1 332 ? -16.541 12.982 22.525 1.00 98.19 332 TYR A O 1
ATOM 2700 N N . GLU A 1 333 ? -18.181 13.078 20.964 1.00 96.25 333 GLU A N 1
ATOM 2701 C CA . GLU A 1 333 ? -19.300 13.441 21.841 1.00 96.25 333 GLU A CA 1
ATOM 2702 C C . GLU A 1 333 ? -19.602 12.358 22.888 1.00 96.25 333 GLU A C 1
ATOM 2704 O O . GLU A 1 333 ? -19.904 12.659 24.043 1.00 96.25 333 GLU A O 1
ATOM 2709 N N . THR A 1 334 ? -19.474 11.078 22.521 1.00 94.94 334 THR A N 1
ATOM 2710 C CA . THR A 1 334 ? -19.800 9.942 23.398 1.00 94.94 334 THR A CA 1
ATOM 2711 C C . THR A 1 334 ? -18.556 9.178 23.844 1.00 94.94 334 THR A C 1
ATOM 2713 O O . THR A 1 334 ? -17.503 9.240 23.217 1.00 94.94 334 THR A O 1
ATOM 2716 N N . SER A 1 335 ? -18.645 8.423 24.940 1.00 93.62 335 SER A N 1
ATOM 2717 C CA . SER A 1 335 ? -17.560 7.553 25.427 1.00 93.62 335 SER A CA 1
ATOM 2718 C C . SER A 1 335 ? -17.633 6.117 24.887 1.00 93.62 335 SER A C 1
ATOM 2720 O O . SER A 1 335 ? -16.973 5.216 25.409 1.00 93.62 335 SER A O 1
ATOM 2722 N N . GLU A 1 336 ? -18.446 5.901 23.853 1.00 94.12 336 GLU A N 1
ATOM 2723 C CA . GLU A 1 336 ? -18.682 4.600 23.238 1.00 94.12 336 GLU A CA 1
ATOM 2724 C C . GLU A 1 336 ? -17.594 4.256 22.213 1.00 94.12 336 GLU A C 1
ATOM 2726 O O . GLU A 1 336 ? -17.062 5.123 21.519 1.00 94.12 336 GLU A O 1
ATOM 2731 N N . GLU A 1 337 ? -17.253 2.971 22.103 1.00 93.38 337 GLU A N 1
ATOM 2732 C CA . GLU A 1 337 ? -16.379 2.486 21.033 1.00 93.38 337 GLU A CA 1
ATOM 2733 C C . GLU A 1 337 ? -17.170 2.204 19.747 1.00 93.38 337 GLU A C 1
ATOM 2735 O O . GLU A 1 337 ? -18.403 2.127 19.744 1.00 93.38 337 GLU A O 1
ATOM 2740 N N . GLN A 1 338 ? -16.449 2.050 18.637 1.00 92.38 338 GLN A N 1
ATOM 2741 C CA . GLN A 1 338 ? -17.010 1.917 17.293 1.00 92.38 338 GLN A CA 1
ATOM 2742 C C . GLN A 1 338 ? -18.186 0.929 17.175 1.00 92.38 338 GLN A C 1
ATOM 2744 O O . GLN A 1 338 ? -19.140 1.216 16.457 1.00 92.38 338 GLN A O 1
ATOM 2749 N N . MET A 1 339 ? -18.144 -0.238 17.829 1.00 91.56 339 MET A N 1
ATOM 2750 C CA . MET A 1 339 ? -19.159 -1.283 17.671 1.00 91.56 339 MET A CA 1
ATOM 2751 C C . MET A 1 339 ? -20.471 -0.909 18.354 1.00 91.56 339 MET A C 1
ATOM 2753 O O . MET A 1 339 ? -21.549 -1.181 17.820 1.00 91.56 339 MET A O 1
ATOM 2757 N N . THR A 1 340 ? -20.381 -0.245 19.499 1.00 93.69 340 THR A N 1
ATOM 2758 C CA . THR A 1 340 ? -21.513 0.292 20.249 1.00 93.69 340 THR A CA 1
ATOM 2759 C C . THR A 1 340 ? -22.212 1.375 19.429 1.00 93.69 340 THR A C 1
ATOM 2761 O O . THR A 1 340 ? -23.419 1.269 19.198 1.00 93.69 340 THR A O 1
ATOM 2764 N N . ILE A 1 341 ? -21.450 2.315 18.856 1.00 93.50 341 ILE A N 1
ATOM 2765 C CA . ILE A 1 341 ? -21.988 3.372 17.983 1.00 93.50 341 ILE A CA 1
ATOM 2766 C C . ILE A 1 341 ? -22.628 2.764 16.727 1.00 93.50 341 ILE A C 1
ATOM 2768 O O . ILE A 1 341 ? -23.766 3.082 16.384 1.00 93.50 341 ILE A O 1
ATOM 2772 N N . LEU A 1 342 ? -21.943 1.834 16.053 1.00 93.00 342 LEU A N 1
ATOM 2773 C CA . LEU A 1 342 ? -22.475 1.146 14.869 1.00 93.00 342 LEU A CA 1
ATOM 2774 C C . LEU A 1 342 ? -23.790 0.413 15.169 1.00 93.00 342 LEU A C 1
ATOM 2776 O O . LEU A 1 342 ? -24.720 0.452 14.359 1.00 93.00 342 LEU A O 1
ATOM 2780 N N . THR A 1 343 ? -23.880 -0.228 16.336 1.00 91.19 343 THR A N 1
ATOM 2781 C CA . THR A 1 343 ? -25.092 -0.919 16.794 1.00 91.19 343 THR A CA 1
ATOM 2782 C C . THR A 1 343 ? -26.217 0.076 17.067 1.00 91.19 343 THR A C 1
ATOM 2784 O O . THR A 1 343 ? -27.334 -0.140 16.595 1.00 91.19 343 THR A O 1
ATOM 2787 N N . ARG A 1 344 ? -25.924 1.190 17.753 1.00 92.38 344 ARG A N 1
ATOM 2788 C CA . ARG A 1 344 ? -26.882 2.272 18.028 1.00 92.38 344 ARG A CA 1
ATOM 2789 C C . ARG A 1 344 ? -27.436 2.890 16.745 1.00 92.38 344 ARG A C 1
ATOM 2791 O O . ARG A 1 344 ? -28.641 3.082 16.633 1.00 92.38 344 ARG A O 1
ATOM 2798 N N . LEU A 1 345 ? -26.577 3.136 15.756 1.00 89.19 345 LEU A N 1
ATOM 2799 C CA . LEU A 1 345 ? -26.955 3.682 14.448 1.00 89.19 345 LEU A CA 1
ATOM 2800 C C . LEU A 1 345 ? -27.652 2.654 13.536 1.00 89.19 345 LEU A C 1
ATOM 2802 O O . LEU A 1 345 ? -27.977 2.963 12.389 1.00 89.19 345 LEU A O 1
ATOM 2806 N N . GLY A 1 346 ? -27.847 1.413 13.997 1.00 85.44 346 GLY A N 1
ATOM 2807 C CA . GLY A 1 346 ? -28.473 0.350 13.212 1.00 85.44 346 GLY A CA 1
ATOM 2808 C C . GLY A 1 346 ? -27.670 -0.055 11.971 1.00 85.44 346 GLY A C 1
ATOM 2809 O O . GLY A 1 346 ? -28.210 -0.707 11.072 1.00 85.44 346 GLY A O 1
ATOM 2810 N N . LYS A 1 347 ? -26.382 0.306 11.898 1.00 82.62 347 LYS A N 1
ATOM 2811 C CA . LYS A 1 347 ? -25.491 -0.048 10.789 1.00 82.62 347 LYS A CA 1
ATOM 2812 C C . LYS A 1 347 ? -25.118 -1.517 10.936 1.00 82.62 347 LYS A C 1
ATOM 2814 O O . LYS A 1 347 ? -24.144 -1.883 11.585 1.00 82.62 347 LYS A O 1
ATOM 2819 N N . GLN A 1 348 ? -25.914 -2.390 10.336 1.00 72.56 348 GLN A N 1
ATOM 2820 C CA . GLN A 1 348 ? -25.578 -3.805 10.237 1.00 72.56 348 GLN A CA 1
ATOM 2821 C C . GLN A 1 348 ? -24.754 -4.049 8.978 1.00 72.56 348 GLN A C 1
ATOM 2823 O O . GLN A 1 348 ? -24.962 -3.398 7.954 1.00 72.56 348 GLN A O 1
ATOM 2828 N N . LYS A 1 349 ? -23.828 -5.014 9.041 1.00 69.81 349 LYS A N 1
ATOM 2829 C CA . LYS A 1 349 ? -23.130 -5.487 7.840 1.00 69.81 349 LYS A CA 1
ATOM 2830 C C . LYS A 1 349 ? -24.171 -5.828 6.784 1.00 69.81 349 LYS A C 1
ATOM 2832 O O . LYS A 1 349 ? -25.112 -6.566 7.091 1.00 69.81 349 LYS A O 1
ATOM 2837 N N . THR A 1 350 ? -23.996 -5.307 5.574 1.00 62.53 350 THR A N 1
ATOM 2838 C CA . THR A 1 350 ? -24.916 -5.545 4.465 1.00 62.53 350 THR A CA 1
ATOM 2839 C C . THR A 1 350 ? -25.011 -7.046 4.234 1.00 62.53 350 THR A C 1
ATOM 2841 O O . THR A 1 350 ? -24.103 -7.675 3.697 1.00 62.53 350 THR A O 1
ATOM 2844 N N . LYS A 1 351 ? -26.103 -7.654 4.697 1.00 61.75 351 LYS A N 1
ATOM 2845 C CA . LYS A 1 351 ? -26.425 -9.027 4.334 1.00 61.75 351 LYS A CA 1
ATOM 2846 C C . LYS A 1 351 ? -26.954 -8.945 2.915 1.00 61.75 351 LYS A C 1
ATOM 2848 O O . LYS A 1 351 ? -27.958 -8.264 2.692 1.00 61.75 351 LYS A O 1
ATOM 2853 N N . ALA A 1 352 ? -26.290 -9.606 1.969 1.00 62.81 352 ALA A N 1
ATOM 2854 C CA . ALA A 1 352 ? -26.868 -9.808 0.649 1.00 62.81 352 ALA A CA 1
ATOM 2855 C C . ALA A 1 352 ? -28.301 -10.320 0.850 1.00 62.81 352 ALA A C 1
ATOM 2857 O O . ALA A 1 352 ? -28.525 -11.289 1.588 1.00 62.81 352 ALA A O 1
ATOM 2858 N N . LYS A 1 353 ? -29.291 -9.611 0.291 1.00 57.81 353 LYS A N 1
ATOM 2859 C CA . LYS A 1 353 ? -30.680 -10.060 0.373 1.00 57.81 353 LYS A CA 1
ATOM 2860 C C . LYS A 1 353 ? -30.726 -11.402 -0.340 1.00 57.81 353 LYS A C 1
ATOM 2862 O O . LYS A 1 353 ? -30.570 -11.456 -1.554 1.00 57.81 353 LYS A O 1
ATOM 2867 N N . SER A 1 354 ? -30.918 -12.480 0.421 1.00 62.28 354 SER A N 1
ATOM 2868 C CA . SER A 1 354 ? -31.176 -13.788 -0.169 1.00 62.28 354 SER A CA 1
ATOM 2869 C C . SER A 1 354 ? -32.323 -13.621 -1.158 1.00 62.28 354 SER A C 1
ATOM 2871 O O . SER A 1 354 ? -33.380 -13.100 -0.791 1.00 62.28 354 SER A O 1
ATOM 2873 N N . LYS A 1 355 ? -32.137 -14.101 -2.391 1.00 70.19 355 LYS A N 1
ATOM 2874 C CA . LYS A 1 355 ? -33.192 -14.157 -3.414 1.00 70.19 355 LYS A CA 1
ATOM 2875 C C . LYS A 1 355 ? -34.382 -15.036 -2.979 1.00 70.19 355 LYS A C 1
ATOM 2877 O O . LYS A 1 355 ? -35.319 -15.210 -3.748 1.00 70.19 355 LYS A O 1
ATOM 2882 N N . ARG A 1 356 ? -34.351 -15.592 -1.751 1.00 65.81 356 ARG A N 1
ATOM 2883 C CA . ARG A 1 356 ? -35.311 -16.550 -1.182 1.00 65.81 356 ARG A CA 1
ATOM 2884 C C . ARG A 1 356 ? -35.525 -17.736 -2.117 1.00 65.81 356 ARG A C 1
ATOM 2886 O O . ARG A 1 356 ? -36.622 -18.272 -2.240 1.00 65.81 356 ARG A O 1
ATOM 2893 N N . THR A 1 357 ? -34.459 -18.133 -2.798 1.00 76.00 357 THR A N 1
ATOM 2894 C CA . THR A 1 357 ? -34.451 -19.285 -3.685 1.00 76.00 357 THR A CA 1
ATOM 2895 C C . THR A 1 357 ? -34.395 -20.564 -2.859 1.00 76.00 357 THR A C 1
ATOM 2897 O O . THR A 1 357 ? -33.767 -20.621 -1.804 1.00 76.00 357 THR A O 1
ATOM 2900 N N . LYS A 1 358 ? -35.035 -21.623 -3.364 1.00 74.19 358 LYS A N 1
ATOM 2901 C CA . LYS A 1 358 ? -34.992 -22.962 -2.751 1.00 74.19 358 LYS A CA 1
ATOM 2902 C C . LYS A 1 358 ? -33.571 -23.550 -2.706 1.00 74.19 358 LYS A C 1
ATOM 2904 O O . LYS A 1 358 ? -33.293 -24.418 -1.887 1.00 74.19 358 LYS A O 1
ATOM 2909 N N . TYR A 1 359 ? -32.697 -23.081 -3.595 1.00 84.19 359 TYR A N 1
ATOM 2910 C CA . TYR A 1 359 ? -31.315 -23.526 -3.752 1.00 84.19 359 TYR A CA 1
ATOM 2911 C C . TYR A 1 359 ? -30.367 -22.331 -3.718 1.00 84.19 359 TYR A C 1
ATOM 2913 O O . TYR A 1 359 ? -30.742 -21.226 -4.118 1.00 84.19 359 TYR A O 1
ATOM 2921 N N . ILE A 1 360 ? -29.146 -22.564 -3.251 1.00 86.12 360 ILE A N 1
ATOM 2922 C CA . ILE A 1 360 ? -28.097 -21.545 -3.167 1.00 86.12 360 ILE A CA 1
ATOM 2923 C C . ILE A 1 360 ? -27.385 -21.464 -4.522 1.00 86.12 360 ILE A C 1
ATOM 2925 O O . ILE A 1 360 ? -27.011 -22.503 -5.065 1.00 86.12 360 ILE A O 1
ATOM 2929 N N . ASP A 1 361 ? -27.180 -20.260 -5.058 1.00 85.44 361 ASP A N 1
ATOM 2930 C CA . ASP A 1 361 ? -26.375 -20.057 -6.267 1.00 85.44 361 ASP A CA 1
ATOM 2931 C C . ASP A 1 361 ? -24.883 -20.143 -5.915 1.00 85.44 361 ASP A C 1
ATOM 2933 O O . ASP A 1 361 ? -24.332 -19.286 -5.218 1.00 85.44 361 ASP A O 1
ATOM 2937 N N . GLU A 1 362 ? -24.214 -21.205 -6.368 1.00 83.00 362 GLU A N 1
ATOM 2938 C CA . GLU A 1 362 ? -22.805 -21.408 -6.054 1.00 83.00 362 GLU A CA 1
ATOM 2939 C C . GLU A 1 362 ? -21.868 -20.445 -6.798 1.00 83.00 362 GLU A C 1
ATOM 2941 O O . GLU A 1 362 ? -20.722 -20.253 -6.378 1.00 83.00 362 GLU A O 1
ATOM 2946 N N . LYS A 1 363 ? -22.316 -19.869 -7.921 1.00 83.69 363 LYS A N 1
ATOM 2947 C CA . LYS A 1 363 ? -21.513 -18.937 -8.718 1.00 83.69 363 LYS A CA 1
ATOM 2948 C C . LYS A 1 363 ? -21.496 -17.571 -8.053 1.00 83.69 363 LYS A C 1
ATOM 2950 O O . LYS A 1 363 ? -20.407 -17.078 -7.786 1.00 83.69 363 LYS A O 1
ATOM 2955 N N . GLU A 1 364 ? -22.669 -17.050 -7.700 1.00 83.12 364 GLU A N 1
ATOM 2956 C CA . GLU A 1 364 ? -22.826 -15.777 -6.977 1.00 83.12 364 GLU A CA 1
ATOM 2957 C C . GLU A 1 364 ? -22.032 -15.785 -5.659 1.00 83.12 364 GLU A C 1
ATOM 2959 O O . GLU A 1 364 ? -21.298 -14.851 -5.360 1.00 83.12 364 GLU A O 1
ATOM 2964 N N . LEU A 1 365 ? -22.065 -16.894 -4.905 1.00 80.81 365 LEU A N 1
ATOM 2965 C CA . LEU A 1 365 ? -21.327 -17.011 -3.639 1.00 80.81 365 LEU A CA 1
ATOM 2966 C C . LEU A 1 365 ? -19.795 -16.954 -3.799 1.00 80.81 365 LEU A C 1
ATOM 2968 O O . LEU A 1 365 ? -19.084 -16.636 -2.847 1.00 80.81 365 LEU A O 1
ATOM 2972 N N . THR A 1 366 ? -19.271 -17.328 -4.968 1.00 83.50 366 THR A N 1
ATOM 2973 C CA . THR A 1 366 ? -17.822 -17.459 -5.196 1.00 83.50 366 THR A CA 1
ATOM 2974 C C . THR A 1 366 ? -17.262 -16.452 -6.193 1.00 83.50 366 THR A C 1
ATOM 2976 O O . THR A 1 366 ? -16.090 -16.564 -6.551 1.00 83.50 366 THR A O 1
ATOM 2979 N N . GLU A 1 367 ? -18.069 -15.478 -6.616 1.00 81.25 367 GLU A N 1
ATOM 2980 C CA . GLU A 1 367 ? -17.720 -14.467 -7.619 1.00 81.25 367 GLU A CA 1
ATOM 2981 C C . GLU A 1 367 ? -16.530 -13.602 -7.180 1.00 81.25 367 GLU A C 1
ATOM 2983 O O . GLU A 1 367 ? -15.579 -13.427 -7.937 1.00 81.25 367 GLU A O 1
ATOM 2988 N N . GLU A 1 368 ? -16.511 -13.174 -5.916 1.00 75.12 368 GLU A N 1
ATOM 2989 C CA . GLU A 1 368 ? -15.434 -12.349 -5.347 1.00 75.12 368 GLU A CA 1
ATOM 2990 C C . GLU A 1 368 ? -14.298 -13.169 -4.699 1.00 75.12 368 GLU A C 1
ATOM 2992 O O . GLU A 1 368 ? -13.369 -12.618 -4.102 1.00 75.12 368 GLU A O 1
ATOM 2997 N N . ILE A 1 369 ? -14.339 -14.505 -4.788 1.00 79.62 369 ILE A N 1
ATOM 2998 C CA . ILE A 1 369 ? -13.290 -15.371 -4.233 1.00 79.62 369 ILE A CA 1
ATOM 2999 C C . ILE A 1 369 ? -12.223 -15.625 -5.299 1.00 79.62 369 ILE A C 1
ATOM 3001 O O . ILE A 1 369 ? -12.316 -16.554 -6.100 1.00 79.62 369 ILE A O 1
ATOM 3005 N N . TYR A 1 370 ? -11.140 -14.852 -5.241 1.00 81.00 370 TYR A N 1
ATOM 3006 C CA . TYR A 1 370 ? -10.023 -14.965 -6.189 1.00 81.00 370 TYR A CA 1
ATOM 3007 C C . TYR A 1 370 ? -9.131 -16.203 -5.995 1.00 81.00 370 TYR A C 1
ATOM 3009 O O . TYR A 1 370 ? -8.257 -16.466 -6.819 1.00 81.00 370 TYR A O 1
ATOM 3017 N N . ASN A 1 371 ? -9.325 -16.987 -4.928 1.00 85.31 371 ASN A N 1
ATOM 3018 C CA . ASN A 1 371 ? -8.621 -18.258 -4.754 1.00 85.31 371 ASN A CA 1
ATOM 3019 C C . ASN A 1 371 ? -9.405 -19.396 -5.443 1.00 85.31 371 ASN A C 1
ATOM 3021 O O . ASN A 1 371 ? -10.449 -19.807 -4.925 1.00 85.31 371 ASN A O 1
ATOM 3025 N N . PRO A 1 372 ? -8.906 -19.966 -6.560 1.00 85.62 372 PRO A N 1
ATOM 3026 C CA . PRO A 1 372 ? -9.657 -20.943 -7.346 1.00 85.62 372 PRO A CA 1
ATOM 3027 C C . PRO A 1 372 ? -9.889 -22.265 -6.608 1.00 85.62 372 PRO A C 1
ATOM 3029 O O . PRO A 1 372 ? -10.895 -22.928 -6.857 1.00 85.62 372 PRO A O 1
ATOM 3032 N N . VAL A 1 373 ? -8.993 -22.654 -5.695 1.00 85.00 373 VAL A N 1
ATOM 3033 C CA . VAL A 1 373 ? -9.134 -23.883 -4.901 1.00 85.00 373 VAL A CA 1
ATOM 3034 C C . VAL A 1 373 ? -10.256 -23.711 -3.884 1.00 85.00 373 VAL A C 1
ATOM 3036 O O . VAL A 1 373 ? -11.167 -24.535 -3.838 1.00 85.00 373 VAL A O 1
ATOM 3039 N N . VAL A 1 374 ? -10.241 -22.606 -3.133 1.00 86.56 374 VAL A N 1
ATOM 3040 C CA . VAL A 1 374 ? -11.296 -22.281 -2.160 1.00 86.56 374 VAL A CA 1
ATOM 3041 C C . VAL A 1 374 ? -12.641 -22.127 -2.868 1.00 86.56 374 VAL A C 1
ATOM 3043 O O . VAL A 1 374 ? -13.612 -22.771 -2.478 1.00 86.56 374 VAL A O 1
ATOM 3046 N N . ALA A 1 375 ? -12.688 -21.355 -3.958 1.00 88.81 375 ALA A N 1
ATOM 3047 C CA . ALA A 1 375 ? -13.900 -21.163 -4.746 1.00 88.81 375 ALA A CA 1
ATOM 3048 C C . ALA A 1 375 ? -14.452 -22.496 -5.281 1.00 88.81 375 ALA A C 1
ATOM 3050 O O . ALA A 1 375 ? -15.653 -22.751 -5.203 1.00 88.81 375 ALA A O 1
ATOM 3051 N N . LYS A 1 376 ? -13.587 -23.393 -5.778 1.00 89.81 376 LYS A N 1
ATOM 3052 C CA . LYS A 1 376 ? -13.999 -24.727 -6.237 1.00 89.81 376 LYS A CA 1
ATOM 3053 C C . LYS A 1 376 ? -14.575 -25.563 -5.093 1.00 89.81 376 LYS A C 1
ATOM 3055 O O . LYS A 1 376 ? -15.642 -26.142 -5.279 1.00 89.81 376 LYS A O 1
ATOM 3060 N N . SER A 1 377 ? -13.912 -25.618 -3.939 1.00 89.88 377 SER A N 1
ATOM 3061 C CA . SER A 1 377 ? -14.376 -26.392 -2.779 1.00 89.88 377 SER A CA 1
ATOM 3062 C C . SER A 1 377 ? -15.723 -25.893 -2.256 1.00 89.88 377 SER A C 1
ATOM 3064 O O . SER A 1 377 ? -16.635 -26.696 -2.064 1.00 89.88 377 SER A O 1
ATOM 3066 N N . VAL A 1 378 ? -15.893 -24.571 -2.125 1.00 92.19 378 VAL A N 1
ATOM 3067 C CA . VAL A 1 378 ? -17.171 -23.953 -1.732 1.00 92.19 378 VAL A CA 1
ATOM 3068 C C . VAL A 1 378 ? -18.268 -24.298 -2.741 1.00 92.19 378 VAL A C 1
ATOM 3070 O O . VAL A 1 378 ? -19.338 -24.756 -2.345 1.00 92.19 378 VAL A O 1
ATOM 3073 N N . ARG A 1 379 ? -17.998 -24.187 -4.052 1.00 91.50 379 ARG A N 1
ATOM 3074 C CA . ARG A 1 379 ? -18.978 -24.565 -5.085 1.00 91.50 379 ARG A CA 1
ATOM 3075 C C . ARG A 1 379 ? -19.408 -26.022 -4.989 1.00 91.50 379 ARG A C 1
ATOM 3077 O O . ARG A 1 379 ? -20.590 -26.314 -5.141 1.00 91.50 379 ARG A O 1
ATOM 3084 N N . GLN A 1 380 ? -18.470 -26.941 -4.762 1.00 93.31 380 GLN A N 1
ATOM 3085 C CA . GLN A 1 380 ? -18.802 -28.362 -4.635 1.00 93.31 380 GLN A CA 1
ATOM 3086 C C . GLN A 1 380 ? -19.642 -28.636 -3.385 1.00 93.31 380 GLN A C 1
ATOM 3088 O O . GLN A 1 380 ? -20.653 -29.326 -3.488 1.00 93.31 380 GLN A O 1
ATOM 3093 N N . ALA A 1 381 ? -19.291 -28.045 -2.240 1.00 94.31 381 ALA A N 1
ATOM 3094 C CA . ALA A 1 381 ? -20.071 -28.183 -1.011 1.00 94.31 381 ALA A CA 1
ATOM 3095 C C . ALA A 1 381 ? -21.520 -27.705 -1.204 1.00 94.31 381 ALA A C 1
ATOM 3097 O O . ALA A 1 381 ? -22.463 -28.425 -0.880 1.00 94.31 381 ALA A O 1
ATOM 3098 N N . ILE A 1 382 ? -21.710 -26.537 -1.824 1.00 93.25 382 ILE A N 1
ATOM 3099 C CA . ILE A 1 382 ? -23.042 -25.988 -2.101 1.00 93.25 382 ILE A CA 1
ATOM 3100 C C . ILE A 1 382 ? -23.826 -26.855 -3.094 1.00 93.25 382 ILE A C 1
ATOM 3102 O O . ILE A 1 382 ? -25.013 -27.100 -2.883 1.00 93.25 382 ILE A O 1
ATOM 3106 N N . LYS A 1 383 ? -23.181 -27.393 -4.138 1.00 94.38 383 LYS A N 1
ATOM 3107 C CA . LYS A 1 383 ? -23.824 -28.338 -5.070 1.00 94.38 383 LYS A CA 1
ATOM 3108 C C . LYS A 1 383 ? -24.305 -29.606 -4.372 1.00 94.38 383 LYS A C 1
ATOM 3110 O O . LYS A 1 383 ? -25.412 -30.063 -4.654 1.00 94.38 383 LYS A O 1
ATOM 3115 N N . ILE A 1 384 ? -23.501 -30.152 -3.460 1.00 94.75 384 ILE A N 1
ATOM 3116 C CA . ILE A 1 384 ? -23.863 -31.327 -2.659 1.00 94.75 384 ILE A CA 1
ATOM 3117 C C . ILE A 1 384 ? -25.062 -31.003 -1.767 1.00 94.75 384 ILE A C 1
ATOM 3119 O O . ILE A 1 384 ? -26.033 -31.757 -1.778 1.00 94.75 384 ILE A O 1
ATOM 3123 N N . ILE A 1 385 ? -25.040 -29.864 -1.068 1.00 93.06 385 ILE A N 1
ATOM 3124 C CA . ILE A 1 385 ? -26.155 -29.411 -0.224 1.00 93.06 385 ILE A CA 1
ATOM 3125 C C . ILE A 1 385 ? -27.427 -29.239 -1.064 1.00 93.06 385 ILE A C 1
ATOM 3127 O O . ILE A 1 385 ? -28.462 -29.801 -0.722 1.00 93.06 385 ILE A O 1
ATOM 3131 N N . ASN A 1 386 ? -27.360 -28.548 -2.205 1.00 92.94 386 ASN A N 1
ATOM 3132 C CA . ASN A 1 386 ? -28.510 -28.358 -3.094 1.00 92.94 386 ASN A CA 1
ATOM 3133 C C . ASN A 1 386 ? -29.088 -29.694 -3.592 1.00 92.94 386 ASN A C 1
ATOM 3135 O O . ASN A 1 386 ? -30.310 -29.868 -3.627 1.00 92.94 386 ASN A O 1
ATOM 3139 N N . LEU A 1 387 ? -28.229 -30.649 -3.968 1.00 94.44 387 LEU A N 1
ATOM 3140 C CA . LEU A 1 387 ? -28.648 -31.978 -4.413 1.00 94.44 387 LEU A CA 1
ATOM 3141 C C . LEU A 1 387 ? -29.286 -32.783 -3.275 1.00 94.44 387 LEU A C 1
ATOM 3143 O O . LEU A 1 387 ? -30.334 -33.399 -3.477 1.00 94.44 387 LEU A O 1
ATOM 3147 N N . ALA A 1 388 ? -28.686 -32.752 -2.085 1.00 92.94 388 ALA A N 1
ATOM 3148 C CA . ALA A 1 388 ? -29.215 -33.398 -0.892 1.00 92.94 388 ALA A CA 1
ATOM 3149 C C . ALA A 1 388 ? -30.591 -32.820 -0.531 1.00 92.94 388 ALA A C 1
ATOM 3151 O O . ALA A 1 388 ? -31.540 -33.583 -0.375 1.00 92.94 388 ALA A O 1
ATOM 3152 N N . THR A 1 389 ? -30.739 -31.492 -0.546 1.00 92.00 389 THR A N 1
ATOM 3153 C CA . THR A 1 389 ? -32.017 -30.807 -0.305 1.00 92.00 389 THR A CA 1
ATOM 3154 C C . THR A 1 389 ? -33.070 -31.161 -1.357 1.00 92.00 389 THR A C 1
ATOM 3156 O O . THR A 1 389 ? -34.255 -31.300 -1.053 1.00 92.00 389 THR A O 1
ATOM 3159 N N . LYS A 1 390 ? -32.665 -31.339 -2.624 1.00 93.19 390 LYS A N 1
ATOM 3160 C CA . LYS A 1 390 ? -33.572 -31.774 -3.699 1.00 93.19 390 LYS A CA 1
ATOM 3161 C C . LYS A 1 390 ? -34.054 -33.214 -3.506 1.00 93.19 390 LYS A C 1
ATOM 3163 O O . LYS A 1 390 ? -35.203 -33.493 -3.832 1.00 93.19 390 LYS A O 1
ATOM 3168 N N . LYS A 1 391 ? -33.188 -34.109 -3.022 1.00 95.06 391 LYS A N 1
ATOM 3169 C CA . LYS A 1 391 ? -33.479 -35.544 -2.888 1.00 95.06 391 LYS A CA 1
ATOM 3170 C C . LYS A 1 391 ? -34.189 -35.899 -1.580 1.00 95.06 391 LYS A C 1
ATOM 3172 O O . LYS A 1 391 ? -35.047 -36.773 -1.595 1.00 95.06 391 LYS A O 1
ATOM 3177 N N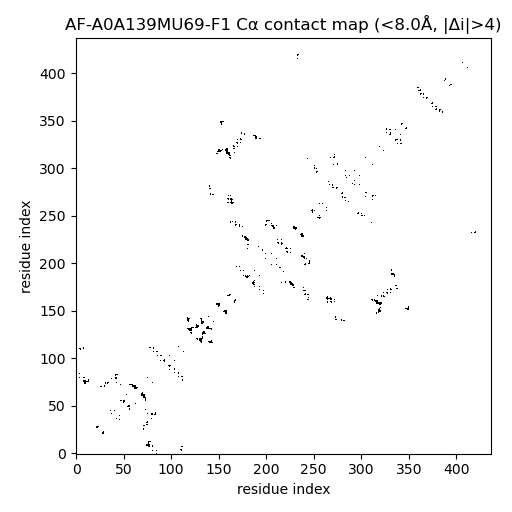 . TYR A 1 392 ? -33.833 -35.244 -0.479 1.00 93.62 392 TYR A N 1
ATOM 3178 C CA . TYR A 1 392 ? -34.259 -35.626 0.872 1.00 93.62 392 TYR A CA 1
ATOM 3179 C C . TYR A 1 392 ? -35.115 -34.566 1.580 1.00 93.62 392 TYR A C 1
ATOM 3181 O O . TYR A 1 392 ? -35.577 -34.807 2.688 1.00 93.62 392 TYR A O 1
ATOM 3189 N N . GLY A 1 393 ? -35.376 -33.420 0.942 1.00 90.25 393 GLY A N 1
ATOM 3190 C CA . GLY A 1 393 ? -36.099 -32.309 1.561 1.00 90.25 393 GLY A CA 1
ATOM 3191 C C . GLY A 1 393 ? -35.182 -31.369 2.347 1.00 90.25 393 GLY A C 1
ATOM 3192 O O . GLY A 1 393 ? -33.961 -31.476 2.286 1.00 90.25 393 GLY A O 1
ATOM 3193 N N . ILE A 1 394 ? -35.769 -30.388 3.035 1.00 88.69 394 ILE A N 1
ATOM 3194 C CA . ILE A 1 394 ? -35.013 -29.415 3.837 1.00 88.69 394 ILE A CA 1
ATOM 3195 C C . ILE A 1 394 ? -34.583 -30.089 5.141 1.00 88.69 394 ILE A C 1
ATOM 3197 O O . ILE A 1 394 ? -35.409 -30.688 5.820 1.00 88.69 394 ILE A O 1
ATOM 3201 N N . PHE A 1 395 ? -33.300 -29.980 5.475 1.00 89.38 395 PHE A N 1
ATOM 3202 C CA . PHE A 1 395 ? -32.748 -30.500 6.723 1.00 89.38 395 PHE A CA 1
ATOM 3203 C C . PHE A 1 395 ? -32.984 -29.522 7.876 1.00 89.38 395 PHE A C 1
ATOM 3205 O O . PHE A 1 395 ? -32.826 -28.315 7.691 1.00 89.38 395 PHE A O 1
ATOM 3212 N N . ASP A 1 396 ? -33.260 -30.044 9.072 1.00 92.75 396 ASP A N 1
ATOM 3213 C CA . ASP A 1 396 ? -33.322 -29.237 10.298 1.00 92.75 396 ASP A CA 1
ATOM 3214 C C . ASP A 1 396 ? -31.954 -28.652 10.674 1.00 92.75 396 ASP A C 1
ATOM 3216 O O . ASP A 1 396 ? -31.862 -27.542 11.196 1.00 92.75 396 ASP A O 1
ATOM 3220 N N . ASN A 1 397 ? -30.872 -29.391 10.400 1.00 92.06 397 ASN A N 1
ATOM 3221 C CA . ASN A 1 397 ? -29.513 -28.970 10.714 1.00 92.06 397 ASN A CA 1
ATOM 3222 C C . ASN A 1 397 ? -28.511 -29.440 9.649 1.00 92.06 397 ASN A C 1
ATOM 3224 O O . ASN A 1 397 ? -28.565 -30.578 9.182 1.00 92.06 397 ASN A O 1
ATOM 3228 N N . ILE A 1 398 ? -27.569 -28.563 9.304 1.00 90.94 398 ILE A N 1
ATOM 3229 C CA . ILE A 1 398 ? -26.420 -28.861 8.447 1.00 90.94 398 ILE A CA 1
ATOM 3230 C C . ILE A 1 398 ? -25.166 -28.559 9.264 1.00 90.94 398 ILE A C 1
ATOM 3232 O O . ILE A 1 398 ? -24.834 -27.400 9.508 1.00 90.94 398 ILE A O 1
ATOM 3236 N N . VAL A 1 399 ? -24.466 -29.612 9.684 1.00 91.88 399 VAL A N 1
ATOM 3237 C CA . VAL A 1 399 ? -23.248 -29.493 10.491 1.00 91.88 399 VAL A CA 1
ATOM 3238 C C . VAL A 1 399 ? -22.038 -29.400 9.565 1.00 91.88 399 VAL A C 1
ATOM 3240 O O . VAL A 1 399 ? -21.813 -30.281 8.738 1.00 91.88 399 VAL A O 1
ATOM 3243 N N . ILE A 1 400 ? -21.262 -28.325 9.707 1.00 90.06 400 ILE A N 1
ATOM 3244 C CA . ILE A 1 400 ? -20.021 -28.097 8.962 1.00 90.06 400 ILE A CA 1
ATOM 3245 C C . ILE A 1 400 ? -18.871 -28.085 9.962 1.00 90.06 400 ILE A C 1
ATOM 3247 O O . ILE A 1 400 ? -18.824 -27.236 10.853 1.00 90.06 400 ILE A O 1
ATOM 3251 N N . GLU A 1 401 ? -17.938 -29.018 9.804 1.00 87.75 401 GLU A N 1
ATOM 3252 C CA . GLU A 1 401 ? -16.706 -29.032 10.583 1.00 87.75 401 GLU A CA 1
ATOM 3253 C C . GLU A 1 401 ? -15.845 -27.814 10.223 1.00 87.75 401 GLU A C 1
ATOM 3255 O O . GLU A 1 401 ? -15.596 -27.528 9.049 1.00 87.75 401 GLU A O 1
ATOM 3260 N N . MET A 1 402 ? -15.385 -27.080 11.237 1.00 80.81 402 MET A N 1
ATOM 3261 C CA . MET A 1 402 ? -14.439 -25.983 11.064 1.00 80.81 402 MET A CA 1
ATOM 3262 C C . MET A 1 402 ? -13.138 -26.320 11.781 1.00 80.81 402 MET A C 1
ATOM 3264 O O . MET A 1 402 ? -13.151 -26.594 12.978 1.00 80.81 402 MET A O 1
ATOM 3268 N N . ALA A 1 403 ? -12.011 -26.205 11.079 1.00 74.00 403 ALA A N 1
ATOM 3269 C CA . ALA A 1 403 ? -10.676 -26.328 11.659 1.00 74.00 403 ALA A CA 1
ATOM 3270 C C . ALA A 1 403 ? -10.320 -25.078 12.492 1.00 74.00 403 ALA A C 1
ATOM 3272 O O . ALA A 1 403 ? -9.473 -24.273 12.106 1.00 74.00 403 ALA A O 1
ATOM 3273 N N . ARG A 1 404 ? -11.025 -24.861 13.607 1.00 67.38 404 ARG A N 1
ATOM 3274 C CA . ARG A 1 404 ? -10.670 -23.853 14.611 1.00 67.38 404 ARG A CA 1
ATOM 3275 C C . ARG A 1 404 ? -10.066 -24.556 15.814 1.00 67.38 404 ARG A C 1
ATOM 3277 O O . ARG A 1 404 ? -10.669 -25.475 16.357 1.00 67.38 404 ARG A O 1
ATOM 3284 N N . GLU A 1 405 ? -8.897 -24.099 16.241 1.00 63.00 405 GLU A N 1
ATOM 3285 C CA . GLU A 1 405 ? -8.292 -24.578 17.478 1.00 63.00 405 GLU A CA 1
ATOM 3286 C C . GLU A 1 405 ? -9.064 -24.006 18.679 1.00 63.00 405 GLU A C 1
ATOM 3288 O O . GLU A 1 405 ? -9.120 -22.787 18.874 1.00 63.00 405 GLU A O 1
ATOM 3293 N N . ASN A 1 406 ? -9.653 -24.877 19.502 1.00 55.19 406 ASN A N 1
ATOM 3294 C CA . ASN A 1 406 ? -10.085 -24.512 20.851 1.00 55.19 406 ASN A CA 1
ATOM 3295 C C . ASN A 1 406 ? -8.836 -24.435 21.730 1.00 55.19 406 ASN A C 1
ATOM 3297 O O . ASN A 1 406 ? -8.491 -25.385 22.425 1.00 55.19 406 ASN A O 1
ATOM 3301 N N . ASN A 1 407 ? -8.115 -23.319 21.647 1.00 57.62 407 ASN A N 1
ATOM 3302 C CA . ASN A 1 407 ? -6.893 -23.160 22.422 1.00 57.62 407 ASN A CA 1
ATOM 3303 C C . ASN A 1 407 ? -7.235 -22.896 23.894 1.00 57.62 407 ASN A C 1
ATOM 3305 O O . ASN A 1 407 ? -7.743 -21.823 24.240 1.00 57.62 407 ASN A O 1
ATOM 3309 N N . GLU A 1 408 ? -6.920 -23.875 24.745 1.00 70.25 408 GLU A N 1
ATOM 3310 C CA . GLU A 1 408 ? -6.747 -23.694 26.188 1.00 70.25 408 GLU A CA 1
ATOM 3311 C C . GLU A 1 408 ? -5.722 -22.574 26.462 1.00 70.25 408 GLU A C 1
ATOM 3313 O O . GLU A 1 408 ? -4.918 -22.208 25.596 1.00 70.25 408 GLU A O 1
ATOM 3318 N N . GLU A 1 409 ? -5.757 -21.979 27.658 1.00 69.62 409 GLU A N 1
ATOM 3319 C CA . GLU A 1 409 ? -4.894 -20.840 28.017 1.00 69.62 409 GLU A CA 1
ATOM 3320 C C . GLU A 1 409 ? -3.399 -21.095 27.753 1.00 69.62 409 GLU A C 1
ATOM 3322 O O . GLU A 1 409 ? -2.690 -20.190 27.308 1.00 69.62 409 GLU A O 1
ATOM 3327 N N . GLU A 1 410 ? -2.919 -22.321 27.969 1.00 64.75 410 GLU A N 1
ATOM 3328 C CA . GLU A 1 410 ? -1.525 -22.702 27.715 1.00 64.75 410 GLU A CA 1
ATOM 3329 C C . GLU A 1 410 ? -1.173 -22.689 26.224 1.00 64.75 410 GLU A C 1
ATOM 3331 O O . GLU A 1 410 ? -0.164 -22.099 25.835 1.00 64.75 410 GLU A O 1
ATOM 3336 N N . ALA A 1 411 ? -2.045 -23.220 25.361 1.00 70.88 411 ALA A N 1
ATOM 3337 C CA . ALA A 1 411 ? -1.849 -23.184 23.913 1.00 70.88 411 ALA A CA 1
ATOM 3338 C C . ALA A 1 411 ? -1.816 -21.740 23.374 1.00 70.88 411 ALA A C 1
ATOM 3340 O O . ALA A 1 411 ? -1.033 -21.422 22.471 1.00 70.88 411 ALA A O 1
ATOM 3341 N N . LYS A 1 412 ? -2.604 -20.827 23.968 1.00 75.31 412 LYS A N 1
ATOM 3342 C CA . LYS A 1 412 ? -2.538 -19.388 23.653 1.00 75.31 412 LYS A CA 1
ATOM 3343 C C . LYS A 1 412 ? -1.199 -18.775 24.065 1.00 75.31 412 LYS A C 1
ATOM 3345 O O . LYS A 1 412 ? -0.610 -18.039 23.271 1.00 75.31 412 LYS A O 1
ATOM 3350 N N . LYS A 1 413 ? -0.698 -19.085 25.266 1.00 77.12 413 LYS A N 1
ATOM 3351 C CA . LYS A 1 413 ? 0.604 -18.590 25.753 1.00 77.12 413 LYS A CA 1
ATOM 3352 C C . LYS A 1 413 ? 1.755 -19.072 24.868 1.00 77.12 413 LYS A C 1
ATOM 3354 O O . LYS A 1 413 ? 2.584 -18.260 24.453 1.00 77.12 413 LYS A O 1
ATOM 3359 N N . ASP A 1 414 ? 1.762 -20.346 24.489 1.00 77.88 414 ASP A N 1
ATOM 3360 C CA . ASP A 1 414 ? 2.774 -20.913 23.590 1.00 77.88 414 ASP A CA 1
ATOM 3361 C C . ASP A 1 414 ? 2.715 -20.326 22.177 1.00 77.88 414 ASP A C 1
ATOM 3363 O O . ASP A 1 414 ? 3.744 -20.099 21.532 1.00 77.88 414 ASP A O 1
ATOM 3367 N N . TYR A 1 415 ? 1.516 -20.032 21.677 1.00 76.94 415 TYR A N 1
ATOM 3368 C CA . TYR A 1 415 ? 1.349 -19.333 20.409 1.00 76.94 415 TYR A CA 1
ATOM 3369 C C . TYR A 1 415 ? 1.931 -17.912 20.449 1.00 76.94 415 TYR A C 1
ATOM 3371 O O . TYR A 1 415 ? 2.720 -17.549 19.572 1.00 76.94 415 TYR A O 1
ATOM 3379 N N . VAL A 1 416 ? 1.617 -17.128 21.487 1.00 81.56 416 VAL A N 1
ATOM 3380 C CA . VAL A 1 416 ? 2.173 -15.775 21.674 1.00 81.56 416 VAL A CA 1
ATOM 3381 C C . VAL A 1 416 ? 3.698 -15.827 21.803 1.00 81.56 416 VAL A C 1
ATOM 3383 O O . VAL A 1 416 ? 4.396 -15.047 21.153 1.00 81.56 416 VAL A O 1
ATOM 3386 N N . LYS A 1 417 ? 4.236 -16.801 22.548 1.00 84.06 417 LYS A N 1
ATOM 3387 C CA . LYS A 1 417 ? 5.684 -17.011 22.697 1.00 84.06 417 LYS A CA 1
ATOM 3388 C C . LYS A 1 417 ? 6.368 -17.300 21.359 1.00 84.06 417 LYS A C 1
ATOM 3390 O O . LYS A 1 417 ? 7.390 -16.685 21.057 1.00 84.06 417 LYS A O 1
ATOM 3395 N N . ARG A 1 418 ? 5.793 -18.176 20.525 1.00 83.94 418 ARG A N 1
ATOM 3396 C CA . ARG A 1 418 ? 6.298 -18.452 19.166 1.00 83.94 418 ARG A CA 1
ATOM 3397 C C . ARG A 1 418 ? 6.237 -17.213 18.271 1.00 83.94 418 ARG A C 1
ATOM 3399 O O . ARG A 1 418 ? 7.201 -16.919 17.568 1.00 83.94 418 ARG A O 1
ATOM 3406 N N . GLN A 1 419 ? 5.146 -16.447 18.320 1.00 84.19 419 GLN A N 1
ATOM 3407 C CA . GLN A 1 419 ? 5.045 -15.200 17.557 1.00 84.19 419 GLN A CA 1
ATOM 3408 C C . GLN A 1 419 ? 6.077 -14.151 17.983 1.00 84.19 419 GLN A C 1
ATOM 3410 O O . GLN A 1 419 ? 6.594 -13.437 17.122 1.00 84.19 419 GLN A O 1
ATOM 3415 N N . LYS A 1 420 ? 6.362 -14.055 19.286 1.00 86.19 420 LYS A N 1
ATOM 3416 C CA . LYS A 1 420 ? 7.392 -13.170 19.835 1.00 86.19 420 LYS A CA 1
ATOM 3417 C C . LYS A 1 420 ? 8.786 -13.599 19.377 1.00 86.19 420 LYS A C 1
ATOM 3419 O O . LYS A 1 420 ? 9.497 -12.781 18.808 1.00 86.19 420 LYS A O 1
ATOM 3424 N N . ALA A 1 421 ? 9.124 -14.886 19.500 1.00 85.38 421 ALA A N 1
ATOM 3425 C CA . ALA A 1 421 ? 10.409 -15.427 19.046 1.00 85.38 421 ALA A CA 1
ATOM 3426 C C . ALA A 1 421 ? 10.670 -15.155 17.551 1.00 85.38 421 ALA A C 1
ATOM 3428 O O . ALA A 1 421 ? 11.760 -14.723 17.187 1.00 85.38 421 ALA A O 1
ATOM 3429 N N . ASN A 1 422 ? 9.652 -15.319 16.699 1.00 83.19 422 ASN A N 1
ATOM 3430 C CA . ASN A 1 422 ? 9.754 -15.012 15.268 1.00 83.19 422 ASN A CA 1
ATOM 3431 C C . ASN A 1 422 ? 9.992 -13.517 14.994 1.00 83.19 422 ASN A C 1
ATOM 3433 O O . ASN A 1 422 ? 10.651 -13.152 14.022 1.00 83.19 422 ASN A O 1
ATOM 3437 N N . GLU A 1 423 ? 9.417 -12.629 15.805 1.00 82.94 423 GLU A N 1
ATOM 3438 C CA . GLU A 1 423 ? 9.621 -11.188 15.665 1.00 82.94 423 GLU A CA 1
ATOM 3439 C C . GLU A 1 423 ? 11.004 -10.762 16.166 1.00 82.94 423 GLU A C 1
ATOM 3441 O O . GLU A 1 423 ? 11.677 -9.969 15.506 1.00 82.94 423 GLU A O 1
ATOM 3446 N N . ASP A 1 424 ? 11.450 -11.334 17.282 1.00 84.81 424 ASP A N 1
ATOM 3447 C CA . ASP A 1 424 ? 12.780 -11.107 17.841 1.00 84.81 424 ASP A CA 1
ATOM 3448 C C . ASP A 1 424 ? 13.873 -11.620 16.895 1.00 84.81 424 ASP A C 1
ATOM 3450 O O . ASP A 1 424 ? 14.885 -10.948 16.698 1.00 84.81 424 ASP A O 1
ATOM 3454 N N . GLU A 1 425 ? 13.655 -12.759 16.231 1.00 85.06 425 GLU A N 1
ATOM 3455 C CA . GLU A 1 425 ? 14.556 -13.263 15.195 1.00 85.06 425 GLU A CA 1
ATOM 3456 C C . GLU A 1 425 ? 14.658 -12.298 14.008 1.00 85.06 425 GLU A C 1
ATOM 3458 O O . GLU A 1 425 ? 15.770 -11.952 13.604 1.00 85.06 425 GLU A O 1
ATOM 3463 N N . LYS A 1 426 ? 13.529 -11.783 13.505 1.00 82.31 426 LYS A N 1
ATOM 3464 C CA . LYS A 1 426 ? 13.525 -10.763 12.440 1.00 82.31 426 LYS A CA 1
ATOM 3465 C C . LYS A 1 426 ? 14.258 -9.491 12.869 1.00 82.31 426 LYS A C 1
ATOM 3467 O O . LYS A 1 426 ? 15.081 -8.978 12.114 1.00 82.31 426 LYS A O 1
ATOM 3472 N N . LYS A 1 427 ? 14.004 -9.001 14.089 1.00 81.31 427 LYS A N 1
ATOM 3473 C CA . LYS A 1 427 ? 14.695 -7.828 14.653 1.00 81.31 427 LYS A CA 1
ATOM 3474 C C . LYS A 1 427 ? 16.196 -8.071 14.780 1.00 81.31 427 LYS A C 1
ATOM 3476 O O . LYS A 1 427 ? 16.974 -7.188 14.444 1.00 81.31 427 LYS A O 1
ATOM 3481 N N . ARG A 1 428 ? 16.612 -9.266 15.207 1.00 76.69 428 ARG A N 1
ATOM 3482 C CA . ARG A 1 428 ? 18.024 -9.656 15.314 1.00 76.69 428 ARG A CA 1
ATOM 3483 C C . ARG A 1 428 ? 18.704 -9.736 13.950 1.00 76.69 428 ARG A C 1
ATOM 3485 O O . ARG A 1 428 ? 19.828 -9.265 13.825 1.00 76.69 428 ARG A O 1
ATOM 3492 N N . CYS A 1 429 ? 18.051 -10.312 12.941 1.00 69.44 429 CYS A N 1
ATOM 3493 C CA . CYS A 1 429 ? 18.573 -10.339 11.573 1.00 69.44 429 CYS A CA 1
ATOM 3494 C C . CYS A 1 429 ? 18.762 -8.919 11.022 1.00 69.44 429 CYS A C 1
ATOM 3496 O O . CYS A 1 429 ? 19.838 -8.604 10.523 1.00 69.44 429 CYS A O 1
ATOM 3498 N N . ASN A 1 430 ? 17.775 -8.039 11.214 1.00 69.19 430 ASN A N 1
ATOM 3499 C CA . ASN A 1 430 ? 17.871 -6.642 10.784 1.00 69.19 430 ASN A CA 1
ATOM 3500 C C . ASN A 1 430 ? 18.926 -5.854 11.589 1.00 69.19 430 ASN A C 1
ATOM 3502 O O . ASN A 1 430 ? 19.672 -5.062 11.026 1.00 69.19 430 ASN A O 1
ATOM 3506 N N . GLY A 1 431 ? 19.039 -6.096 12.899 1.00 51.34 431 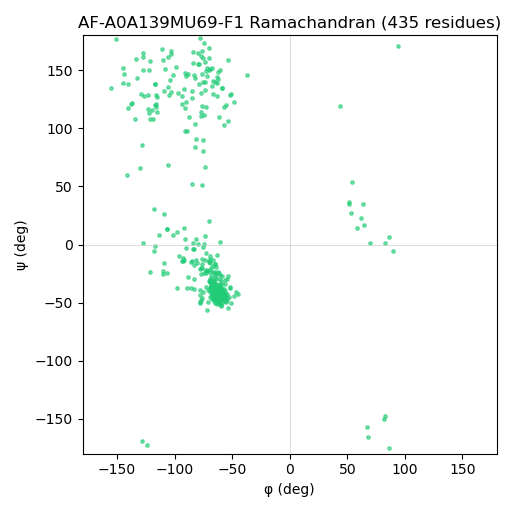GLY A N 1
ATOM 3507 C CA . GLY A 1 431 ? 20.023 -5.442 13.767 1.00 51.34 431 GLY A CA 1
ATOM 3508 C C . GLY A 1 431 ? 21.470 -5.860 13.488 1.00 51.34 431 GLY A C 1
ATOM 3509 O O . GLY A 1 431 ? 22.371 -5.034 13.608 1.00 51.34 431 GLY A O 1
ATOM 3510 N N . LYS A 1 432 ? 21.703 -7.113 13.066 1.00 48.72 432 LYS A N 1
ATOM 3511 C CA . LYS A 1 432 ? 23.027 -7.600 12.631 1.00 48.72 432 LYS A CA 1
ATOM 3512 C C . LYS A 1 432 ? 23.486 -6.989 11.302 1.00 48.72 432 LYS A C 1
ATOM 3514 O O . LYS A 1 432 ? 24.680 -6.752 11.148 1.00 48.72 432 LYS A O 1
ATOM 3519 N N . SER A 1 433 ? 22.560 -6.681 10.389 1.00 37.75 433 SER A N 1
ATOM 3520 C CA . SER A 1 433 ? 22.867 -5.907 9.172 1.00 37.75 433 SER A CA 1
ATOM 3521 C C . SER A 1 433 ? 23.313 -4.472 9.521 1.00 37.75 433 SER A C 1
ATOM 3523 O O . SER A 1 433 ? 24.281 -3.984 8.953 1.00 37.75 433 SER A O 1
ATOM 3525 N N . CYS A 1 434 ? 22.755 -3.848 10.571 1.00 32.81 434 CYS A N 1
ATOM 3526 C CA . CYS A 1 434 ? 23.219 -2.537 11.066 1.00 32.81 434 CYS A CA 1
ATOM 3527 C C . CYS A 1 434 ? 24.518 -2.546 11.896 1.00 32.81 434 CYS A C 1
ATOM 3529 O O . CYS A 1 434 ? 25.121 -1.492 12.053 1.00 32.81 434 CYS A O 1
ATOM 3531 N N . SER A 1 435 ? 24.932 -3.679 12.474 1.00 31.33 435 SER A N 1
ATOM 3532 C CA . SER A 1 435 ? 26.131 -3.773 13.339 1.00 31.33 435 SER A CA 1
ATOM 3533 C C . SER A 1 435 ? 27.358 -4.369 12.636 1.00 31.33 435 SER A C 1
ATOM 3535 O O . SER A 1 435 ? 28.369 -4.627 13.282 1.00 31.33 435 SER A O 1
ATOM 3537 N N . SER A 1 436 ? 27.260 -4.569 11.317 1.00 32.97 436 SER A N 1
ATOM 3538 C CA . SER A 1 436 ? 28.380 -4.919 10.430 1.00 32.97 436 SER A CA 1
ATOM 3539 C C . SER A 1 436 ? 28.813 -3.740 9.534 1.00 32.97 436 SER A C 1
ATOM 3541 O O . SER A 1 436 ? 29.535 -3.955 8.563 1.00 32.97 436 SER A O 1
ATOM 3543 N N . ILE A 1 437 ? 28.336 -2.528 9.849 1.00 30.08 437 ILE A N 1
ATOM 3544 C CA . ILE A 1 437 ? 28.842 -1.231 9.363 1.00 30.08 437 ILE A CA 1
ATOM 3545 C C . ILE A 1 437 ? 30.030 -0.852 10.244 1.00 30.08 437 ILE A C 1
ATOM 3547 O O . ILE A 1 437 ? 31.047 -0.382 9.690 1.00 30.08 437 ILE A O 1
#

Foldseek 3Di:
DVVCLVPLAAAVVVVPDPPDDPPPDLVSVQQVVVVVVLVPDALVVVQVVCCVPPVDRDDWDWDADPNDIRIHGSHDHSVSSLVVLLVVLVVCCVVDVVSDPVVNVVVSCSSNPDDDPQAADDDCVGADLRGQCHPVRHGHLGNCVVVAAAAQLGRVFGFFQCLAPLVLLQQQLLQQLQKQAPDPVSHDALVLSVVLVVCLLPPLDDFQVVSLCVSCVSRVHDSVRMDRFDADLVRDGHGRRSPSNSLVCPQDQDNSVPDDSVRRRQLLVQLLRDLDLVSSVVSCCVVCVVCPDDPVRSVSSNVSSNVPVVVSPVGGDNHGSVVSVVCSVVSSRDSDHPVVVCVVVVRDRDDDPPPPDLADDLCVVCVPPPPVVVSVVSSVVSVVVRVCCVPPNDDPDDDDDDPDDPDDPVNVVVVSVVVVVVVVVVVVVVVVSVVVD

pLDDT: mean 88.33, std 12.02, range [30.08, 98.44]

Radius of gyration: 29.32 Å; Cα contacts (8 Å, |Δi|>4): 476; chains: 1; bounding box: 81×60×80 Å

Sequence (437 aa):
MKNIVKRRGISYLDDANEDGESSSSEYGKAVEENRKLLADKTPGQIQLERFEKYGQVRGDFTIEENGEKHRLLNVFSTSAYKKEAERILTKQQDYNKDITDEFIQAYLTILTGKRKYYHGPGNEKSCTDYGRFRTDGTTLDNIFGILIGKCTFYPEEYRAAKASYTAQEFNLLNDLNNLTVPTETKKLSEEQKRQIIEYAKGAKTLGAATLLKYIAKLVDGSVEDIKGYRIDKSEKPEMHTFDIYRKMQTLETVDVEKLSREVLDELAHILTLNTEREGIEEAIKVSFIKREFEQDQIAELVLFRKSNSSLFGKGWHNFSIKLMIELIPELYETSEEQMTILTRLGKQKTKAKSKRTKYIDEKELTEEIYNPVVAKSVRQAIKIINLATKKYGIFDNIVIEMARENNEEEAKKDYVKRQKANEDEKKRCNGKSCSSI